Protein AF-0000000086016883 (afdb_homodimer)

Secondary structure (DSSP, 8-state):
-EEE-SSPSSB-TTPPTTSPP-BSS-HHHHHHHHHHHHHTTTT--EEEE-SS-S-EEEEEE-TTS-EEEEEEEPPPSS----TT-SS------EEEEEEE-TTT--EEEEEEEEE-HHHHHHHT---EEEEEEHHHHHT-SSSSHHHHHHHHHHHHH-HHHHHHHHHHHTTT-------HHHHHHHHHHHH--SHHHHHHHHHHGGGHHHHS-------HHHHHHHHHHHHHHHHHHHHHHHHHHHHGGGSSSSSGGGGGGGSGGGG-/-EEE-SSPSSB-TT--TTSPP-BSS-HHHHHHHHHHHHHTTTT--EEEE-SS-S-EEEEEE-TTS-EEEEEEEPPPSS----TT-SS------EEEEEEE-TTT--EEEEEEEEE-HHHHHHHT---EEEEEEHHHHHT-SSSSHHHHHHHHHHHHH-HHHHHHHHHHHTTT-------HHHHHHHHHHHH--SHHHHHHHHHHGGGHHHHS-------HHHHHHHHHHHHHHHHHHHHHHHHHHHHHTTSSSSGGGGGGGGGGGGG-

Organism: Nephila pilipes (NCBI:txid299642)

Nearest PDB structures (foldseek):
  5kas-assembly1_A  TM=9.305E-01  e=8.444E-20  Mus musculus
  8w6p-assembly1_B  TM=9.220E-01  e=1.950E-19  Mus musculus
  5ebb-assembly1_A  TM=9.189E-01  e=1.173E-18  Homo sapiens
  5jg8-assembly1_A  TM=8.512E-01  e=1.532E-13  Homo sapiens
  5fi9-assembly1_A  TM=8.626E-01  e=7.700E-13  Mus musculus

pLDDT: mean 81.34, std 20.03, range [28.0, 98.81]

Structure (mmCIF, N/CA/C/O backbone):
data_AF-0000000086016883-model_v1
#
loop_
_entity.id
_entity.type
_entity.pdbx_description
1 polymer 'Sphingomyelin phosphodiesterase A'
#
loop_
_atom_site.group_PDB
_atom_site.id
_atom_site.type_symbol
_atom_site.label_atom_id
_atom_site.label_alt_id
_atom_site.label_comp_id
_atom_site.label_asym_id
_atom_site.label_entity_id
_atom_site.label_seq_id
_atom_site.pdbx_PDB_ins_code
_atom_site.Cartn_x
_atom_site.Cartn_y
_atom_site.Cartn_z
_atom_site.occupancy
_atom_site.B_iso_or_equiv
_atom_site.auth_seq_id
_atom_site.auth_comp_id
_atom_site.auth_asym_id
_atom_site.auth_atom_id
_atom_site.pdbx_PDB_model_num
ATOM 1 N N . VAL A 1 1 ? -9.641 0.836 -12.562 1 96.25 1 VAL A N 1
ATOM 2 C CA . VAL A 1 1 ? -9.555 0.873 -11.109 1 96.25 1 VAL A CA 1
ATOM 3 C C . VAL A 1 1 ? -8.398 -0.003 -10.633 1 96.25 1 VAL A C 1
ATOM 5 O O . VAL A 1 1 ? -8.25 -1.142 -11.086 1 96.25 1 VAL A O 1
ATOM 8 N N . TYR A 1 2 ? -7.598 0.545 -9.781 1 97.69 2 TYR A N 1
ATOM 9 C CA . TYR A 1 2 ? -6.586 -0.197 -9.039 1 97.69 2 TYR A CA 1
ATOM 10 C C . TYR A 1 2 ? -6.973 -0.332 -7.57 1 97.69 2 TYR A C 1
ATOM 12 O O . TYR A 1 2 ? -7.477 0.617 -6.965 1 97.69 2 TYR A O 1
ATOM 20 N N . ILE A 1 3 ? -6.742 -1.497 -7.043 1 97.69 3 ILE A N 1
ATOM 21 C CA . ILE A 1 3 ? -6.906 -1.706 -5.609 1 97.69 3 ILE A CA 1
ATOM 22 C C . ILE A 1 3 ? -5.535 -1.827 -4.949 1 97.69 3 ILE A C 1
ATOM 24 O O . ILE A 1 3 ? -4.68 -2.586 -5.414 1 97.69 3 ILE A O 1
ATOM 28 N N . THR A 1 4 ? -5.301 -1.042 -3.938 1 97.88 4 THR A N 1
ATOM 29 C CA . THR A 1 4 ? -4.062 -1.146 -3.178 1 97.88 4 THR A CA 1
ATOM 30 C C . THR A 1 4 ? -4.355 -1.381 -1.697 1 97.88 4 THR A C 1
ATOM 32 O O . THR A 1 4 ? -5.301 -0.812 -1.147 1 97.88 4 THR A O 1
ATOM 35 N N . GLY A 1 5 ? -3.664 -2.273 -1.11 1 96.81 5 GLY A N 1
ATOM 36 C CA . GLY A 1 5 ? -3.764 -2.611 0.301 1 96.81 5 GLY A CA 1
ATOM 37 C C . GLY A 1 5 ? -2.508 -3.264 0.848 1 96.81 5 GLY A C 1
ATOM 38 O O . GLY A 1 5 ? -1.556 -3.51 0.104 1 96.81 5 GLY A O 1
ATOM 39 N N . HIS A 1 6 ? -2.566 -3.537 2.096 1 97.31 6 HIS A N 1
ATOM 40 C CA . HIS A 1 6 ? -1.373 -4.102 2.717 1 97.31 6 HIS A CA 1
ATOM 41 C C . HIS A 1 6 ? -1.416 -5.625 2.709 1 97.31 6 HIS A C 1
ATOM 43 O O . HIS A 1 6 ? -0.584 -6.27 2.066 1 97.31 6 HIS A O 1
ATOM 49 N N . ILE A 1 7 ? -2.436 -6.184 3.346 1 96.56 7 ILE A N 1
ATOM 50 C CA . ILE A 1 7 ? -2.568 -7.633 3.451 1 96.56 7 ILE A CA 1
ATOM 51 C C . ILE A 1 7 ? -3.4 -8.164 2.285 1 96.56 7 ILE A C 1
ATOM 53 O O . ILE A 1 7 ? -4.551 -7.758 2.104 1 96.56 7 ILE A O 1
ATOM 57 N N . PRO A 1 8 ? -2.846 -9.023 1.452 1 96.81 8 PRO A N 1
ATOM 58 C CA . PRO A 1 8 ? -3.615 -9.617 0.359 1 96.81 8 PRO A CA 1
ATOM 59 C C . PRO A 1 8 ? -4.586 -10.695 0.84 1 96.81 8 PRO A C 1
ATOM 61 O O . PRO A 1 8 ? -4.414 -11.242 1.933 1 96.81 8 PRO A O 1
ATOM 64 N N . PRO A 1 9 ? -5.598 -10.977 0.049 1 95.62 9 PRO A N 1
ATOM 65 C CA . PRO A 1 9 ? -6.414 -12.156 0.362 1 95.62 9 PRO A CA 1
ATOM 66 C C . PRO A 1 9 ? -5.672 -13.469 0.129 1 95.62 9 PRO A C 1
ATOM 68 O O . PRO A 1 9 ? -4.629 -13.484 -0.525 1 95.62 9 PRO A O 1
ATOM 71 N N . GLY A 1 10 ? -6.25 -14.547 0.696 1 94.12 10 GLY A N 1
ATOM 72 C CA . GLY A 1 10 ? -5.699 -15.867 0.436 1 94.12 10 GLY A CA 1
ATOM 73 C C . GLY A 1 10 ? -4.867 -16.406 1.583 1 94.12 10 GLY A C 1
ATOM 74 O O . GLY A 1 10 ? -5.242 -16.266 2.748 1 94.12 10 GLY A O 1
ATOM 75 N N . PHE A 1 11 ? -3.742 -17.094 1.15 1 92.25 11 PHE A N 1
ATOM 76 C CA . PHE A 1 11 ? -2.971 -17.859 2.127 1 92.25 11 PHE A CA 1
ATOM 77 C C . PHE A 1 11 ? -1.495 -17.484 2.061 1 92.25 11 PHE A C 1
ATOM 79 O O . PHE A 1 11 ? -0.965 -17.219 0.982 1 92.25 11 PHE A O 1
ATOM 86 N N . TYR A 1 12 ? -0.922 -17.531 3.197 1 90.62 12 TYR A N 1
ATOM 87 C CA . TYR A 1 12 ? 0.529 -17.391 3.215 1 90.62 12 TYR A CA 1
ATOM 88 C C . TYR A 1 12 ? 1.195 -18.5 2.4 1 90.62 12 TYR A C 1
ATOM 90 O O . TYR A 1 12 ? 0.863 -19.672 2.553 1 90.62 12 TYR A O 1
ATOM 98 N N . PRO A 1 13 ? 2.117 -18.219 1.44 1 85.62 13 PRO A N 1
ATOM 99 C CA . PRO A 1 13 ? 2.654 -19.188 0.482 1 85.62 13 PRO A CA 1
ATOM 100 C C . PRO A 1 13 ? 3.582 -20.203 1.134 1 85.62 13 PRO A C 1
ATOM 102 O O . PRO A 1 13 ? 3.836 -21.266 0.559 1 85.62 13 PRO A O 1
ATOM 105 N N . ARG A 1 14 ? 4.18 -20.031 2.277 1 73 14 ARG A N 1
ATOM 106 C CA . ARG A 1 14 ? 5.188 -20.938 2.803 1 73 14 ARG A CA 1
ATOM 107 C C . ARG A 1 14 ? 4.637 -21.75 3.971 1 73 14 ARG A C 1
ATOM 109 O O . ARG A 1 14 ? 5.316 -21.922 4.984 1 73 14 ARG A O 1
ATOM 116 N N . THR A 1 15 ? 3.52 -22.156 3.742 1 62.97 15 THR A N 1
ATOM 117 C CA . THR A 1 15 ? 3.031 -23.031 4.809 1 62.97 15 THR A CA 1
ATOM 118 C C . THR A 1 15 ? 3.609 -24.438 4.668 1 62.97 15 THR A C 1
ATOM 120 O O . THR A 1 15 ? 3.959 -24.859 3.566 1 62.97 15 THR A O 1
ATOM 123 N N . THR A 1 16 ? 4.133 -24.844 5.855 1 56.97 16 THR A N 1
ATOM 124 C CA . THR A 1 16 ? 4.629 -26.219 5.879 1 56.97 16 THR A CA 1
ATOM 125 C C . THR A 1 16 ? 3.596 -27.172 5.289 1 56.97 16 THR A C 1
ATOM 127 O O . THR A 1 16 ? 2.395 -27.016 5.508 1 56.97 16 THR A O 1
ATOM 130 N N . PRO A 1 17 ? 4.199 -28.062 4.398 1 54.59 17 PRO A N 1
ATOM 131 C CA . PRO A 1 17 ? 3.311 -29.094 3.877 1 54.59 17 PRO A CA 1
ATOM 132 C C . PRO A 1 17 ? 2.473 -29.75 4.969 1 54.59 17 PRO A C 1
ATOM 134 O O . PRO A 1 17 ? 2.939 -29.922 6.102 1 54.59 17 PRO A O 1
ATOM 137 N N . LYS A 1 18 ? 1.258 -30.094 4.66 1 53.62 18 LYS A N 1
ATOM 138 C CA . LYS A 1 18 ? 0.332 -30.875 5.48 1 53.62 18 LYS A CA 1
ATOM 139 C C . LYS A 1 18 ? -0.303 -30 6.562 1 53.62 18 LYS A C 1
ATOM 141 O O . LYS A 1 18 ? -1.03 -30.516 7.422 1 53.62 18 LYS A O 1
ATOM 146 N N . GLN A 1 19 ? 0.238 -28.797 6.582 1 60.84 19 GLN A N 1
ATOM 147 C CA . GLN A 1 19 ? -0.458 -27.938 7.531 1 60.84 19 GLN A CA 1
ATOM 148 C C . GLN A 1 19 ? -1.54 -27.109 6.836 1 60.84 19 GLN A C 1
ATOM 150 O O . GLN A 1 19 ? -1.46 -26.859 5.629 1 60.84 19 GLN A O 1
ATOM 155 N N . ASN A 1 20 ? -2.555 -26.984 7.551 1 70.56 20 ASN A N 1
ATOM 156 C CA . ASN A 1 20 ? -3.598 -26.078 7.082 1 70.56 20 ASN A CA 1
ATOM 157 C C . ASN A 1 20 ? -3.027 -24.703 6.703 1 70.56 20 ASN A C 1
ATOM 159 O O . ASN A 1 20 ? -2.082 -24.234 7.332 1 70.56 20 ASN A O 1
ATOM 163 N N . GLY A 1 21 ? -3.391 -24.312 5.504 1 79 21 GLY A N 1
ATOM 164 C CA . GLY A 1 21 ? -2.98 -22.969 5.125 1 79 21 GLY A CA 1
ATOM 165 C C . GLY A 1 21 ? -3.297 -21.922 6.18 1 79 21 GLY A C 1
ATOM 166 O O . GLY A 1 21 ? -4.145 -22.141 7.043 1 79 21 GLY A O 1
ATOM 167 N N . ILE A 1 22 ? -2.533 -20.953 6.191 1 87.25 22 ILE A N 1
ATOM 168 C CA . ILE A 1 22 ? -2.783 -19.828 7.082 1 87.25 22 ILE A CA 1
ATOM 169 C C . ILE A 1 22 ? -3.527 -18.719 6.328 1 87.25 22 ILE A C 1
ATOM 171 O O . ILE A 1 22 ? -2.926 -17.984 5.547 1 87.25 22 ILE A O 1
ATOM 175 N N . PRO A 1 23 ? -4.797 -18.641 6.551 1 91.56 23 PRO A N 1
ATOM 176 C CA . PRO A 1 23 ? -5.582 -17.641 5.82 1 91.56 23 PRO A CA 1
ATOM 177 C C . PRO A 1 23 ? -5.316 -16.203 6.305 1 91.56 23 PRO A C 1
ATOM 179 O O . PRO A 1 23 ? -5.125 -15.984 7.5 1 91.56 23 PRO A O 1
ATOM 182 N N . MET A 1 24 ? -5.383 -15.305 5.406 1 93.06 24 MET A N 1
ATOM 183 C CA . MET A 1 24 ? -5.145 -13.898 5.723 1 93.06 24 MET A CA 1
ATOM 184 C C . MET A 1 24 ? -6.449 -13.188 6.074 1 93.06 24 MET A C 1
ATOM 186 O O . MET A 1 24 ? -6.441 -12.188 6.793 1 93.06 24 MET A O 1
ATOM 190 N N . TYR A 1 25 ? -7.535 -13.656 5.492 1 94 25 TYR A N 1
ATOM 191 C CA . TYR A 1 25 ? -8.852 -13.094 5.766 1 94 25 TYR A CA 1
ATOM 192 C C . TYR A 1 25 ? -9.766 -14.141 6.414 1 94 25 TYR A C 1
ATOM 194 O O . TYR A 1 25 ? -9.586 -15.344 6.207 1 94 25 TYR A O 1
ATOM 202 N N . HIS A 1 26 ? -10.719 -13.617 7.137 1 91.75 26 HIS A N 1
ATOM 203 C CA . HIS A 1 26 ? -11.797 -14.516 7.551 1 91.75 26 HIS A CA 1
ATOM 204 C C . HIS A 1 26 ? -12.578 -15.031 6.348 1 91.75 26 HIS A C 1
ATOM 206 O O . HIS A 1 26 ? -12.836 -14.281 5.402 1 91.75 26 HIS A O 1
ATOM 212 N N . GLN A 1 27 ? -12.984 -16.281 6.441 1 90.38 27 GLN A N 1
ATOM 213 C CA . GLN A 1 27 ? -13.57 -16.984 5.305 1 90.38 27 GLN A CA 1
ATOM 214 C C . GLN A 1 27 ? -14.805 -16.25 4.781 1 90.38 27 GLN A C 1
ATOM 216 O O . GLN A 1 27 ? -14.969 -16.094 3.572 1 90.38 27 GLN A O 1
ATOM 221 N N . HIS A 1 28 ? -15.641 -15.844 5.629 1 88.75 28 HIS A N 1
ATOM 222 C CA . HIS A 1 28 ? -16.875 -15.188 5.188 1 88.75 28 HIS A CA 1
ATOM 223 C C . HIS A 1 28 ? -16.562 -13.891 4.441 1 88.75 28 HIS A C 1
ATOM 225 O O . HIS A 1 28 ? -17.266 -13.547 3.486 1 88.75 28 HIS A O 1
ATOM 231 N N . PHE A 1 29 ? -15.516 -13.188 4.75 1 90.38 29 PHE A N 1
ATOM 232 C CA . PHE A 1 29 ? -15.18 -11.922 4.102 1 90.38 29 PHE A CA 1
ATOM 233 C C . PHE A 1 29 ? -14.484 -12.164 2.766 1 90.38 29 PHE A C 1
ATOM 235 O O . PHE A 1 29 ? -14.742 -11.461 1.791 1 90.38 29 PHE A O 1
ATOM 242 N N . VAL A 1 30 ? -13.664 -13.164 2.734 1 92.75 30 VAL A N 1
ATOM 243 C CA . VAL A 1 30 ? -12.898 -13.383 1.512 1 92.75 30 VAL A CA 1
ATOM 244 C C . VAL A 1 30 ? -13.828 -13.875 0.404 1 92.75 30 VAL A C 1
ATOM 246 O O . VAL A 1 30 ? -13.633 -13.547 -0.77 1 92.75 30 VAL A O 1
ATOM 249 N N . GLU A 1 31 ? -14.828 -14.703 0.737 1 89.81 31 GLU A N 1
ATOM 250 C CA . GLU A 1 31 ? -15.805 -15.148 -0.259 1 89.81 31 GLU A CA 1
ATOM 251 C C . GLU A 1 31 ? -16.547 -13.961 -0.879 1 89.81 31 GLU A C 1
ATOM 253 O O . GLU A 1 31 ? -16.719 -13.914 -2.096 1 89.81 31 GLU A O 1
ATOM 258 N N . HIS A 1 32 ? -16.938 -13.062 -0.059 1 90.69 32 HIS A N 1
ATOM 259 C CA . HIS A 1 32 ? -17.594 -11.867 -0.562 1 90.69 32 HIS A CA 1
ATOM 260 C C . HIS A 1 32 ? -16.641 -11.008 -1.392 1 90.69 32 HIS A C 1
ATOM 262 O O . HIS A 1 32 ? -17.031 -10.484 -2.439 1 90.69 32 HIS A O 1
ATOM 268 N N . PHE A 1 33 ? -15.477 -10.898 -0.948 1 93.31 33 PHE A N 1
ATOM 269 C CA . PHE A 1 33 ? -14.477 -10.133 -1.679 1 93.31 33 PHE A CA 1
ATOM 270 C C . PHE A 1 33 ? -14.234 -10.734 -3.057 1 93.31 33 PHE A C 1
ATOM 272 O O . PHE A 1 33 ? -14.195 -10.008 -4.059 1 93.31 33 PHE A O 1
ATOM 279 N N . GLN A 1 34 ? -14.094 -12.016 -3.068 1 90.38 34 GLN A N 1
ATOM 280 C CA . GLN A 1 34 ? -13.898 -12.703 -4.344 1 90.38 34 GLN A CA 1
ATOM 281 C C . GLN A 1 34 ? -15.07 -12.453 -5.289 1 90.38 34 GLN A C 1
ATOM 283 O O . GLN A 1 34 ? -14.867 -12.266 -6.492 1 90.38 34 GLN A O 1
ATOM 288 N N . SER A 1 35 ? -16.219 -12.484 -4.734 1 89.56 35 SER A N 1
ATOM 289 C CA . SER A 1 35 ? -17.391 -12.219 -5.555 1 89.56 35 SER A CA 1
ATOM 290 C C . SER A 1 35 ? -17.359 -10.812 -6.145 1 89.56 35 SER A C 1
ATOM 292 O O . SER A 1 35 ? -17.672 -10.617 -7.316 1 89.56 35 SER A O 1
ATOM 294 N N . ILE A 1 36 ? -16.953 -9.844 -5.352 1 91.5 36 ILE A N 1
ATOM 295 C CA . ILE A 1 36 ? -16.859 -8.469 -5.82 1 91.5 36 ILE A CA 1
ATOM 296 C C . ILE A 1 36 ? -15.82 -8.383 -6.941 1 91.5 36 ILE A C 1
ATOM 298 O O . ILE A 1 36 ? -16.094 -7.801 -7.996 1 91.5 36 ILE A O 1
ATOM 302 N N . VAL A 1 37 ? -14.68 -8.945 -6.742 1 91.69 37 VAL A N 1
ATOM 303 C CA . VAL A 1 37 ? -13.602 -8.898 -7.727 1 91.69 37 VAL A CA 1
ATOM 304 C C . VAL A 1 37 ? -14.062 -9.562 -9.023 1 91.69 37 VAL A C 1
ATOM 306 O O . VAL A 1 37 ? -13.797 -9.055 -10.117 1 91.69 37 VAL A O 1
ATOM 309 N N . ASN A 1 38 ? -14.758 -10.609 -8.875 1 88.69 38 ASN A N 1
ATOM 310 C CA . ASN A 1 38 ? -15.266 -11.312 -10.047 1 88.69 38 ASN A CA 1
ATOM 311 C C . ASN A 1 38 ? -16.328 -10.5 -10.781 1 88.69 38 ASN A C 1
ATOM 313 O O . ASN A 1 38 ? -16.297 -10.383 -12.008 1 88.69 38 ASN A O 1
ATOM 317 N N . ASN A 1 39 ? -17.266 -9.984 -10.062 1 90 39 ASN A N 1
ATOM 318 C CA . ASN A 1 39 ? -18.391 -9.25 -10.648 1 90 39 ASN A CA 1
ATOM 319 C C . ASN A 1 39 ? -17.938 -7.949 -11.297 1 90 39 ASN A C 1
ATOM 321 O O . ASN A 1 39 ? -18.562 -7.473 -12.242 1 90 39 ASN A O 1
ATOM 325 N N . TYR A 1 40 ? -16.828 -7.453 -10.828 1 93.88 40 TYR A N 1
ATOM 326 C CA . TYR A 1 40 ? -16.375 -6.176 -11.367 1 93.88 40 TYR A CA 1
ATOM 327 C C . TYR A 1 40 ? -15.016 -6.336 -12.047 1 93.88 40 TYR A C 1
ATOM 329 O O . TYR A 1 40 ? -14.195 -5.414 -12.031 1 93.88 40 TYR A O 1
ATOM 337 N N . SER A 1 41 ? -14.766 -7.484 -12.555 1 91.5 41 SER A N 1
ATOM 338 C CA . SER A 1 41 ? -13.492 -7.793 -13.195 1 91.5 41 SER A CA 1
ATOM 339 C C . SER A 1 41 ? -13.258 -6.918 -14.422 1 91.5 41 SER A C 1
ATOM 341 O O . SER A 1 41 ? -12.117 -6.73 -14.852 1 91.5 41 SER A O 1
ATOM 343 N N . ASP A 1 42 ? -14.305 -6.355 -15.031 1 91.75 42 ASP A N 1
ATOM 344 C CA . ASP A 1 42 ? -14.172 -5.492 -16.203 1 91.75 42 ASP A CA 1
ATOM 345 C C . ASP A 1 42 ? -13.719 -4.086 -15.805 1 91.75 42 ASP A C 1
ATOM 347 O O . ASP A 1 42 ? -13.266 -3.312 -16.641 1 91.75 42 ASP A O 1
ATOM 351 N N . VAL A 1 43 ? -13.883 -3.795 -14.531 1 94.25 43 VAL A N 1
ATOM 352 C CA . VAL A 1 43 ? -13.57 -2.465 -14.023 1 94.25 43 VAL A CA 1
ATOM 353 C C . VAL A 1 43 ? -12.219 -2.486 -13.312 1 94.25 43 VAL A C 1
ATOM 355 O O . VAL A 1 43 ? -11.438 -1.541 -13.43 1 94.25 43 VAL A O 1
ATOM 358 N N . ILE A 1 44 ? -11.898 -3.564 -12.625 1 96.25 44 ILE A N 1
ATOM 359 C CA . ILE A 1 44 ? -10.68 -3.678 -11.828 1 96.25 44 ILE A CA 1
ATOM 360 C C . ILE A 1 44 ? -9.523 -4.125 -12.719 1 96.25 44 ILE A C 1
ATOM 362 O O . ILE A 1 44 ? -9.539 -5.23 -13.266 1 96.25 44 ILE A O 1
ATOM 366 N N . ILE A 1 45 ? -8.523 -3.322 -12.844 1 96.38 45 ILE A N 1
ATOM 367 C CA . ILE A 1 45 ? -7.383 -3.596 -13.711 1 96.38 45 ILE A CA 1
ATOM 368 C C . ILE A 1 45 ? -6.371 -4.469 -12.969 1 96.38 45 ILE A C 1
ATOM 370 O O . ILE A 1 45 ? -5.77 -5.367 -13.555 1 96.38 45 ILE A O 1
ATOM 374 N N . GLY A 1 46 ? -6.18 -4.211 -11.695 1 97.12 46 GLY A N 1
ATOM 375 C CA . GLY A 1 46 ? -5.223 -4.957 -10.891 1 97.12 46 GLY A CA 1
ATOM 376 C C . GLY A 1 46 ? -5.234 -4.551 -9.43 1 97.12 46 GLY A C 1
ATOM 377 O O . GLY A 1 46 ? -5.781 -3.506 -9.07 1 97.12 46 GLY A O 1
ATOM 378 N N . GLN A 1 47 ? -4.648 -5.438 -8.656 1 97.94 47 GLN A N 1
ATOM 379 C CA . GLN A 1 47 ? -4.52 -5.211 -7.219 1 97.94 47 GLN A CA 1
ATOM 380 C C . GLN A 1 47 ? -3.057 -5.266 -6.785 1 97.94 47 GLN A C 1
ATOM 382 O O . GLN A 1 47 ? -2.27 -6.039 -7.332 1 97.94 47 GLN A O 1
ATOM 387 N N . PHE A 1 48 ? -2.707 -4.449 -5.789 1 98.62 48 PHE A N 1
ATOM 388 C CA . PHE A 1 48 ? -1.34 -4.379 -5.293 1 98.62 48 PHE A CA 1
ATOM 389 C C . PHE A 1 48 ? -1.308 -4.516 -3.775 1 98.62 48 PHE A C 1
ATOM 391 O O . PHE A 1 48 ? -2.006 -3.789 -3.066 1 98.62 48 PHE A O 1
ATOM 398 N N . TYR A 1 49 ? -0.444 -5.48 -3.322 1 98.25 49 TYR A N 1
ATOM 399 C CA . TYR A 1 49 ? -0.339 -5.762 -1.894 1 98.25 49 TYR A CA 1
ATOM 400 C C . TYR A 1 49 ? 1.116 -5.938 -1.478 1 98.25 49 TYR A C 1
ATOM 402 O O . TYR A 1 49 ? 2.018 -5.906 -2.32 1 98.25 49 TYR A O 1
ATOM 410 N N . GLY A 1 50 ? 1.355 -6.031 -0.196 1 96.31 50 GLY A N 1
ATOM 411 C CA . GLY A 1 50 ? 2.613 -6.41 0.429 1 96.31 50 GLY A CA 1
ATOM 412 C C . GLY A 1 50 ? 2.451 -7.477 1.495 1 96.31 50 GLY A C 1
ATOM 413 O O . GLY A 1 50 ? 1.841 -8.523 1.25 1 96.31 50 GLY A O 1
ATOM 414 N N . HIS A 1 51 ? 2.959 -7.336 2.531 1 93.38 51 HIS A N 1
ATOM 415 C CA . HIS A 1 51 ? 2.729 -8.094 3.758 1 93.38 51 HIS A CA 1
ATOM 416 C C . HIS A 1 51 ? 3.498 -9.406 3.746 1 93.38 51 HIS A C 1
ATOM 418 O O . HIS A 1 51 ? 4.145 -9.758 4.734 1 93.38 51 HIS A O 1
ATOM 424 N N . PHE A 1 52 ? 3.535 -10.148 2.662 1 91.62 52 PHE A N 1
ATOM 425 C CA . PHE A 1 52 ? 4.176 -11.453 2.609 1 91.62 52 PHE A CA 1
ATOM 426 C C . PHE A 1 52 ? 5.691 -11.312 2.531 1 91.62 52 PHE A C 1
ATOM 428 O O . PHE A 1 52 ? 6.422 -12.281 2.758 1 91.62 52 PHE A O 1
ATOM 435 N N . HIS A 1 53 ? 6.211 -10.195 2.193 1 93.12 53 HIS A N 1
ATOM 436 C CA . HIS A 1 53 ? 7.633 -9.938 1.979 1 93.12 53 HIS A CA 1
ATOM 437 C C . HIS A 1 53 ? 8.195 -10.836 0.884 1 93.12 53 HIS A C 1
ATOM 439 O O . HIS A 1 53 ? 9.297 -11.367 1.021 1 93.12 53 HIS A O 1
ATOM 445 N N . LEU A 1 54 ? 7.367 -11.07 -0.106 1 93.69 54 LEU A N 1
ATOM 446 C CA . LEU A 1 54 ? 7.734 -11.906 -1.238 1 93.69 54 LEU A CA 1
ATOM 447 C C . LEU A 1 54 ? 7.266 -11.297 -2.551 1 93.69 54 LEU A C 1
ATOM 449 O O . LEU A 1 54 ? 6.277 -10.555 -2.576 1 93.69 54 LEU A O 1
ATOM 453 N N . ASP A 1 55 ? 7.965 -11.648 -3.547 1 96.31 55 ASP A N 1
ATOM 454 C CA . ASP A 1 55 ? 7.578 -11.234 -4.895 1 96.31 55 ASP A CA 1
ATOM 455 C C . ASP A 1 55 ? 6.73 -12.305 -5.578 1 96.31 55 ASP A C 1
ATOM 457 O O . ASP A 1 55 ? 7.258 -13.32 -6.031 1 96.31 55 ASP A O 1
ATOM 461 N N . MET A 1 56 ? 5.453 -12.023 -5.711 1 97.12 56 MET A N 1
ATOM 462 C CA . MET A 1 56 ? 4.586 -12.992 -6.379 1 97.12 56 MET A CA 1
ATOM 463 C C . MET A 1 56 ? 3.32 -12.32 -6.895 1 97.12 56 MET A C 1
ATOM 465 O O . MET A 1 56 ? 3.088 -11.141 -6.637 1 97.12 56 MET A O 1
ATOM 469 N N . PHE A 1 57 ? 2.629 -13.047 -7.73 1 98.5 57 PHE A N 1
ATOM 470 C CA . PHE A 1 57 ? 1.325 -12.602 -8.203 1 98.5 57 PHE A CA 1
ATOM 471 C C . PHE A 1 57 ? 0.251 -13.641 -7.891 1 98.5 57 PHE A C 1
ATOM 473 O O . PHE A 1 57 ? 0.563 -14.766 -7.508 1 98.5 57 PHE A O 1
ATOM 480 N N . GLN A 1 58 ? -0.965 -13.211 -7.914 1 97.19 58 GLN A N 1
ATOM 481 C CA . GLN A 1 58 ? -2.117 -14.086 -7.711 1 97.19 58 GLN A CA 1
ATOM 482 C C . GLN A 1 58 ? -3.119 -13.945 -8.852 1 97.19 58 GLN A C 1
ATOM 484 O O . GLN A 1 58 ? -3.229 -12.883 -9.469 1 97.19 58 GLN A O 1
ATOM 489 N N . ILE A 1 59 ? -3.803 -14.945 -9.078 1 95.56 59 ILE A N 1
ATOM 490 C CA . ILE A 1 59 ? -4.891 -14.93 -10.047 1 95.56 59 ILE A CA 1
ATOM 491 C C . ILE A 1 59 ? -6.188 -15.375 -9.375 1 95.56 59 ILE A C 1
ATOM 493 O O . ILE A 1 59 ? -6.188 -16.312 -8.57 1 95.56 59 ILE A O 1
ATOM 497 N N . PHE A 1 60 ? -7.223 -14.656 -9.633 1 92.12 60 PHE A N 1
ATOM 498 C CA . PHE A 1 60 ? -8.531 -14.922 -9.039 1 92.12 60 PHE A CA 1
ATOM 499 C C . PHE A 1 60 ? -9.43 -15.648 -10.031 1 92.12 60 PHE A C 1
ATOM 501 O O . PHE A 1 60 ? -9.797 -15.102 -11.07 1 92.12 60 PHE A O 1
ATOM 508 N N . GLU A 1 61 ? -9.672 -16.875 -9.656 1 79.56 61 GLU A N 1
ATOM 509 C CA . GLU A 1 61 ? -10.477 -17.734 -10.539 1 79.56 61 GLU A CA 1
ATOM 510 C C . GLU A 1 61 ? -11.953 -17.641 -10.188 1 79.56 61 GLU A C 1
ATOM 512 O O . GLU A 1 61 ? -12.312 -17.5 -9.016 1 79.56 61 GLU A O 1
ATOM 517 N N . TYR A 1 62 ? -12.703 -17.703 -11.312 1 69.31 62 TYR A N 1
ATOM 518 C CA . TYR A 1 62 ? -14.156 -17.75 -11.195 1 69.31 62 TYR A CA 1
ATOM 519 C C . TYR A 1 62 ? -14.664 -19.172 -11.344 1 69.31 62 TYR A C 1
ATOM 521 O O . TYR A 1 62 ? -13.93 -20.062 -11.797 1 69.31 62 TYR A O 1
ATOM 529 N N . LYS A 1 63 ? -15.938 -19.312 -10.859 1 60.47 63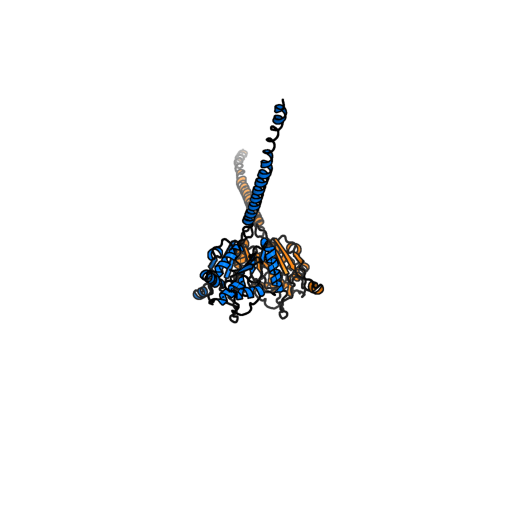 LYS A N 1
ATOM 530 C CA . LYS A 1 63 ? -16.641 -20.594 -10.859 1 60.47 63 LYS A CA 1
ATOM 531 C C . LYS A 1 63 ? -16.578 -21.25 -12.234 1 60.47 63 LYS A C 1
ATOM 533 O O . LYS A 1 63 ? -16.562 -22.484 -12.336 1 60.47 63 LYS A O 1
ATOM 538 N N . THR A 1 64 ? -16.438 -20.391 -13.211 1 57.72 64 THR A N 1
ATOM 539 C CA . THR A 1 64 ? -16.453 -20.953 -14.555 1 57.72 64 THR A CA 1
ATOM 540 C C . THR A 1 64 ? -15.047 -21.391 -14.969 1 57.72 64 THR A C 1
ATOM 542 O O . THR A 1 64 ? -14.828 -21.812 -16.109 1 57.72 64 THR A O 1
ATOM 545 N N . GLY A 1 65 ? -14.125 -21.312 -14.047 1 65.94 65 GLY A N 1
ATOM 546 C CA . GLY A 1 65 ? -12.773 -21.75 -14.352 1 65.94 65 GLY A CA 1
ATOM 547 C C . GLY A 1 65 ? -11.922 -20.656 -14.977 1 65.94 65 GLY A C 1
ATOM 548 O O . GLY A 1 65 ? -10.742 -20.859 -15.266 1 65.94 65 GLY A O 1
ATOM 549 N N . THR A 1 66 ? -12.5 -19.578 -15.297 1 75.38 66 THR A N 1
ATOM 550 C CA . THR A 1 66 ? -11.734 -18.484 -15.891 1 75.38 66 THR A CA 1
ATOM 551 C C . THR A 1 66 ? -11.266 -17.5 -14.812 1 75.38 66 THR A C 1
ATOM 553 O O . THR A 1 66 ? -11.992 -17.234 -13.859 1 75.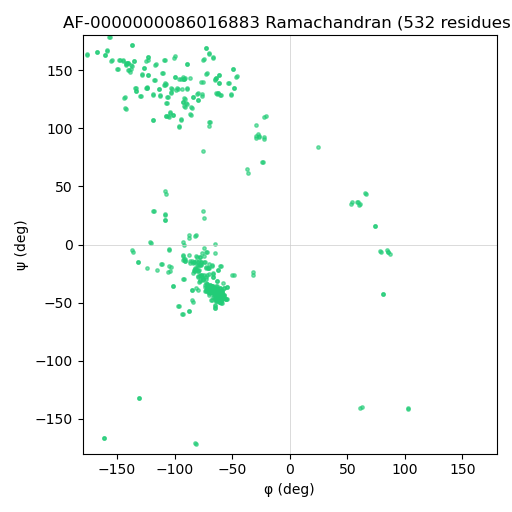38 66 THR A O 1
ATOM 556 N N . SER A 1 67 ? -9.953 -17.156 -14.961 1 82.25 67 SER A N 1
ATOM 557 C CA . SER A 1 67 ? -9.438 -16.125 -14.062 1 82.25 67 SER A CA 1
ATOM 558 C C . SER A 1 67 ? -9.898 -14.742 -14.484 1 82.25 67 SER A C 1
ATOM 560 O O . SER A 1 67 ? -9.797 -14.375 -15.656 1 82.25 67 SER A O 1
ATOM 562 N N . LYS A 1 68 ? -10.469 -13.977 -13.594 1 87.31 68 LYS A N 1
ATOM 563 C CA . LYS A 1 68 ? -11.023 -12.672 -13.93 1 87.31 68 LYS A CA 1
ATOM 564 C C . LYS A 1 68 ? -10.352 -11.562 -13.133 1 87.31 68 LYS A C 1
ATOM 566 O O . LYS A 1 68 ? -10.703 -10.391 -13.266 1 87.31 68 LYS A O 1
ATOM 571 N N . GLY A 1 69 ? -9.398 -11.891 -12.32 1 93.5 69 GLY A N 1
ATOM 572 C CA . GLY A 1 69 ? -8.68 -10.891 -11.539 1 93.5 69 GLY A CA 1
ATOM 573 C C . GLY A 1 69 ? -7.281 -11.328 -11.148 1 93.5 69 GLY A C 1
ATOM 574 O O . GLY A 1 69 ? -6.961 -12.523 -11.203 1 93.5 69 GLY A O 1
ATOM 575 N N . SER A 1 70 ? -6.5 -10.344 -10.859 1 96.88 70 SER A N 1
ATOM 576 C CA . SER A 1 70 ? -5.129 -10.656 -10.469 1 96.88 70 SER A CA 1
ATOM 577 C C . SER A 1 70 ? -4.59 -9.633 -9.469 1 96.88 70 SER A C 1
ATOM 579 O O . SER A 1 70 ? -5.16 -8.547 -9.32 1 96.88 70 SER A O 1
ATOM 581 N N . SER A 1 71 ? -3.598 -10.039 -8.758 1 98.19 71 SER A N 1
ATOM 582 C CA . SER A 1 71 ? -2.93 -9.148 -7.816 1 98.19 71 SER A CA 1
ATOM 583 C C . SER A 1 71 ? -1.419 -9.359 -7.828 1 98.19 71 SER A C 1
ATOM 585 O O . SER A 1 71 ? -0.938 -10.406 -8.273 1 98.19 71 SER A O 1
ATOM 587 N N . PHE A 1 72 ? -0.742 -8.328 -7.414 1 98.75 72 PHE A N 1
ATOM 588 C CA . PHE A 1 72 ? 0.711 -8.336 -7.289 1 98.75 72 PHE A CA 1
ATOM 589 C C . PHE A 1 72 ? 1.129 -8.086 -5.844 1 98.75 72 PHE A C 1
ATOM 591 O O . PHE A 1 72 ? 0.646 -7.152 -5.203 1 98.75 72 PHE A O 1
ATOM 598 N N . ILE A 1 73 ? 1.972 -8.961 -5.359 1 98.12 73 ILE A N 1
ATOM 599 C CA . ILE A 1 73 ? 2.561 -8.797 -4.035 1 98.12 73 ILE A CA 1
ATOM 600 C C . ILE A 1 73 ? 4.023 -8.383 -4.168 1 98.12 73 ILE A C 1
ATOM 602 O O . ILE A 1 73 ? 4.82 -9.078 -4.805 1 98.12 73 ILE A O 1
ATOM 606 N N . ALA A 1 74 ? 4.328 -7.258 -3.596 1 97.56 74 ALA A N 1
ATOM 607 C CA . ALA A 1 74 ? 5.676 -6.719 -3.736 1 97.56 74 ALA A CA 1
ATOM 608 C C . ALA A 1 74 ? 6.574 -7.176 -2.59 1 97.56 74 ALA A C 1
ATOM 610 O O . ALA A 1 74 ? 6.133 -7.25 -1.441 1 97.56 74 ALA A O 1
ATOM 611 N N . PRO A 1 75 ? 7.809 -7.445 -2.895 1 96.19 75 PRO A N 1
ATOM 612 C CA . PRO A 1 75 ? 8.773 -7.73 -1.832 1 96.19 75 PRO A CA 1
ATOM 613 C C . PRO A 1 75 ? 9.172 -6.484 -1.043 1 96.19 75 PRO A C 1
ATOM 615 O O . PRO A 1 75 ? 8.828 -5.367 -1.436 1 96.19 75 PRO A O 1
ATOM 618 N N . PRO A 1 76 ? 9.852 -6.664 0.068 1 95.44 76 PRO A N 1
ATOM 619 C CA . PRO A 1 76 ? 10.094 -5.547 0.98 1 95.44 76 PRO A CA 1
ATOM 620 C C . PRO A 1 76 ? 11.375 -4.785 0.649 1 95.44 76 PRO A C 1
ATOM 622 O O . PRO A 1 76 ? 12.297 -5.352 0.061 1 95.44 76 PRO A O 1
ATOM 625 N N . VAL A 1 77 ? 11.406 -3.506 1.073 1 94.12 77 VAL A N 1
ATOM 626 C CA . VAL A 1 77 ? 12.633 -2.721 1.035 1 94.12 77 VAL A CA 1
ATOM 627 C C . VAL A 1 77 ? 13.516 -3.08 2.229 1 94.12 77 VAL A C 1
ATOM 629 O O . VAL A 1 77 ? 14.734 -2.898 2.186 1 94.12 77 VAL A O 1
ATOM 632 N N . SER A 1 78 ? 12.883 -3.523 3.295 1 89.75 78 SER A N 1
ATOM 633 C CA . SER A 1 78 ? 13.602 -3.953 4.488 1 89.75 78 SER A CA 1
ATOM 634 C C . SER A 1 78 ? 13.945 -5.438 4.422 1 89.75 78 SER A C 1
ATOM 636 O O . SER A 1 78 ? 13.102 -6.262 4.078 1 89.75 78 SER A O 1
ATOM 638 N N . PRO A 1 79 ? 15.164 -5.746 4.762 1 88.19 79 PRO A N 1
ATOM 639 C CA . PRO A 1 79 ? 15.523 -7.164 4.738 1 88.19 79 PRO A CA 1
ATOM 640 C C . PRO A 1 79 ? 15.078 -7.91 5.992 1 88.19 79 PRO A C 1
ATOM 642 O O . PRO A 1 79 ? 15.438 -9.078 6.18 1 88.19 79 PRO A O 1
ATOM 645 N N . ARG A 1 80 ? 14.352 -7.32 6.812 1 82.31 80 ARG A N 1
ATOM 646 C CA . ARG A 1 80 ? 13.938 -7.914 8.078 1 82.31 80 ARG A CA 1
ATOM 647 C C . ARG A 1 80 ? 13.094 -9.164 7.844 1 82.31 80 ARG A C 1
ATOM 649 O O . ARG A 1 80 ? 12.25 -9.188 6.941 1 82.31 80 ARG A O 1
ATOM 656 N N . TYR A 1 81 ? 13.453 -10.188 8.508 1 81.06 81 TYR A N 1
ATOM 657 C CA . TYR A 1 81 ? 12.641 -11.406 8.523 1 81.06 81 TYR A CA 1
ATOM 658 C C . TYR A 1 81 ? 12.656 -12.055 9.898 1 81.06 81 TYR A C 1
ATOM 660 O O . TYR A 1 81 ? 13.469 -11.695 10.75 1 81.06 81 TYR A O 1
ATOM 668 N N . ASP A 1 82 ? 11.672 -12.781 10.18 1 77.38 82 ASP A N 1
ATOM 669 C CA . ASP A 1 82 ? 11.609 -13.508 11.438 1 77.38 82 ASP A CA 1
ATOM 670 C C . ASP A 1 82 ? 12.312 -14.859 11.328 1 77.38 82 ASP A C 1
ATOM 672 O O . ASP A 1 82 ? 11.773 -15.805 10.75 1 77.38 82 ASP A O 1
ATOM 676 N N . ASP A 1 83 ? 13.367 -14.93 12.016 1 73.88 83 ASP A N 1
ATOM 677 C CA . ASP A 1 83 ? 14.172 -16.156 11.922 1 73.88 83 ASP A CA 1
ATOM 678 C C . ASP A 1 83 ? 13.562 -17.281 12.75 1 73.88 83 ASP A C 1
ATOM 680 O O . ASP A 1 83 ? 13.977 -18.422 12.641 1 73.88 83 ASP A O 1
ATOM 684 N N . GLN A 1 84 ? 12.586 -16.938 13.555 1 70.25 84 GLN A N 1
ATOM 685 C CA . GLN A 1 84 ? 11.938 -17.938 14.391 1 70.25 84 GLN A CA 1
ATOM 686 C C . GLN A 1 84 ? 10.703 -18.516 13.695 1 70.25 84 GLN A C 1
ATOM 688 O O . GLN A 1 84 ? 10.117 -19.484 14.18 1 70.25 84 GLN A O 1
ATOM 693 N N . SER A 1 85 ? 10.445 -17.812 12.648 1 68.38 85 SER A N 1
ATOM 694 C CA . SER A 1 85 ? 9.258 -18.266 11.914 1 68.38 85 SER A CA 1
ATOM 695 C C . SER A 1 85 ? 9.641 -19.141 10.734 1 68.38 85 SER A C 1
ATOM 697 O O . SER A 1 85 ? 10.609 -18.859 10.023 1 68.38 85 SER A O 1
ATOM 699 N N . SER A 1 86 ? 8.953 -20.219 10.602 1 63.25 86 SER A N 1
ATOM 700 C CA . SER A 1 86 ? 9.18 -21.094 9.461 1 63.25 86 SER A CA 1
ATOM 701 C C . SER A 1 86 ? 8.633 -20.484 8.172 1 63.25 86 SER A C 1
ATOM 703 O O . SER A 1 86 ? 8.953 -20.953 7.078 1 63.25 86 SER A O 1
ATOM 705 N N . TYR A 1 87 ? 7.949 -19.359 8.32 1 66.19 87 TYR A N 1
ATOM 706 C CA . TYR A 1 87 ? 7.273 -18.797 7.156 1 66.19 87 TYR A CA 1
ATOM 707 C C . TYR A 1 87 ? 8.039 -17.578 6.617 1 66.19 87 TYR A C 1
ATOM 709 O O . TYR A 1 87 ? 7.848 -17.188 5.465 1 66.19 87 TYR A O 1
ATOM 717 N N . SER A 1 88 ? 8.828 -17.125 7.492 1 72.06 88 SER A N 1
ATOM 718 C CA . SER A 1 88 ? 9.562 -15.93 7.102 1 72.06 88 SER A CA 1
ATOM 719 C C . SER A 1 88 ? 10.914 -16.281 6.496 1 72.06 88 SER A C 1
ATOM 721 O O . SER A 1 88 ? 11.648 -17.125 7.043 1 72.06 88 SER A O 1
ATOM 723 N N . LEU A 1 89 ? 11.188 -15.844 5.25 1 79.94 89 LEU A N 1
ATOM 724 C CA . LEU A 1 89 ? 12.469 -16.031 4.582 1 79.94 89 LEU A CA 1
ATOM 725 C C . LEU A 1 89 ? 13.219 -14.711 4.441 1 79.94 89 LEU A C 1
ATOM 727 O O . LEU A 1 89 ? 12.594 -13.656 4.305 1 79.94 89 LEU A O 1
ATOM 731 N N . PRO A 1 90 ? 14.5 -14.945 4.516 1 88.12 90 PRO A N 1
ATOM 732 C CA . PRO A 1 90 ? 15.25 -13.75 4.145 1 88.12 90 PRO A CA 1
ATOM 733 C C . PRO A 1 90 ? 14.984 -13.305 2.711 1 88.12 90 PRO A C 1
ATOM 735 O O . PRO A 1 90 ? 14.836 -14.141 1.817 1 88.12 90 PRO A O 1
ATOM 738 N N . VAL A 1 91 ? 14.875 -12.039 2.568 1 94.25 91 VAL A N 1
ATOM 739 C CA . VAL A 1 91 ? 14.625 -11.461 1.25 1 94.25 91 VAL A CA 1
ATOM 740 C C . VAL A 1 91 ? 15.555 -10.273 1.022 1 94.25 91 VAL A C 1
ATOM 742 O O . VAL A 1 91 ? 15.805 -9.484 1.939 1 94.25 91 VAL A O 1
ATOM 745 N N . ASN A 1 92 ? 16.141 -10.234 -0.159 1 96.81 92 ASN A N 1
ATOM 746 C CA . ASN A 1 92 ? 16.906 -9.031 -0.473 1 96.81 92 ASN A CA 1
ATOM 747 C C . ASN A 1 92 ? 16.016 -7.801 -0.563 1 96.81 92 ASN A C 1
ATOM 749 O O . ASN A 1 92 ? 14.906 -7.867 -1.097 1 96.81 92 ASN A O 1
ATOM 753 N N . PRO A 1 93 ? 16.5 -6.637 -0.059 1 96.38 93 PRO A N 1
ATOM 754 C CA . PRO A 1 93 ? 15.742 -5.398 -0.251 1 96.38 93 PRO A CA 1
ATOM 755 C C . PRO A 1 93 ? 15.398 -5.141 -1.715 1 96.38 93 PRO A C 1
ATOM 757 O O . PRO A 1 93 ? 16.234 -5.332 -2.596 1 96.38 93 PRO A O 1
ATOM 760 N N . SER A 1 94 ? 14.156 -4.672 -1.938 1 97.44 94 SER A N 1
ATOM 761 C CA . SER A 1 94 ? 13.703 -4.57 -3.32 1 97.44 94 SER A CA 1
ATOM 762 C C . SER A 1 94 ? 12.711 -3.424 -3.496 1 97.44 94 SER A C 1
ATOM 764 O O . SER A 1 94 ? 12.062 -3.006 -2.537 1 97.44 94 SER A O 1
ATOM 766 N N . VAL A 1 95 ? 12.688 -2.869 -4.668 1 97.38 95 VAL A N 1
ATOM 767 C CA . VAL A 1 95 ? 11.719 -1.872 -5.113 1 97.38 95 VAL A CA 1
ATOM 768 C C . VAL A 1 95 ? 11.203 -2.238 -6.5 1 97.38 95 VAL A C 1
ATOM 770 O O . VAL A 1 95 ? 11.984 -2.572 -7.395 1 97.38 95 VAL A O 1
ATOM 773 N N . ARG A 1 96 ? 9.906 -2.197 -6.668 1 98.62 96 ARG A N 1
ATOM 774 C CA . ARG A 1 96 ? 9.297 -2.551 -7.941 1 98.62 96 ARG A CA 1
ATOM 775 C C . ARG A 1 96 ? 8.875 -1.304 -8.711 1 98.62 96 ARG A C 1
ATOM 777 O O . ARG A 1 96 ? 8.258 -0.4 -8.148 1 98.62 96 ARG A O 1
ATOM 784 N N . LEU A 1 97 ? 9.266 -1.259 -9.984 1 98.31 97 LEU A N 1
ATOM 785 C CA . LEU A 1 97 ? 8.781 -0.227 -10.891 1 98.31 97 LEU A CA 1
ATOM 786 C C . LEU A 1 97 ? 7.723 -0.789 -11.836 1 98.31 97 LEU A C 1
ATOM 788 O O . LEU A 1 97 ? 8.023 -1.641 -12.68 1 98.31 97 LEU A O 1
ATOM 792 N N . VAL A 1 98 ? 6.539 -0.331 -11.695 1 98.69 98 VAL A N 1
ATOM 793 C CA . VAL A 1 98 ? 5.426 -0.774 -12.531 1 98.69 98 VAL A CA 1
ATOM 794 C C . VAL A 1 98 ? 5.121 0.284 -13.586 1 98.69 98 VAL A C 1
ATOM 796 O O . VAL A 1 98 ? 5.043 1.476 -13.273 1 98.69 98 VAL A O 1
ATOM 799 N N . ARG A 1 99 ? 4.949 -0.191 -14.781 1 98.19 99 ARG A N 1
ATOM 800 C CA . ARG A 1 99 ? 4.551 0.682 -15.883 1 98.19 99 ARG A CA 1
ATOM 801 C C . ARG A 1 99 ? 3.111 0.406 -16.312 1 98.19 99 ARG A C 1
ATOM 803 O O . ARG A 1 99 ? 2.688 -0.75 -16.375 1 98.19 99 ARG A O 1
ATOM 810 N N . TYR A 1 100 ? 2.365 1.454 -16.547 1 97 100 TYR A N 1
ATOM 811 C CA . TYR A 1 100 ? 0.977 1.336 -16.969 1 97 100 TYR A CA 1
ATOM 812 C C . TYR A 1 100 ? 0.678 2.293 -18.125 1 97 100 TYR A C 1
ATOM 814 O O . TYR A 1 100 ? 1.379 3.289 -18.312 1 97 100 TYR A O 1
ATOM 822 N N . SER A 1 101 ? -0.333 2.002 -18.875 1 95.94 101 SER A N 1
ATOM 823 C CA . SER A 1 101 ? -0.79 2.859 -19.969 1 95.94 101 SER A CA 1
ATOM 824 C C . SER A 1 101 ? -1.627 4.02 -19.438 1 95.94 101 SER A C 1
ATOM 826 O O . SER A 1 101 ? -2.656 3.811 -18.797 1 95.94 101 SER A O 1
ATOM 828 N N . THR A 1 102 ? -1.268 5.242 -19.75 1 91.81 102 THR A N 1
ATOM 829 C CA . THR A 1 102 ? -2.039 6.398 -19.297 1 91.81 102 THR A CA 1
ATOM 830 C C . THR A 1 102 ? -3.336 6.52 -20.094 1 91.81 102 THR A C 1
ATOM 832 O O . THR A 1 102 ? -4.25 7.242 -19.688 1 91.81 102 THR A O 1
ATOM 835 N N . GLU A 1 103 ? -3.365 5.832 -21.141 1 91.75 103 GLU A N 1
ATOM 836 C CA . GLU A 1 103 ? -4.562 5.859 -21.984 1 91.75 103 GLU A CA 1
ATOM 837 C C . GLU A 1 103 ? -5.609 4.871 -21.469 1 91.75 103 GLU A C 1
ATOM 839 O O . GLU A 1 103 ? -6.758 5.242 -21.234 1 91.75 103 GLU A O 1
ATOM 844 N N . SER A 1 104 ? -5.199 3.676 -21.234 1 92.5 104 SER A N 1
ATOM 845 C CA . SER A 1 104 ? -6.156 2.623 -20.906 1 92.5 104 SER A CA 1
ATOM 846 C C . SER A 1 104 ? -6.145 2.299 -19.422 1 92.5 104 SER A C 1
ATOM 848 O O . SER A 1 104 ? -7.086 1.697 -18.906 1 92.5 104 SER A O 1
ATOM 850 N N . GLY A 1 105 ? -5.039 2.617 -18.797 1 94.38 105 GLY A N 1
ATOM 851 C CA . GLY A 1 105 ? -4.859 2.195 -17.406 1 94.38 105 GLY A CA 1
ATOM 852 C C . GLY A 1 105 ? -4.305 0.79 -17.281 1 94.38 105 GLY A C 1
ATOM 853 O O . GLY A 1 105 ? -3.98 0.341 -16.188 1 94.38 105 GLY A O 1
ATOM 854 N N . GLY A 1 106 ? -4.211 0.163 -18.391 1 97.12 106 GLY A N 1
ATOM 855 C CA . GLY A 1 106 ? -3.711 -1.203 -18.375 1 97.12 106 GLY A CA 1
ATOM 856 C C . GLY A 1 106 ? -2.291 -1.311 -17.844 1 97.12 106 GLY A C 1
ATOM 857 O O . GLY A 1 106 ? -1.457 -0.443 -18.125 1 97.12 106 GLY A O 1
ATOM 858 N N . LEU A 1 107 ? -2.025 -2.396 -17.172 1 98.38 107 LEU A N 1
ATOM 859 C CA . LEU A 1 107 ? -0.685 -2.643 -16.641 1 98.38 107 LEU A CA 1
ATOM 860 C C . LEU A 1 107 ? 0.203 -3.273 -17.719 1 98.38 107 LEU A C 1
ATOM 862 O O . LEU A 1 107 ? -0.129 -4.328 -18.266 1 98.38 107 LEU A O 1
ATOM 866 N N . LEU A 1 108 ? 1.347 -2.666 -17.938 1 98.69 108 LEU A N 1
ATOM 867 C CA . LEU A 1 108 ? 2.186 -3.055 -19.062 1 98.69 108 LEU A CA 1
ATOM 868 C C . LEU A 1 108 ? 3.273 -4.027 -18.625 1 98.69 108 LEU A C 1
ATOM 870 O O . LEU A 1 108 ? 3.486 -5.059 -19.266 1 98.69 108 LEU A O 1
ATOM 874 N N . ASP A 1 109 ? 3.99 -3.631 -17.625 1 98.81 109 ASP A N 1
ATOM 875 C CA . ASP A 1 109 ? 5.121 -4.434 -17.172 1 98.81 109 ASP A CA 1
ATOM 876 C C . ASP A 1 109 ? 5.629 -3.949 -15.812 1 98.81 109 ASP A C 1
ATOM 878 O O . ASP A 1 109 ? 5.219 -2.889 -15.336 1 98.81 109 ASP A O 1
ATOM 882 N N . TYR A 1 110 ? 6.457 -4.777 -15.164 1 98.75 110 TYR A N 1
ATOM 883 C CA . TYR A 1 110 ? 7.219 -4.23 -14.047 1 98.75 110 TYR A CA 1
ATOM 884 C C . TYR A 1 110 ? 8.641 -4.777 -14.047 1 98.75 110 TYR A C 1
ATOM 886 O O . TYR A 1 110 ? 8.906 -5.855 -14.586 1 98.75 110 TYR A O 1
ATOM 894 N N . THR A 1 111 ? 9.508 -3.979 -13.555 1 98.81 111 THR A N 1
ATOM 895 C CA . THR A 1 111 ? 10.875 -4.383 -13.258 1 98.81 111 THR A CA 1
ATOM 896 C C . THR A 1 111 ? 11.125 -4.379 -11.75 1 98.81 111 THR A C 1
ATOM 898 O O . THR A 1 111 ? 10.773 -3.422 -11.062 1 98.81 111 THR A O 1
ATOM 901 N N . GLN A 1 112 ? 11.625 -5.508 -11.305 1 98.62 112 GLN A N 1
ATOM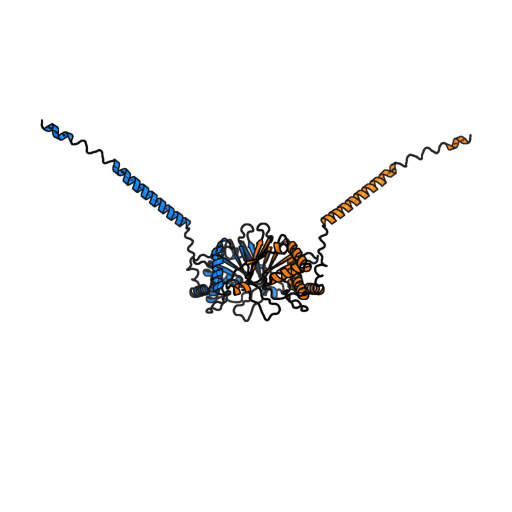 902 C CA . GLN A 1 112 ? 12.047 -5.598 -9.906 1 98.62 112 GLN A CA 1
ATOM 903 C C . GLN A 1 112 ? 13.508 -5.188 -9.742 1 98.62 112 GLN A C 1
ATOM 905 O O . GLN A 1 112 ? 14.391 -5.754 -10.391 1 98.62 112 GLN A O 1
ATOM 910 N N . PHE A 1 113 ? 13.734 -4.195 -8.945 1 98.38 113 PHE A N 1
ATOM 911 C CA . PHE A 1 113 ? 15.086 -3.824 -8.555 1 98.38 113 PHE A CA 1
ATOM 912 C C . PHE A 1 113 ? 15.43 -4.379 -7.176 1 98.38 113 PHE A C 1
ATOM 914 O O . PHE A 1 113 ? 14.555 -4.48 -6.309 1 98.38 113 PHE A O 1
ATOM 921 N N . TYR A 1 114 ? 16.656 -4.77 -7.02 1 97.94 114 TYR A N 1
ATOM 922 C CA . TYR A 1 114 ? 17.016 -5.34 -5.723 1 97.94 114 TYR A CA 1
ATOM 923 C C . TYR A 1 114 ? 18.438 -4.965 -5.34 1 97.94 114 TYR A C 1
ATOM 925 O O . TYR A 1 114 ? 19.203 -4.473 -6.172 1 97.94 114 TYR A O 1
ATOM 933 N N . LEU A 1 115 ? 18.719 -5.016 -4.102 1 97.44 115 LEU A N 1
ATOM 934 C CA . LEU A 1 115 ? 20.062 -4.93 -3.531 1 97.44 115 LEU A CA 1
ATOM 935 C C . LEU A 1 115 ? 20.547 -6.301 -3.068 1 97.44 115 LEU A C 1
ATOM 937 O O . LEU A 1 115 ? 20 -6.867 -2.117 1 97.44 115 LEU A O 1
ATOM 941 N N . ASP A 1 116 ? 21.484 -6.789 -3.771 1 96.62 116 ASP A N 1
ATOM 942 C CA . ASP A 1 116 ? 22.094 -8.039 -3.324 1 96.62 116 ASP A CA 1
ATOM 943 C C . ASP A 1 116 ? 22.906 -7.832 -2.051 1 96.62 116 ASP A C 1
ATOM 945 O O . ASP A 1 116 ? 24.047 -7.363 -2.105 1 96.62 116 ASP A O 1
ATOM 949 N N . LEU A 1 117 ? 22.406 -8.25 -0.989 1 95.12 117 LEU A N 1
ATOM 950 C CA . LEU A 1 117 ? 23.016 -7.961 0.305 1 95.12 117 LEU A CA 1
ATOM 951 C C . LEU A 1 117 ? 24.359 -8.656 0.444 1 95.12 117 LEU A C 1
ATOM 953 O O . LEU A 1 117 ? 25.297 -8.109 1.033 1 95.12 117 LEU A O 1
ATOM 957 N N . ASP A 1 118 ? 24.422 -9.867 -0.014 1 93.81 118 ASP A N 1
ATOM 958 C CA . ASP A 1 118 ? 25.688 -10.586 0.087 1 93.81 118 ASP A CA 1
ATOM 959 C C . ASP A 1 118 ? 26.797 -9.852 -0.654 1 93.81 118 ASP A C 1
ATOM 961 O O . ASP A 1 118 ? 27.875 -9.641 -0.105 1 93.81 118 ASP A O 1
ATOM 965 N N . THR A 1 119 ? 26.516 -9.484 -1.823 1 95.25 119 THR A N 1
ATOM 966 C CA . THR A 1 119 ? 27.484 -8.75 -2.617 1 95.25 119 THR A CA 1
ATOM 967 C C . THR A 1 119 ? 27.781 -7.391 -1.985 1 95.25 119 THR A C 1
ATOM 969 O O . THR A 1 119 ? 28.938 -6.969 -1.921 1 95.25 119 THR A O 1
ATOM 972 N N . ALA A 1 120 ? 26.781 -6.664 -1.586 1 95.44 120 ALA A N 1
ATOM 973 C CA . ALA A 1 120 ? 26.953 -5.348 -0.973 1 95.44 120 ALA A CA 1
ATOM 974 C C . ALA A 1 120 ? 27.844 -5.434 0.265 1 95.44 120 ALA A C 1
ATOM 976 O O . ALA A 1 120 ? 28.719 -4.582 0.472 1 95.44 120 ALA A O 1
ATOM 977 N N . ASN A 1 121 ? 27.641 -6.41 1.076 1 93.94 121 ASN A N 1
ATOM 978 C CA . ASN A 1 121 ? 28.438 -6.598 2.281 1 93.94 121 ASN A CA 1
ATOM 979 C C . ASN A 1 121 ? 29.891 -6.914 1.945 1 93.94 121 ASN A C 1
ATOM 981 O O . ASN A 1 121 ? 30.812 -6.414 2.604 1 93.94 121 ASN A O 1
ATOM 985 N N . CYS A 1 122 ? 29.969 -7.742 0.986 1 96.06 122 CYS A N 1
ATOM 986 C CA . CYS A 1 122 ? 31.312 -8.125 0.56 1 96.06 122 CYS A CA 1
ATOM 987 C C . CYS A 1 122 ? 32.062 -6.926 -0.004 1 96.06 122 CYS A C 1
ATOM 989 O O . CYS A 1 122 ? 33.219 -6.695 0.345 1 96.06 122 CYS A O 1
ATOM 991 N N . LYS A 1 123 ? 31.438 -6.148 -0.76 1 96.06 123 LYS A N 1
ATOM 992 C CA . LYS A 1 123 ? 32.062 -5.031 -1.449 1 96.06 123 LYS A CA 1
ATOM 993 C C . LYS A 1 123 ? 31.984 -3.75 -0.625 1 96.06 123 LYS A C 1
ATOM 995 O O . LYS A 1 123 ? 32.594 -2.736 -0.971 1 96.06 123 LYS A O 1
ATOM 1000 N N . GLN A 1 124 ? 31.125 -3.836 0.384 1 95.12 124 GLN A N 1
ATOM 1001 C CA . GLN A 1 124 ? 30.875 -2.689 1.251 1 95.12 124 GLN A CA 1
ATOM 1002 C C . GLN A 1 124 ? 30.328 -1.509 0.458 1 95.12 124 GLN A C 1
ATOM 1004 O O . GLN A 1 124 ? 30.766 -0.371 0.64 1 95.12 124 GLN A O 1
ATOM 1009 N N . LYS A 1 125 ? 29.641 -1.832 -0.43 1 94.25 125 LYS A N 1
ATOM 1010 C CA . LYS A 1 125 ? 28.984 -0.839 -1.275 1 94.25 125 LYS A CA 1
ATOM 1011 C C . LYS A 1 125 ? 27.578 -1.304 -1.69 1 94.25 125 LYS A C 1
ATOM 1013 O O . LYS A 1 125 ? 27.422 -2.398 -2.234 1 94.25 125 LYS A O 1
ATOM 1018 N N . ALA A 1 126 ? 26.625 -0.437 -1.427 1 91.38 126 ALA A N 1
ATOM 1019 C CA . ALA A 1 126 ? 25.25 -0.745 -1.798 1 91.38 126 ALA A CA 1
ATOM 1020 C C . ALA A 1 126 ? 24.922 -0.205 -3.188 1 91.38 126 ALA A C 1
ATOM 1022 O O . ALA A 1 126 ? 25.172 0.965 -3.48 1 91.38 126 ALA A O 1
ATOM 1023 N N . SER A 1 127 ? 24.438 -1.106 -4.027 1 93.62 127 SER A N 1
ATOM 1024 C CA . SER A 1 127 ? 24.016 -0.714 -5.367 1 93.62 127 SER A CA 1
ATOM 1025 C C . SER A 1 127 ? 22.781 -1.492 -5.801 1 93.62 127 SER A C 1
ATOM 1027 O O . SER A 1 127 ? 22.828 -2.717 -5.93 1 93.62 127 SER A O 1
ATOM 1029 N N . TYR A 1 128 ? 21.75 -0.785 -6.023 1 95.88 128 TYR A N 1
ATOM 1030 C CA . TYR A 1 128 ? 20.547 -1.416 -6.555 1 95.88 128 TYR A CA 1
ATOM 1031 C C . TYR A 1 128 ? 20.688 -1.694 -8.047 1 95.88 128 TYR A C 1
ATOM 1033 O O . TYR A 1 128 ? 21.25 -0.879 -8.789 1 95.88 128 TYR A O 1
ATOM 1041 N N . GLN A 1 129 ? 20.188 -2.83 -8.406 1 97.31 129 GLN A N 1
ATOM 1042 C CA . GLN A 1 129 ? 20.234 -3.223 -9.812 1 97.31 129 GLN A CA 1
ATOM 1043 C C . GLN A 1 129 ? 18.969 -3.943 -10.234 1 97.31 129 GLN A C 1
ATOM 1045 O O . GLN A 1 129 ? 18.25 -4.492 -9.391 1 97.31 129 GLN A O 1
ATOM 1050 N N . PRO A 1 130 ? 18.656 -3.914 -11.555 1 98.25 130 PRO A N 1
ATOM 1051 C CA . PRO A 1 130 ? 17.516 -4.695 -12.008 1 98.25 130 PRO A CA 1
ATOM 1052 C C . PRO A 1 130 ? 17.703 -6.199 -11.805 1 98.25 130 PRO A C 1
ATOM 1054 O O . PRO A 1 130 ? 18.766 -6.734 -12.109 1 98.25 130 PRO A O 1
ATOM 1057 N N . LEU A 1 131 ? 16.797 -6.812 -11.242 1 98.25 131 LEU A N 1
ATOM 1058 C CA . LEU A 1 131 ? 16.797 -8.258 -11.07 1 98.25 131 LEU A CA 1
ATOM 1059 C C . LEU A 1 131 ? 16.172 -8.953 -12.289 1 98.25 131 LEU A C 1
ATOM 1061 O O . LEU A 1 131 ? 16.797 -9.836 -12.883 1 98.25 131 LEU A O 1
ATOM 1065 N N . TYR A 1 132 ? 14.945 -8.586 -12.594 1 98.44 132 TYR A N 1
ATOM 1066 C CA . TYR A 1 132 ? 14.281 -9.125 -13.773 1 98.44 132 TYR A CA 1
ATOM 1067 C C . TYR A 1 132 ? 13.117 -8.242 -14.195 1 98.44 132 TYR A C 1
ATOM 1069 O O . TYR A 1 132 ? 12.695 -7.355 -13.445 1 98.44 132 TYR A O 1
ATOM 1077 N N . THR A 1 133 ? 12.695 -8.422 -15.359 1 98.75 133 THR A N 1
ATOM 1078 C CA . THR A 1 133 ? 11.484 -7.832 -15.914 1 98.75 133 THR A CA 1
ATOM 1079 C C . THR A 1 133 ? 10.445 -8.914 -16.203 1 98.75 133 THR A C 1
ATOM 1081 O O . THR A 1 133 ? 10.758 -9.93 -16.828 1 98.75 133 THR A O 1
ATOM 1084 N N . PHE A 1 134 ? 9.242 -8.68 -15.82 1 98.81 134 PHE A N 1
ATOM 1085 C CA . PHE A 1 134 ? 8.25 -9.75 -15.766 1 98.81 134 PHE A CA 1
ATOM 1086 C C . PHE A 1 134 ? 7.957 -10.289 -17.156 1 98.81 134 PHE A C 1
ATOM 1088 O O . PHE A 1 134 ? 8.016 -11.5 -17.391 1 98.81 134 PHE A O 1
ATOM 1095 N N . THR A 1 135 ? 7.574 -9.422 -18.125 1 98.81 135 THR A N 1
ATOM 1096 C CA . THR A 1 135 ? 7.168 -9.852 -19.453 1 98.81 135 THR A CA 1
ATOM 1097 C C . THR A 1 135 ? 8.297 -10.617 -20.141 1 98.81 135 THR A C 1
ATOM 1099 O O . THR A 1 135 ? 8.047 -11.609 -20.828 1 98.81 135 THR A O 1
ATOM 1102 N N . GLU A 1 136 ? 9.477 -10.164 -19.969 1 98.5 136 GLU A N 1
ATOM 1103 C CA . GLU A 1 136 ? 10.625 -10.852 -20.562 1 98.5 136 GLU A CA 1
ATOM 1104 C C . GLU A 1 136 ? 10.828 -12.227 -19.938 1 98.5 136 GLU A C 1
ATOM 1106 O O . GLU A 1 136 ? 11.023 -13.211 -20.656 1 98.5 136 GLU A O 1
ATOM 1111 N N . THR A 1 137 ? 10.742 -12.289 -18.688 1 98 137 THR A N 1
ATOM 1112 C CA . THR A 1 137 ? 11.008 -13.523 -17.969 1 98 137 THR A CA 1
ATOM 1113 C C . THR A 1 137 ? 9.938 -14.578 -18.281 1 98 137 THR A C 1
ATOM 1115 O O . THR A 1 137 ? 10.258 -15.75 -18.484 1 98 137 THR A O 1
ATOM 1118 N N . PHE A 1 138 ? 8.75 -14.164 -18.391 1 98.25 138 PHE A N 1
ATOM 1119 C CA . PHE A 1 138 ? 7.668 -15.141 -18.516 1 98.25 138 PHE A CA 1
ATOM 1120 C C . PHE A 1 138 ? 7.152 -15.211 -19.953 1 98.25 138 PHE A C 1
ATOM 1122 O O . PHE A 1 138 ? 6.297 -16.031 -20.266 1 98.25 138 PHE A O 1
ATOM 1129 N N . GLY A 1 139 ? 7.633 -14.383 -20.797 1 98.19 139 GLY A N 1
ATOM 1130 C CA . GLY A 1 139 ? 7.27 -14.422 -22.203 1 98.19 139 GLY A CA 1
ATOM 1131 C C . GLY A 1 139 ? 5.812 -14.078 -22.453 1 98.19 139 GLY A C 1
ATOM 1132 O O . GLY A 1 139 ? 5.117 -14.789 -23.188 1 98.19 139 GLY A O 1
ATOM 1133 N N . VAL A 1 140 ? 5.309 -13.078 -21.812 1 98.62 140 VAL A N 1
ATOM 1134 C CA . VAL A 1 140 ? 3.939 -12.602 -21.984 1 98.62 140 VAL A CA 1
ATOM 1135 C C . VAL A 1 140 ? 3.949 -11.125 -22.375 1 98.62 140 VAL A C 1
ATOM 1137 O O . VAL A 1 140 ? 4.926 -10.414 -22.109 1 98.62 140 VAL A O 1
ATOM 1140 N N . PRO A 1 141 ? 2.951 -10.633 -22.953 1 98.62 141 PRO A N 1
ATOM 1141 C CA . PRO A 1 141 ? 3.016 -9.297 -23.562 1 98.62 141 PRO A CA 1
ATOM 1142 C C . PRO A 1 141 ? 2.775 -8.18 -22.547 1 98.62 141 PRO A C 1
ATOM 1144 O O . PRO A 1 141 ? 3.096 -7.023 -22.812 1 98.62 141 PRO A O 1
ATOM 1147 N N . ASP A 1 142 ? 2.111 -8.469 -21.391 1 98.69 142 ASP A N 1
ATOM 1148 C CA . ASP A 1 142 ? 1.733 -7.453 -20.422 1 98.69 142 ASP A CA 1
ATOM 1149 C C . ASP A 1 142 ? 1.43 -8.078 -19.062 1 98.69 142 ASP A C 1
ATOM 1151 O O . ASP A 1 142 ? 1.825 -9.219 -18.797 1 98.69 142 ASP A O 1
ATOM 1155 N N . LEU A 1 143 ? 0.803 -7.258 -18.188 1 98.69 143 LEU A N 1
ATOM 1156 C CA . LEU A 1 143 ? 0.477 -7.746 -16.844 1 98.69 143 LEU A CA 1
ATOM 1157 C C . LEU A 1 143 ? -1.025 -7.961 -16.703 1 98.69 143 LEU A C 1
ATOM 1159 O O . LEU A 1 143 ? -1.575 -7.797 -15.609 1 98.69 143 LEU A O 1
ATOM 1163 N N . SER A 1 144 ? -1.717 -8.211 -17.812 1 97.06 144 SER A N 1
ATOM 1164 C CA . SER A 1 144 ? -3.145 -8.508 -17.734 1 97.06 144 SER A CA 1
ATOM 1165 C C . SER A 1 144 ? -3.4 -9.828 -17.031 1 97.06 144 SER A C 1
ATOM 1167 O O . SER A 1 144 ? -2.506 -10.672 -16.938 1 97.06 144 SER A O 1
ATOM 1169 N N . THR A 1 145 ? -4.617 -10 -16.578 1 95.94 145 THR A N 1
ATOM 1170 C CA . THR A 1 145 ? -4.996 -11.266 -15.953 1 95.94 145 THR A CA 1
ATOM 1171 C C . THR A 1 145 ? -4.766 -12.43 -16.906 1 95.94 145 THR A C 1
ATOM 1173 O O . THR A 1 145 ? -4.34 -13.508 -16.5 1 95.94 145 THR A O 1
ATOM 1176 N N . THR A 1 146 ? -5.031 -12.219 -18.156 1 94.75 146 THR A N 1
ATOM 1177 C CA . THR A 1 146 ? -4.785 -13.242 -19.156 1 94.75 146 THR A CA 1
ATOM 1178 C C . THR A 1 146 ? -3.305 -13.617 -19.203 1 94.75 146 THR A C 1
ATOM 1180 O O . THR A 1 146 ? -2.953 -14.797 -19.188 1 94.75 146 THR A O 1
ATOM 1183 N N . SER A 1 147 ? -2.461 -12.625 -19.281 1 97.62 147 SER A N 1
ATOM 1184 C CA . SER A 1 147 ? -1.021 -12.859 -19.312 1 97.62 147 SER A CA 1
ATOM 1185 C C . SER A 1 147 ? -0.543 -13.547 -18.031 1 97.62 147 SER A C 1
ATOM 1187 O O . SER A 1 147 ? 0.263 -14.477 -18.094 1 97.62 147 SER A O 1
ATOM 1189 N N . LEU A 1 148 ? -1.065 -13.125 -16.906 1 97.94 148 LEU A N 1
ATOM 1190 C CA . LEU A 1 148 ? -0.663 -13.719 -15.633 1 97.94 148 LEU A CA 1
ATOM 1191 C C . LEU A 1 148 ? -1.141 -15.164 -15.531 1 97.94 148 LEU A C 1
ATOM 1193 O O . LEU A 1 148 ? -0.465 -16 -14.938 1 97.94 148 LEU A O 1
ATOM 1197 N N . THR A 1 149 ? -2.264 -15.398 -16.062 1 94.88 149 THR A N 1
ATOM 1198 C CA . THR A 1 149 ? -2.762 -16.766 -16.094 1 94.88 149 THR A CA 1
ATOM 1199 C C . THR A 1 149 ? -1.846 -17.656 -16.922 1 94.88 149 THR A C 1
ATOM 1201 O O . THR A 1 149 ? -1.52 -18.781 -16.516 1 94.88 149 THR A O 1
ATOM 1204 N N . LYS A 1 150 ? -1.434 -17.172 -18.016 1 96.06 150 LYS A N 1
ATOM 1205 C CA . LYS A 1 150 ? -0.486 -17.922 -18.844 1 96.06 150 LYS A CA 1
ATOM 1206 C C . LYS A 1 150 ? 0.818 -18.172 -18.094 1 96.06 150 LYS A C 1
ATOM 1208 O O . LYS A 1 150 ? 1.373 -19.266 -18.156 1 96.06 150 LYS A O 1
ATOM 1213 N N . ALA A 1 151 ? 1.302 -17.172 -17.469 1 97.62 151 ALA A N 1
ATOM 1214 C CA . ALA A 1 151 ? 2.514 -17.328 -16.672 1 97.62 151 ALA A CA 1
ATOM 1215 C C . ALA A 1 151 ? 2.318 -18.375 -15.586 1 97.62 151 ALA A C 1
ATOM 1217 O O . ALA A 1 151 ? 3.201 -19.203 -15.352 1 97.62 151 ALA A O 1
ATOM 1218 N N . PHE A 1 152 ? 1.188 -18.344 -14.961 1 96 152 PHE A N 1
ATOM 1219 C CA . PHE A 1 152 ? 0.886 -19.297 -13.891 1 96 152 PHE A CA 1
ATOM 1220 C C . PHE A 1 152 ? 0.897 -20.719 -14.422 1 96 152 PHE A C 1
ATOM 1222 O O . PHE A 1 152 ? 1.446 -21.625 -13.781 1 96 152 PHE A O 1
ATOM 1229 N N . ILE A 1 153 ? 0.323 -20.906 -15.523 1 93.38 153 ILE A N 1
ATOM 1230 C CA . ILE A 1 153 ? 0.299 -22.234 -16.141 1 93.38 153 ILE A CA 1
ATOM 1231 C C . ILE A 1 153 ? 1.727 -22.703 -16.422 1 93.38 153 ILE A C 1
ATOM 1233 O O . ILE A 1 153 ? 2.061 -23.859 -16.203 1 93.38 153 ILE A O 1
ATOM 1237 N N . LYS A 1 154 ? 2.545 -21.812 -16.859 1 95.69 154 LYS A N 1
ATOM 1238 C CA . LYS A 1 154 ? 3.945 -22.141 -17.078 1 95.69 154 LYS A CA 1
ATOM 1239 C C . LYS A 1 154 ? 4.621 -22.594 -15.789 1 95.69 154 LYS A C 1
ATOM 1241 O O . LYS A 1 154 ? 5.461 -23.5 -15.797 1 95.69 154 LYS A O 1
ATOM 1246 N N . LEU A 1 155 ? 4.273 -21.969 -14.711 1 96 155 LEU A N 1
ATOM 1247 C CA . LEU A 1 155 ? 4.867 -22.328 -13.43 1 96 155 LEU A CA 1
ATOM 1248 C C . LEU A 1 155 ? 4.453 -23.734 -13.008 1 96 155 LEU A C 1
ATOM 1250 O O . LEU A 1 155 ? 5.199 -24.422 -12.312 1 96 155 LEU A O 1
ATOM 1254 N N . GLN A 1 156 ? 3.34 -24.109 -13.461 1 92.88 156 GLN A N 1
ATOM 1255 C CA . GLN A 1 156 ? 2.832 -25.422 -13.109 1 92.88 156 GLN A CA 1
ATOM 1256 C C . GLN A 1 156 ? 3.514 -26.516 -13.938 1 92.88 156 GLN A C 1
ATOM 1258 O O . GLN A 1 156 ? 3.762 -27.609 -13.438 1 92.88 156 GLN A O 1
ATOM 1263 N N . THR A 1 157 ? 3.861 -26.188 -15.148 1 92.25 157 THR A N 1
ATOM 1264 C CA . THR A 1 157 ? 4.199 -27.234 -16.109 1 92.25 157 THR A CA 1
ATOM 1265 C C . THR A 1 157 ? 5.688 -27.219 -16.438 1 92.25 157 THR A C 1
ATOM 1267 O O . THR A 1 157 ? 6.219 -28.172 -17 1 92.25 157 THR A O 1
ATOM 1270 N N . ASN A 1 158 ? 6.312 -26.172 -16.125 1 94.38 158 ASN A N 1
ATOM 1271 C CA . ASN A 1 158 ? 7.723 -25.984 -16.438 1 94.38 158 ASN A CA 1
ATOM 1272 C C . ASN A 1 158 ? 8.555 -25.797 -15.172 1 94.38 158 ASN A C 1
ATOM 1274 O O . ASN A 1 158 ? 8.57 -24.703 -14.602 1 94.38 158 ASN A O 1
ATOM 1278 N N . SER A 1 159 ? 9.336 -26.766 -14.773 1 92.69 159 SER A N 1
ATOM 1279 C CA . SER A 1 159 ? 10.086 -26.75 -13.523 1 92.69 159 SER A CA 1
ATOM 1280 C C . SER A 1 159 ? 11.156 -25.656 -13.539 1 92.69 159 SER A C 1
ATOM 1282 O O . SER A 1 159 ? 11.453 -25.062 -12.508 1 92.69 159 SER A O 1
ATOM 1284 N N . ALA A 1 160 ? 11.766 -25.531 -14.711 1 94.5 160 ALA A N 1
ATOM 1285 C CA . ALA A 1 160 ? 12.789 -24.484 -14.812 1 94.5 160 ALA A CA 1
ATOM 1286 C C . ALA A 1 160 ? 12.188 -23.109 -14.555 1 94.5 160 ALA A C 1
ATOM 1288 O O . ALA A 1 160 ? 12.797 -22.281 -13.883 1 94.5 160 ALA A O 1
ATOM 1289 N N . MET A 1 161 ? 11.047 -22.875 -15.117 1 96.31 161 MET A N 1
ATOM 1290 C CA . MET A 1 161 ? 10.367 -21.594 -14.914 1 96.31 161 MET A CA 1
ATOM 1291 C C . MET A 1 161 ? 9.938 -21.422 -13.453 1 96.31 161 MET A C 1
ATOM 1293 O O . MET A 1 161 ? 10.047 -20.344 -12.891 1 96.31 161 MET A O 1
ATOM 1297 N N . PHE A 1 162 ? 9.453 -22.484 -12.891 1 95.19 162 PHE A N 1
ATOM 1298 C CA . PHE A 1 162 ? 9.094 -22.406 -11.477 1 95.19 162 PHE A CA 1
ATOM 1299 C C . PHE A 1 162 ? 10.312 -22.078 -10.625 1 95.19 162 PHE A C 1
ATOM 1301 O O . PHE A 1 162 ? 10.234 -21.234 -9.719 1 95.19 162 PHE A O 1
ATOM 1308 N N . ASN A 1 163 ? 11.391 -22.766 -10.914 1 93.5 163 ASN A N 1
ATOM 1309 C CA . ASN A 1 163 ? 12.602 -22.516 -10.141 1 93.5 163 ASN A CA 1
ATOM 1310 C C . ASN A 1 163 ? 13.062 -21.062 -10.266 1 93.5 163 ASN A C 1
ATOM 1312 O O . ASN A 1 163 ? 13.523 -20.469 -9.289 1 93.5 163 ASN A O 1
ATOM 1316 N N . GLU A 1 164 ? 12.969 -20.516 -11.438 1 94.69 164 GLU A N 1
ATOM 1317 C CA . GLU A 1 164 ? 13.32 -19.109 -11.641 1 94.69 164 GLU A CA 1
ATOM 1318 C C . GLU A 1 164 ? 12.383 -18.203 -10.859 1 94.69 164 GLU A C 1
ATOM 1320 O O . GLU A 1 164 ? 12.836 -17.266 -10.18 1 94.69 164 GLU A O 1
ATOM 1325 N N . PHE A 1 165 ? 11.109 -18.484 -11.016 1 96.31 165 PHE A N 1
ATOM 1326 C CA . PHE A 1 165 ? 10.117 -17.734 -10.258 1 96.31 165 PHE A CA 1
ATOM 1327 C C . PHE A 1 165 ? 10.406 -17.828 -8.758 1 96.31 165 PHE A C 1
ATOM 1329 O O . PHE A 1 165 ? 10.375 -16.812 -8.062 1 96.31 165 PHE A O 1
ATOM 1336 N N . PHE A 1 166 ? 10.656 -18.953 -8.289 1 93.31 166 PHE A N 1
ATOM 1337 C CA . PHE A 1 166 ? 10.867 -19.172 -6.859 1 93.31 166 PHE A CA 1
ATOM 1338 C C . PHE A 1 166 ? 12.117 -18.453 -6.379 1 93.31 166 PHE A C 1
ATOM 1340 O O . PHE A 1 166 ? 12.164 -17.969 -5.246 1 93.31 166 PHE A O 1
ATOM 1347 N N . ARG A 1 167 ? 13.133 -18.422 -7.172 1 93.12 167 ARG A N 1
ATOM 1348 C CA . ARG A 1 167 ? 14.305 -17.625 -6.844 1 93.12 167 ARG A CA 1
ATOM 1349 C C . ARG A 1 167 ? 13.945 -16.141 -6.723 1 93.12 167 ARG A C 1
ATOM 1351 O O . ARG A 1 167 ? 14.383 -15.469 -5.793 1 93.12 167 ARG A O 1
ATOM 1358 N N . HIS A 1 168 ? 13.117 -15.625 -7.621 1 95.19 168 HIS A N 1
ATOM 1359 C CA . HIS A 1 168 ? 12.727 -14.219 -7.629 1 95.19 168 HIS A CA 1
ATOM 1360 C C . HIS A 1 168 ? 11.773 -13.906 -6.484 1 95.19 168 HIS A C 1
ATOM 1362 O O . HIS A 1 168 ? 11.648 -12.75 -6.07 1 95.19 168 HIS A O 1
ATOM 1368 N N . LEU A 1 169 ? 11.164 -14.961 -5.973 1 93.88 169 LEU A N 1
ATOM 1369 C CA . LEU A 1 169 ? 10.219 -14.82 -4.863 1 93.88 169 LEU A CA 1
ATOM 1370 C C . LEU A 1 169 ? 10.867 -14.086 -3.693 1 93.88 169 LEU A C 1
ATOM 1372 O O . LEU A 1 169 ? 10.211 -13.281 -3.029 1 93.88 169 LEU A O 1
ATOM 1376 N N . THR A 1 170 ? 12.156 -14.336 -3.447 1 93.44 170 THR A N 1
ATOM 1377 C CA . THR A 1 170 ? 12.883 -13.719 -2.344 1 93.44 170 THR A CA 1
ATOM 1378 C C . THR A 1 170 ? 13.875 -12.68 -2.863 1 93.44 170 THR A C 1
ATOM 1380 O O . THR A 1 170 ? 14.898 -12.414 -2.225 1 93.44 170 THR A O 1
ATOM 1383 N N . ALA A 1 171 ? 13.602 -12.227 -4.07 1 96.06 171 ALA A N 1
ATOM 1384 C CA . ALA A 1 171 ? 14.539 -11.32 -4.734 1 96.06 171 ALA A CA 1
ATOM 1385 C C . ALA A 1 171 ? 15.945 -11.914 -4.777 1 96.06 171 ALA A C 1
ATOM 1387 O O . ALA A 1 171 ? 16.922 -11.242 -4.43 1 96.06 171 ALA A O 1
ATOM 1388 N N . ASP A 1 172 ? 15.969 -13.141 -4.949 1 93.75 172 ASP A N 1
ATOM 1389 C CA . ASP A 1 172 ? 17.156 -13.945 -5.219 1 93.75 172 ASP A CA 1
ATOM 1390 C C . ASP A 1 172 ? 18 -14.109 -3.957 1 93.75 172 ASP A C 1
ATOM 1392 O O . ASP A 1 172 ? 19.203 -14.359 -4.039 1 93.75 172 ASP A O 1
ATOM 1396 N N . LYS A 1 173 ? 17.359 -13.812 -2.828 1 91.94 173 LYS A N 1
ATOM 1397 C CA . LYS A 1 173 ? 18.016 -14.25 -1.596 1 91.94 173 LYS A CA 1
ATOM 1398 C C . LYS A 1 173 ? 17.859 -15.75 -1.398 1 91.94 173 LYS A C 1
ATOM 1400 O O . LYS A 1 173 ? 16.859 -16.219 -0.835 1 91.94 173 LYS A O 1
ATOM 1405 N N . ARG A 1 174 ? 18.578 -16.562 -1.992 1 74.81 174 ARG A N 1
ATOM 1406 C CA . ARG A 1 174 ? 18.438 -18 -2.072 1 74.81 174 ARG A CA 1
ATOM 1407 C C . ARG A 1 174 ? 18.734 -18.672 -0.732 1 74.81 174 ARG A C 1
ATOM 1409 O O . ARG A 1 174 ? 19.906 -18.781 -0.338 1 74.81 174 ARG A O 1
ATOM 1416 N N . THR A 1 175 ? 17.625 -19 -0.123 1 70.06 175 THR A N 1
ATOM 1417 C CA . THR A 1 175 ? 17.953 -19.562 1.181 1 70.06 175 THR A CA 1
ATOM 1418 C C . THR A 1 175 ? 17.344 -20.953 1.333 1 70.06 175 THR A C 1
ATOM 1420 O O . THR A 1 175 ? 17.734 -21.719 2.211 1 70.06 175 THR A O 1
ATOM 1423 N N . LYS A 1 176 ? 16.359 -21.25 0.55 1 74.25 176 LYS A N 1
ATOM 1424 C CA . LYS A 1 176 ? 15.719 -22.547 0.738 1 74.25 176 LYS A CA 1
ATOM 1425 C C . LYS A 1 176 ? 15.43 -23.219 -0.602 1 74.25 176 LYS A C 1
ATOM 1427 O O . LYS A 1 176 ? 15.266 -22.531 -1.619 1 74.25 176 LYS A O 1
ATOM 1432 N N . PHE A 1 177 ? 15.438 -24.531 -0.533 1 79.25 177 PHE A N 1
ATOM 1433 C CA . PHE A 1 177 ? 15 -25.312 -1.678 1 79.25 177 PHE A CA 1
ATOM 1434 C C . PHE A 1 177 ? 13.516 -25.641 -1.574 1 79.25 177 PHE A C 1
ATOM 1436 O O . PHE A 1 177 ? 12.992 -25.844 -0.476 1 79.25 177 PHE A O 1
ATOM 1443 N N . CYS A 1 178 ? 12.93 -25.641 -2.701 1 85.12 178 CYS A N 1
ATOM 1444 C CA . CYS A 1 178 ? 11.5 -25.938 -2.734 1 85.12 178 CYS A CA 1
ATOM 1445 C C . CYS A 1 178 ? 11.242 -27.312 -3.305 1 85.12 178 CYS A C 1
ATOM 1447 O O . CYS A 1 178 ? 11.477 -27.562 -4.488 1 85.12 178 CYS A O 1
ATOM 1449 N N . ASN A 1 179 ? 10.797 -28.188 -2.404 1 85 179 ASN A N 1
ATOM 1450 C CA . ASN A 1 179 ? 10.43 -29.531 -2.861 1 85 179 ASN A CA 1
ATOM 1451 C C . ASN A 1 179 ? 9.016 -29.562 -3.439 1 85 179 ASN A C 1
ATOM 1453 O O . ASN A 1 179 ? 8.414 -28.5 -3.65 1 85 179 ASN A O 1
ATOM 1457 N N . LYS A 1 180 ? 8.539 -30.703 -3.688 1 84.44 180 LYS A N 1
ATOM 1458 C CA . LYS A 1 180 ? 7.25 -30.859 -4.352 1 84.44 180 LYS A CA 1
ATOM 1459 C C . LYS A 1 180 ? 6.121 -30.281 -3.504 1 84.44 180 LYS A C 1
ATOM 1461 O O . LYS A 1 180 ? 5.223 -29.625 -4.027 1 84.44 180 LYS A O 1
ATOM 1466 N N . ASP A 1 181 ? 6.129 -30.5 -2.244 1 83.44 181 ASP A N 1
ATOM 1467 C CA . ASP A 1 181 ? 5.102 -29.969 -1.346 1 83.44 181 ASP A CA 1
ATOM 1468 C C . ASP A 1 181 ? 5.148 -28.453 -1.281 1 83.44 181 ASP A C 1
ATOM 1470 O O . ASP A 1 181 ? 4.109 -27.797 -1.257 1 83.44 181 ASP A O 1
ATOM 1474 N N . CYS A 1 182 ? 6.352 -27.969 -1.236 1 85.31 182 CYS A N 1
ATOM 1475 C CA . CYS A 1 182 ? 6.559 -26.516 -1.257 1 85.31 182 CYS A CA 1
ATOM 1476 C C . CYS A 1 182 ? 5.988 -25.906 -2.529 1 85.31 182 CYS A C 1
ATOM 1478 O O . CYS A 1 182 ? 5.293 -24.891 -2.475 1 85.31 182 CYS A O 1
ATOM 1480 N N . LYS A 1 183 ? 6.352 -26.531 -3.619 1 89.38 183 LYS A N 1
ATOM 1481 C CA . LYS A 1 183 ? 5.844 -26.047 -4.898 1 89.38 183 LYS A CA 1
ATOM 1482 C C . LYS A 1 183 ? 4.316 -26.047 -4.918 1 89.38 183 LYS A C 1
ATOM 1484 O O . LYS A 1 183 ? 3.699 -25.062 -5.336 1 89.38 183 LYS A O 1
ATOM 1489 N N . THR A 1 184 ? 3.73 -27.094 -4.48 1 88.5 184 THR A N 1
ATOM 1490 C CA . THR A 1 184 ? 2.275 -27.203 -4.461 1 88.5 184 THR A CA 1
ATOM 1491 C C . THR A 1 184 ? 1.662 -26.109 -3.586 1 88.5 184 THR A C 1
ATOM 1493 O O . THR A 1 184 ? 0.719 -25.438 -3.998 1 88.5 184 THR A O 1
ATOM 1496 N N . SER A 1 185 ? 2.184 -25.938 -2.414 1 88.62 185 SER A N 1
ATOM 1497 C CA . SER A 1 185 ? 1.666 -24.922 -1.499 1 88.62 185 SER A CA 1
ATOM 1498 C C . SER A 1 185 ? 1.815 -23.516 -2.08 1 88.62 185 SER A C 1
ATOM 1500 O O . SER A 1 185 ? 0.917 -22.688 -1.944 1 88.62 185 SER A O 1
ATOM 1502 N N . GLN A 1 186 ? 2.996 -23.328 -2.684 1 91.12 186 GLN A N 1
ATOM 1503 C CA . GLN A 1 186 ? 3.246 -22.031 -3.301 1 91.12 186 GLN A CA 1
ATOM 1504 C C . GLN A 1 186 ? 2.232 -21.75 -4.406 1 91.12 186 GLN A C 1
ATOM 1506 O O . GLN A 1 186 ? 1.63 -20.672 -4.434 1 91.12 186 GLN A O 1
ATOM 1511 N N . LEU A 1 187 ? 2.051 -22.688 -5.227 1 92.88 187 LEU A N 1
ATOM 1512 C CA . LEU A 1 187 ? 1.126 -22.5 -6.34 1 92.88 187 LEU A CA 1
ATOM 1513 C C . LEU A 1 187 ? -0.307 -22.359 -5.84 1 92.88 187 LEU A C 1
ATOM 1515 O O . LEU A 1 187 ? -1.062 -21.516 -6.344 1 92.88 187 LEU A O 1
ATOM 1519 N N . CYS A 1 188 ? -0.7 -23.141 -4.871 1 92 188 CYS A N 1
ATOM 1520 C CA . CYS A 1 188 ? -2.053 -23.047 -4.328 1 92 188 CYS A CA 1
ATOM 1521 C C . CYS A 1 188 ? -2.297 -21.688 -3.682 1 92 188 CYS A C 1
ATOM 1523 O O . CYS A 1 188 ? -3.395 -21.141 -3.777 1 92 188 CYS A O 1
ATOM 1525 N N . SER A 1 189 ? -1.295 -21.156 -3.064 1 93 189 SER A N 1
ATOM 1526 C CA . SER A 1 189 ? -1.436 -19.844 -2.426 1 93 189 SER A CA 1
ATOM 1527 C C . SER A 1 189 ? -1.631 -18.75 -3.457 1 93 189 SER A C 1
ATOM 1529 O O . SER A 1 189 ? -2.08 -17.641 -3.123 1 93 189 SER A O 1
ATOM 1531 N N . MET A 1 190 ? -1.292 -19.016 -4.688 1 95.38 190 MET A N 1
ATOM 1532 C CA . MET A 1 190 ? -1.359 -18.016 -5.738 1 95.38 190 MET A CA 1
ATOM 1533 C C . MET A 1 190 ? -2.713 -18.047 -6.441 1 95.38 190 MET A C 1
ATOM 1535 O O . MET A 1 190 ? -3.064 -17.109 -7.168 1 95.38 190 MET A O 1
ATOM 1539 N N . CYS A 1 191 ? -3.521 -19.125 -6.176 1 93.06 191 CYS A N 1
ATOM 1540 C CA . CYS A 1 191 ? -4.73 -19.203 -6.988 1 93.06 191 CYS A CA 1
ATOM 1541 C C . CYS A 1 191 ? -5.934 -19.578 -6.133 1 93.06 191 CYS A C 1
ATOM 1543 O O . CYS A 1 191 ? -7.059 -19.641 -6.633 1 93.06 191 CYS A O 1
ATOM 1545 N N . SER A 1 192 ? -5.746 -19.859 -4.863 1 90.94 192 SER A N 1
ATOM 1546 C CA . SER A 1 192 ? -6.852 -20.219 -3.982 1 90.94 192 SER A CA 1
ATOM 1547 C C . SER A 1 192 ? -7.008 -19.219 -2.85 1 90.94 192 SER A C 1
ATOM 1549 O O . SER A 1 192 ? -6.02 -18.781 -2.254 1 90.94 192 SER A O 1
ATOM 1551 N N . PHE A 1 193 ? -8.273 -18.938 -2.514 1 92.31 193 PHE A N 1
ATOM 1552 C CA . PHE A 1 193 ? -8.484 -17.828 -1.581 1 92.31 193 PHE A CA 1
ATOM 1553 C C . PHE A 1 193 ? -9.43 -18.25 -0.463 1 92.31 193 PHE A C 1
ATOM 1555 O O . PHE A 1 193 ? -9.539 -17.562 0.556 1 92.31 193 PHE A O 1
ATOM 1562 N N . THR A 1 194 ? -10.109 -19.312 -0.645 1 90.19 194 THR A N 1
ATOM 1563 C CA . THR A 1 194 ? -10.969 -19.859 0.397 1 90.19 194 THR A CA 1
ATOM 1564 C C . THR A 1 194 ? -10.367 -21.156 0.96 1 90.19 194 THR A C 1
ATOM 1566 O O . THR A 1 194 ? -9.578 -21.828 0.288 1 90.19 194 THR A O 1
ATOM 1569 N N . ASN A 1 195 ? -10.836 -21.469 2.176 1 89.19 195 ASN A N 1
ATOM 1570 C CA . ASN A 1 195 ? -10.336 -22.703 2.783 1 89.19 195 ASN A CA 1
ATOM 1571 C C . ASN A 1 195 ? -10.648 -23.922 1.915 1 89.19 195 ASN A C 1
ATOM 1573 O O . ASN A 1 195 ? -9.789 -24.781 1.71 1 89.19 195 ASN A O 1
ATOM 1577 N N . GLY A 1 196 ? -11.836 -24.047 1.521 1 87.12 196 GLY A N 1
ATOM 1578 C CA . GLY A 1 196 ? -12.203 -25.156 0.65 1 87.12 196 GLY A CA 1
ATOM 1579 C C . GLY A 1 196 ? -11.375 -25.219 -0.618 1 87.12 196 GLY A C 1
ATOM 1580 O O . GLY A 1 196 ? -10.891 -26.297 -0.994 1 87.12 196 GLY A O 1
ATOM 1581 N N . GLY A 1 197 ? -11.188 -24.109 -1.297 1 87.06 197 GLY A N 1
ATOM 1582 C CA . GLY A 1 197 ? -10.383 -24.047 -2.508 1 87.06 197 GLY A CA 1
ATOM 1583 C C . GLY A 1 197 ? -8.93 -24.422 -2.277 1 87.06 197 GLY A C 1
ATOM 1584 O O . GLY A 1 197 ? -8.336 -25.156 -3.074 1 87.06 197 GLY A O 1
ATOM 1585 N N . TYR A 1 198 ? -8.383 -23.922 -1.274 1 90.06 198 TYR A N 1
ATOM 1586 C CA . TYR A 1 198 ? -6.984 -24.203 -0.958 1 90.06 198 TYR A CA 1
ATOM 1587 C C . TYR A 1 198 ? -6.777 -25.672 -0.653 1 90.06 198 TYR A C 1
ATOM 1589 O O . TYR A 1 198 ? -5.828 -26.297 -1.147 1 90.06 198 TYR A O 1
ATOM 1597 N N . ASN A 1 199 ? -7.672 -26.219 0.157 1 87.56 199 ASN A N 1
ATOM 1598 C CA . ASN A 1 199 ? -7.586 -27.641 0.489 1 87.56 199 ASN A CA 1
ATOM 1599 C C . ASN A 1 199 ? -7.723 -28.516 -0.753 1 87.56 199 ASN A C 1
ATOM 1601 O O . ASN A 1 199 ? -7.004 -29.5 -0.904 1 87.56 199 ASN A O 1
ATOM 1605 N N . LYS A 1 200 ? -8.602 -28.219 -1.542 1 87.69 200 LYS A N 1
ATOM 1606 C CA . LYS A 1 200 ? -8.766 -28.953 -2.793 1 87.69 200 LYS A CA 1
ATOM 1607 C C . LYS A 1 200 ? -7.512 -28.859 -3.652 1 87.69 200 LYS A C 1
ATOM 1609 O O . LYS A 1 200 ? -7.09 -29.859 -4.25 1 87.69 200 LYS A O 1
ATOM 1614 N N . CYS A 1 201 ? -6.984 -27.688 -3.75 1 88.69 201 CYS A N 1
ATOM 1615 C CA . CYS A 1 201 ? -5.762 -27.469 -4.516 1 88.69 201 CYS A CA 1
ATOM 1616 C C . CYS A 1 201 ? -4.625 -28.328 -3.975 1 88.69 201 CYS A C 1
ATOM 1618 O O . CYS A 1 201 ? -3.898 -28.969 -4.746 1 88.69 201 CYS A O 1
ATOM 1620 N N . LEU A 1 202 ? -4.473 -28.391 -2.672 1 87.44 202 LEU A N 1
ATOM 1621 C CA . LEU A 1 202 ? -3.402 -29.156 -2.049 1 87.44 202 LEU A CA 1
ATOM 1622 C C . LEU A 1 202 ? -3.566 -30.641 -2.342 1 87.44 202 LEU A C 1
ATOM 1624 O O . LEU A 1 202 ? -2.576 -31.359 -2.52 1 87.44 202 LEU A O 1
ATOM 1628 N N . MET A 1 203 ? -4.777 -31.078 -2.332 1 84.94 203 MET A N 1
ATOM 1629 C CA . MET A 1 203 ? -5.059 -32.5 -2.543 1 84.94 203 MET A CA 1
ATOM 1630 C C . MET A 1 203 ? -4.824 -32.875 -3.998 1 84.94 203 MET A C 1
ATOM 1632 O O . MET A 1 203 ? -4.398 -34 -4.281 1 84.94 203 MET A O 1
ATOM 1636 N N . THR A 1 204 ? -5.098 -31.969 -4.867 1 79.88 204 THR A N 1
ATOM 1637 C CA . THR A 1 204 ? -4.98 -32.281 -6.285 1 79.88 204 THR A CA 1
ATOM 1638 C C . THR A 1 204 ? -3.529 -32.156 -6.75 1 79.88 204 THR A C 1
ATOM 1640 O O . THR A 1 204 ? -3.102 -32.875 -7.66 1 79.88 204 THR A O 1
ATOM 1643 N N . GLY A 1 205 ? -2.812 -31.391 -5.992 1 65.88 205 GLY A N 1
ATOM 1644 C CA . GLY A 1 205 ? -1.42 -31.172 -6.344 1 65.88 205 GLY A CA 1
ATOM 1645 C C . GLY A 1 205 ? -1.245 -30.484 -7.688 1 65.88 205 GLY A C 1
ATOM 1646 O O . GLY A 1 205 ? -1.982 -29.562 -8.016 1 65.88 205 GLY A O 1
ATOM 1647 N N . GLU A 1 206 ? -0.156 -30.953 -8.539 1 57.25 206 GLU A N 1
ATOM 1648 C CA . GLU A 1 206 ? 0.253 -30.359 -9.812 1 57.25 206 GLU A CA 1
ATOM 1649 C C . GLU A 1 206 ? -0.885 -30.391 -10.828 1 57.25 206 GLU A C 1
ATOM 1651 O O . GLU A 1 206 ? -0.957 -29.531 -11.719 1 57.25 206 GLU A O 1
ATOM 1656 N N . GLY A 1 207 ? -1.872 -31.25 -10.578 1 53.47 207 GLY A N 1
ATOM 1657 C CA . GLY A 1 207 ? -2.945 -31.391 -11.547 1 53.47 207 GLY A CA 1
ATOM 1658 C C . GLY A 1 207 ? -4.129 -30.484 -11.258 1 53.47 207 GLY A C 1
ATOM 1659 O O . GLY A 1 207 ? -5.113 -30.484 -12 1 53.47 207 GLY A O 1
ATOM 1660 N N . TYR A 1 208 ? -4.062 -29.719 -10.297 1 50.69 208 TYR A N 1
ATOM 1661 C CA . TYR A 1 208 ? -5.234 -28.969 -9.867 1 50.69 208 TYR A CA 1
ATOM 1662 C C . TYR A 1 208 ? -5.66 -27.969 -10.938 1 50.69 208 TYR A C 1
ATOM 1664 O O . TYR A 1 208 ? -6.84 -27.891 -11.297 1 50.69 208 TYR A O 1
ATOM 1672 N N . TYR A 1 209 ? -4.73 -27.125 -11.414 1 51.31 209 TYR A N 1
ATOM 1673 C CA . TYR A 1 209 ? -5.133 -26.125 -12.391 1 51.31 209 TYR A CA 1
ATOM 1674 C C . TYR A 1 209 ? -5.199 -26.734 -13.789 1 51.31 209 TYR A C 1
ATOM 1676 O O . TYR A 1 209 ? -5.793 -26.141 -14.695 1 51.31 209 TYR A O 1
ATOM 1684 N N . GLN A 1 210 ? -4.5 -27.875 -14.047 1 45.5 210 GLN A N 1
ATOM 1685 C CA . GLN A 1 210 ? -4.672 -28.484 -15.359 1 45.5 210 GLN A CA 1
ATOM 1686 C C . GLN A 1 210 ? -6.129 -28.891 -15.594 1 45.5 210 GLN A C 1
ATOM 1688 O O . GLN A 1 210 ? -6.617 -28.844 -16.734 1 45.5 210 GLN A O 1
ATOM 1693 N N . LYS A 1 211 ? -6.637 -29.562 -14.656 1 43.59 211 LYS A N 1
ATOM 1694 C CA . LYS A 1 211 ? -7.996 -30.031 -14.859 1 43.59 211 LYS A CA 1
ATOM 1695 C C . LYS A 1 211 ? -8.969 -28.875 -15.055 1 43.59 211 LYS A C 1
ATOM 1697 O O . LYS A 1 211 ? -10.023 -29.047 -15.68 1 43.59 211 LYS A O 1
ATOM 1702 N N . TYR A 1 212 ? -8.758 -27.891 -14.391 1 40.16 212 TYR A N 1
ATOM 1703 C CA . TYR A 1 212 ? -9.617 -26.781 -14.766 1 40.16 212 TYR A CA 1
ATOM 1704 C C . TYR A 1 212 ? -9.156 -26.141 -16.078 1 40.16 212 TYR A C 1
ATOM 1706 O O . TYR A 1 212 ? -8.305 -25.25 -16.078 1 40.16 212 TYR A O 1
ATOM 1714 N N . ASN A 1 213 ? -8.555 -26.906 -16.891 1 36.03 213 ASN A N 1
ATOM 1715 C CA . ASN A 1 213 ? -8.32 -26.5 -18.281 1 36.03 213 ASN A CA 1
ATOM 1716 C C . ASN A 1 213 ? -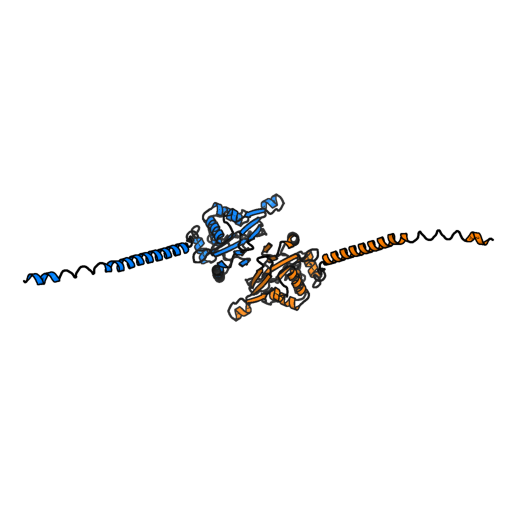9.383 -25.516 -18.766 1 36.03 213 ASN A C 1
ATOM 1718 O O . ASN A 1 213 ? -10.57 -25.828 -18.75 1 36.03 213 ASN A O 1
ATOM 1722 N N . PHE A 1 214 ? -9.031 -24.312 -18.641 1 34.81 214 PHE A N 1
ATOM 1723 C CA . PHE A 1 214 ? -9.711 -23.172 -19.25 1 34.81 214 PHE A CA 1
ATOM 1724 C C . PHE A 1 214 ? -10.234 -23.531 -20.641 1 34.81 214 PHE A C 1
ATOM 1726 O O . PHE A 1 214 ? -9.461 -23.656 -21.594 1 34.81 214 PHE A O 1
ATOM 1733 N N . GLU A 1 215 ? -11.062 -24.422 -20.719 1 33.44 215 GLU A N 1
ATOM 1734 C CA . GLU A 1 215 ? -11.703 -24.484 -22.016 1 33.44 215 GLU A CA 1
ATOM 1735 C C . GLU A 1 215 ? -11.711 -23.125 -22.703 1 33.44 215 GLU A C 1
ATOM 1737 O O . GLU A 1 215 ? -12.047 -22.109 -22.078 1 33.44 215 GLU A O 1
ATOM 1742 N N . SER A 1 216 ? -10.711 -22.891 -23.516 1 34.28 216 SER A N 1
ATOM 1743 C CA . SER A 1 216 ? -10.906 -21.734 -24.375 1 34.28 216 SER A CA 1
ATOM 1744 C C . SER A 1 216 ? -12.383 -21.375 -24.5 1 34.28 216 SER A C 1
ATOM 1746 O O . SER A 1 216 ? -13.234 -22.25 -24.609 1 34.28 216 SER A O 1
ATOM 1748 N N . PRO A 1 217 ? -12.812 -20.297 -23.953 1 33.06 217 PRO A N 1
ATOM 1749 C CA . PRO A 1 217 ? -14.203 -20.078 -24.359 1 33.06 217 PRO A CA 1
ATOM 1750 C C . PRO A 1 217 ? -14.516 -20.641 -25.734 1 33.06 217 PRO A C 1
ATOM 1752 O O . PRO A 1 217 ? -13.734 -20.469 -26.672 1 33.06 217 PRO A O 1
ATOM 1755 N N . VAL A 1 218 ? -14.977 -21.781 -25.906 1 34.34 218 VAL A N 1
ATOM 1756 C CA . VAL A 1 218 ? -15.547 -22.062 -27.219 1 34.34 218 VAL A CA 1
ATOM 1757 C C . VAL A 1 218 ? -15.945 -20.75 -27.906 1 34.34 218 VAL A C 1
ATOM 1759 O O . VAL A 1 218 ? -16.547 -19.875 -27.281 1 34.34 218 VAL A O 1
ATOM 1762 N N . ASN A 1 219 ? -15.023 -20.203 -28.688 1 36.72 219 ASN A N 1
ATOM 1763 C CA . ASN A 1 219 ? -15.391 -19.031 -29.469 1 36.72 219 ASN A CA 1
ATOM 1764 C C . ASN A 1 219 ? -16.891 -18.969 -29.719 1 36.72 219 ASN A C 1
ATOM 1766 O O . ASN A 1 219 ? -17.422 -19.703 -30.547 1 36.72 219 ASN A O 1
ATOM 1770 N N . ASP A 1 220 ? -17.547 -18.688 -28.672 1 41.84 220 ASP A N 1
ATOM 1771 C CA . ASP A 1 220 ? -18.984 -18.5 -28.797 1 41.84 220 ASP A CA 1
ATOM 1772 C C . ASP A 1 220 ? -19.344 -17.906 -30.156 1 41.84 220 ASP A C 1
ATOM 1774 O O . ASP A 1 220 ? -20.438 -18.156 -30.688 1 41.84 220 ASP A O 1
ATOM 1778 N N . VAL A 1 221 ? -18.344 -17.25 -30.688 1 45.03 221 VAL A N 1
ATOM 1779 C CA . VAL A 1 221 ? -18.547 -16.75 -32.031 1 45.03 221 VAL A CA 1
ATOM 1780 C C . VAL A 1 221 ? -18.562 -17.922 -33.031 1 45.03 221 VAL A C 1
ATOM 1782 O O . VAL A 1 221 ? -19.422 -17.984 -33.906 1 45.03 221 VAL A O 1
ATOM 1785 N N . LEU A 1 222 ? -17.625 -18.828 -32.75 1 47.31 222 LEU A N 1
ATOM 1786 C CA . LEU A 1 222 ? -17.594 -19.984 -33.656 1 47.31 222 LEU A CA 1
ATOM 1787 C C . LEU A 1 222 ? -18.781 -20.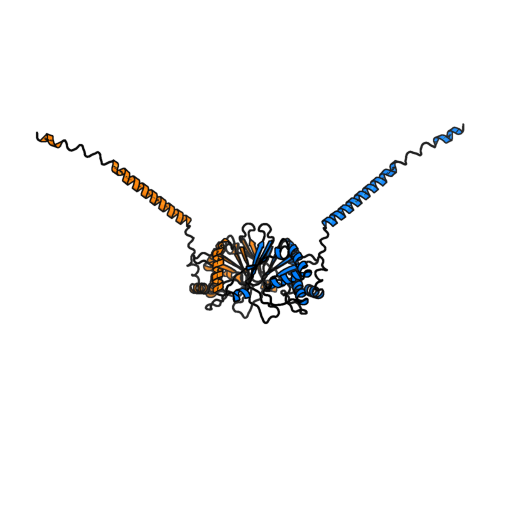891 -33.375 1 47.31 222 LEU A C 1
ATOM 1789 O O . LEU A 1 222 ? -19.375 -21.438 -34.312 1 47.31 222 LEU A O 1
ATOM 1793 N N . LEU A 1 223 ? -19.109 -20.953 -32.156 1 49.09 223 LEU A N 1
ATOM 1794 C CA . LEU A 1 223 ? -20.328 -21.672 -31.812 1 49.09 223 LEU A CA 1
ATOM 1795 C C . LEU A 1 223 ? -21.547 -20.922 -32.312 1 49.09 223 LEU A C 1
ATOM 1797 O O . LEU A 1 223 ? -22.469 -21.516 -32.875 1 49.09 223 LEU A O 1
ATOM 1801 N N . TYR A 1 224 ? -21.469 -19.641 -32.188 1 54.47 224 TYR A N 1
ATOM 1802 C CA . TYR A 1 224 ? -22.531 -18.797 -32.719 1 54.47 224 TYR A CA 1
ATOM 1803 C C . TYR A 1 224 ? -22.531 -18.844 -34.25 1 54.47 224 TYR A C 1
ATOM 1805 O O . TYR A 1 224 ? -23.594 -18.938 -34.875 1 54.47 224 TYR A O 1
ATOM 1813 N N . ILE A 1 225 ? -21.375 -18.906 -34.812 1 57.22 225 ILE A N 1
ATOM 1814 C CA . ILE A 1 225 ? -21.266 -19.031 -36.281 1 57.22 225 ILE A CA 1
ATOM 1815 C C . ILE A 1 225 ? -21.688 -20.422 -36.719 1 57.22 225 ILE A C 1
ATOM 1817 O O . ILE A 1 225 ? -22.422 -20.578 -37.688 1 57.22 225 ILE A O 1
ATOM 1821 N N . SER A 1 226 ? -21.359 -21.344 -35.938 1 58.97 226 SER A N 1
ATOM 1822 C CA . SER A 1 226 ? -21.719 -22.719 -36.281 1 58.97 226 SER A CA 1
ATOM 1823 C C . SER A 1 226 ? -23.203 -22.969 -36.094 1 58.97 226 SER A C 1
ATOM 1825 O O . SER A 1 226 ? -23.844 -23.609 -36.938 1 58.97 226 SER A O 1
ATOM 1827 N N . VAL A 1 227 ? -23.672 -22.391 -35.031 1 62.59 227 VAL A N 1
ATOM 1828 C CA . VAL A 1 227 ? -25.109 -22.5 -34.781 1 62.59 227 VAL A CA 1
ATOM 1829 C C . VAL A 1 227 ? -25.875 -21.688 -35.844 1 62.59 227 VAL A C 1
ATOM 1831 O O . VAL A 1 227 ? -26.891 -22.141 -36.375 1 62.59 227 VAL A O 1
ATOM 1834 N N . THR A 1 228 ? -25.359 -20.484 -36.188 1 64.38 228 THR A N 1
ATOM 1835 C CA . THR A 1 228 ? -25.969 -19.672 -37.219 1 64.38 228 THR A CA 1
ATOM 1836 C C . THR A 1 228 ? -25.859 -20.344 -38.562 1 64.38 228 THR A C 1
ATOM 1838 O O . THR A 1 228 ? -26.828 -20.359 -39.344 1 64.38 228 THR A O 1
ATOM 1841 N N . LEU A 1 229 ? -24.734 -20.969 -38.781 1 69.5 229 LEU A N 1
ATOM 1842 C CA . LEU A 1 229 ? -24.562 -21.703 -40.031 1 69.5 229 LEU A CA 1
ATOM 1843 C C . LEU A 1 229 ? -25.453 -22.938 -40.062 1 69.5 229 LEU A C 1
ATOM 1845 O O . LEU A 1 229 ? -26.047 -23.25 -41.094 1 69.5 229 LEU A O 1
ATOM 1849 N N . LEU A 1 230 ? -25.625 -23.516 -38.969 1 71.88 230 LEU A N 1
ATOM 1850 C CA . LEU A 1 230 ? -26.516 -24.672 -38.844 1 71.88 230 LEU A CA 1
ATOM 1851 C C . LEU A 1 230 ? -27.969 -24.25 -39.062 1 71.88 230 LEU A C 1
ATOM 1853 O O . LEU A 1 230 ? -28.719 -24.922 -39.75 1 71.88 230 LEU A O 1
ATOM 1857 N N . VAL A 1 231 ? -28.297 -23.109 -38.531 1 73.25 231 VAL A N 1
ATOM 1858 C CA . VAL A 1 231 ? -29.641 -22.562 -38.688 1 73.25 231 VAL A CA 1
ATOM 1859 C C . VAL A 1 231 ? -29.859 -22.172 -40.156 1 73.25 231 VAL A C 1
ATOM 1861 O O . VAL A 1 231 ? -30.922 -22.453 -40.719 1 73.25 231 VAL A O 1
ATOM 1864 N N . ILE A 1 232 ? -28.812 -21.641 -40.781 1 73.62 232 ILE A N 1
ATOM 1865 C CA . ILE A 1 232 ? -28.875 -21.25 -42.188 1 73.62 232 ILE A CA 1
ATOM 1866 C C . ILE A 1 232 ? -28.984 -22.5 -43.062 1 73.62 232 ILE A C 1
ATOM 1868 O O . ILE A 1 232 ? -29.781 -22.547 -44 1 73.62 232 ILE A O 1
ATOM 1872 N N . VAL A 1 233 ? -28.234 -23.484 -42.688 1 76.12 233 VAL A N 1
ATOM 1873 C CA . VAL A 1 233 ? -28.25 -24.734 -43.469 1 76.12 233 VAL A CA 1
ATOM 1874 C C . VAL A 1 233 ? -29.609 -25.422 -43.312 1 76.12 233 VAL A C 1
ATOM 1876 O O . VAL A 1 233 ? -30.188 -25.891 -44.281 1 76.12 233 VAL A O 1
ATOM 1879 N N . VAL A 1 234 ? -30.109 -25.359 -42.125 1 75.81 234 VAL A N 1
ATOM 1880 C CA . VAL A 1 234 ? -31.422 -25.938 -41.875 1 75.81 234 VAL A CA 1
ATOM 1881 C C . VAL A 1 234 ? -32.5 -25.141 -42.594 1 75.81 234 VAL A C 1
ATOM 1883 O O . VAL A 1 234 ? -33.406 -25.719 -43.219 1 75.81 234 VAL A O 1
ATOM 1886 N N . ALA A 1 235 ? -32.344 -23.844 -42.594 1 76.5 235 ALA A N 1
ATOM 1887 C CA . ALA A 1 235 ? -33.281 -22.953 -43.281 1 76.5 235 ALA A CA 1
ATOM 1888 C C . ALA A 1 235 ? -33.219 -23.172 -44.812 1 76.5 235 ALA A C 1
ATOM 1890 O O . ALA A 1 235 ? -34.25 -23.219 -45.469 1 76.5 235 ALA A O 1
ATOM 1891 N N . LEU A 1 236 ? -32 -23.375 -45.281 1 76.5 236 LEU A N 1
ATOM 1892 C CA . LEU A 1 236 ? -31.812 -23.641 -46.719 1 76.5 236 LEU A CA 1
ATOM 1893 C C . LEU A 1 236 ? -32.375 -25 -47.094 1 76.5 236 LEU A C 1
ATOM 1895 O O . LEU A 1 236 ? -33.031 -25.141 -48.156 1 76.5 236 LEU A O 1
ATOM 1899 N N . LEU A 1 237 ? -32.188 -25.922 -46.25 1 77.38 237 LEU A N 1
ATOM 1900 C CA . LEU A 1 237 ? -32.719 -27.266 -46.469 1 77.38 237 LEU A CA 1
ATOM 1901 C C . LEU A 1 237 ? -34.25 -27.266 -46.438 1 77.38 237 LEU A C 1
ATOM 1903 O O . LEU A 1 237 ? -34.906 -27.875 -47.281 1 77.38 237 LEU A O 1
ATOM 1907 N N . MET A 1 238 ? -34.75 -26.531 -45.531 1 75.62 238 MET A N 1
ATOM 1908 C CA . MET A 1 238 ? -36.188 -26.391 -45.438 1 75.62 238 MET A CA 1
ATOM 1909 C C . MET A 1 238 ? -36.75 -25.656 -46.656 1 75.62 238 MET A C 1
ATOM 1911 O O . MET A 1 238 ? -37.812 -26 -47.125 1 75.62 238 MET A O 1
ATOM 1915 N N . PHE A 1 239 ? -36 -24.688 -47.156 1 75.62 239 PHE A N 1
ATOM 1916 C CA . PHE A 1 239 ? -36.375 -23.953 -48.344 1 75.62 239 PHE A CA 1
ATOM 1917 C C . PHE A 1 239 ? -36.344 -24.859 -49.562 1 75.62 239 PHE A C 1
ATOM 1919 O O . PHE A 1 239 ? -37.25 -24.812 -50.406 1 75.62 239 PHE A O 1
ATOM 1926 N N . ILE A 1 240 ? -35.438 -25.703 -49.656 1 74.19 240 ILE A N 1
ATOM 1927 C CA . ILE A 1 240 ? -35.281 -26.641 -50.75 1 74.19 240 ILE A CA 1
ATOM 1928 C C . ILE A 1 240 ? -36.406 -27.672 -50.688 1 74.19 240 ILE A C 1
ATOM 1930 O O . ILE A 1 240 ? -37.031 -28 -51.719 1 74.19 240 ILE A O 1
ATOM 1934 N N . LEU A 1 241 ? -36.688 -28.094 -49.562 1 72.69 241 LEU A N 1
ATOM 1935 C CA . LEU A 1 241 ? -37.75 -29.047 -49.344 1 72.69 241 LEU A CA 1
ATOM 1936 C C . LEU A 1 241 ? -39.094 -28.422 -49.656 1 72.69 241 LEU A C 1
ATOM 1938 O O . LEU A 1 241 ? -39.969 -29.047 -50.25 1 72.69 241 LEU A O 1
ATOM 1942 N N . TYR A 1 242 ? -39.219 -27.141 -49.25 1 70.62 242 TYR A N 1
ATOM 1943 C CA . TYR A 1 242 ? -40.438 -26.375 -49.531 1 70.62 242 TYR A CA 1
ATOM 1944 C C . TYR A 1 242 ? -40.625 -26.156 -51 1 70.62 242 TYR A C 1
ATOM 1946 O O . TYR A 1 242 ? -41.719 -26.328 -51.531 1 70.62 242 TYR A O 1
ATOM 1954 N N . LYS A 1 243 ? -39.625 -25.859 -51.75 1 70.56 243 LYS A N 1
ATOM 1955 C CA . LYS A 1 243 ? -39.688 -25.656 -53.188 1 70.56 243 LYS A CA 1
ATOM 1956 C C . LYS A 1 243 ? -39.906 -26.969 -53.938 1 70.56 243 LYS A C 1
ATOM 1958 O O . LYS A 1 243 ? -40.562 -27.016 -54.969 1 70.56 243 LYS A O 1
ATOM 1963 N N . GLY A 1 244 ? -39.281 -28 -53.469 1 65.38 244 GLY A N 1
ATOM 1964 C CA . GLY A 1 244 ? -39.531 -29.312 -54.062 1 65.38 244 GLY A CA 1
ATOM 1965 C C . GLY A 1 244 ? -40.938 -29.797 -53.906 1 65.38 244 GLY A C 1
ATOM 1966 O O . GLY A 1 244 ? -41.5 -30.438 -54.812 1 65.38 244 GLY A O 1
ATOM 1967 N N . PHE A 1 245 ? -41.594 -29.625 -52.781 1 62.62 245 PHE A N 1
ATOM 1968 C CA . PHE A 1 245 ? -42.969 -30.016 -52.531 1 62.62 245 PHE A CA 1
ATOM 1969 C C . PHE A 1 245 ? -43.938 -29.203 -53.375 1 62.62 245 PHE A C 1
ATOM 1971 O O . PHE A 1 245 ? -44.906 -29.75 -53.906 1 62.62 245 PHE A O 1
ATOM 1978 N N . TRP A 1 246 ? -43.781 -27.953 -53.562 1 58.12 246 TRP A N 1
ATOM 1979 C CA . TRP A 1 246 ? -44.719 -27.141 -54.312 1 58.12 246 TRP A CA 1
ATOM 1980 C C . TRP A 1 246 ? -44.438 -27.234 -55.812 1 58.12 246 TRP A C 1
ATOM 1982 O O . TRP A 1 246 ? -45.312 -26.969 -56.625 1 58.12 246 TRP A O 1
ATOM 1992 N N . GLY A 1 247 ? -43.312 -27.531 -56.219 1 57.5 247 GLY A N 1
ATOM 1993 C CA . GLY A 1 247 ? -43.031 -27.688 -57.625 1 57.5 247 GLY A CA 1
ATOM 1994 C C . GLY A 1 247 ? -43.562 -28.969 -58.219 1 57.5 247 GLY A C 1
ATOM 1995 O O . GLY A 1 247 ? -43.719 -29.094 -59.438 1 57.5 247 GLY A O 1
ATOM 1996 N N . SER A 1 248 ? -43.688 -30.016 -57.531 1 53.19 248 SER A N 1
ATOM 1997 C CA . SER A 1 248 ? -44.094 -31.281 -58.094 1 53.19 248 SER A CA 1
ATOM 1998 C C . SER A 1 248 ? -45.594 -31.281 -58.406 1 53.19 248 SER A C 1
ATOM 2000 O O . SER A 1 248 ? -46.062 -32.125 -59.156 1 53.19 248 SER A O 1
ATOM 2002 N N . ASP A 1 249 ? -46.5 -30.547 -57.812 1 49.03 249 ASP A N 1
ATOM 2003 C CA . ASP A 1 249 ? -47.906 -30.719 -58.062 1 49.03 249 ASP A CA 1
ATOM 2004 C C . ASP A 1 249 ? -48.281 -30.172 -59.469 1 49.03 249 ASP A C 1
ATOM 2006 O O . ASP A 1 249 ? -49.438 -30.25 -59.875 1 49.03 249 ASP A O 1
ATOM 2010 N N . ARG A 1 250 ? -47.562 -29.344 -60.094 1 45.44 250 ARG A N 1
ATOM 2011 C CA . ARG A 1 250 ? -48.156 -28.766 -61.312 1 45.44 250 ARG A CA 1
ATOM 2012 C C . ARG A 1 250 ? -48.094 -29.766 -62.469 1 45.44 250 ARG A C 1
ATOM 2014 O O . ARG A 1 250 ? -48.656 -29.516 -63.531 1 45.44 250 ARG A O 1
ATOM 2021 N N . LYS A 1 251 ? -47.406 -30.766 -62.5 1 44.28 251 LYS A N 1
ATOM 2022 C CA . LYS A 1 251 ? -47.344 -31.453 -63.781 1 44.28 251 LYS A CA 1
ATOM 2023 C C . LYS A 1 251 ? -48.469 -32.438 -63.938 1 44.28 251 LYS A C 1
ATOM 2025 O O . LYS A 1 251 ? -48.656 -33.062 -65 1 44.28 251 LYS A O 1
ATOM 2030 N N . GLY A 1 252 ? -49.219 -32.875 -62.938 1 41.81 252 GLY A N 1
ATOM 2031 C CA . GLY A 1 252 ? -50.031 -34.062 -63.156 1 41.81 252 GLY A CA 1
ATOM 2032 C C . GLY A 1 252 ? -51.375 -33.75 -63.812 1 41.81 252 GLY A C 1
ATOM 2033 O O . GLY A 1 252 ? -52.219 -34.656 -63.969 1 41.81 252 GLY A O 1
ATOM 2034 N N . GLY A 1 253 ? -51.875 -32.531 -63.906 1 39.28 253 GLY A N 1
ATOM 2035 C CA . GLY A 1 253 ? -53.312 -32.406 -64.188 1 39.28 253 GLY A CA 1
ATOM 2036 C C . GLY A 1 253 ? -53.625 -32.688 -65.688 1 39.28 253 GLY A C 1
ATOM 2037 O O . GLY A 1 253 ? -54.812 -32.656 -66.062 1 39.28 253 GLY A O 1
ATOM 2038 N N . LYS A 1 254 ? -52.844 -32.5 -66.625 1 40.28 254 LYS A N 1
ATOM 2039 C CA . LYS A 1 254 ? -53.438 -32.344 -68 1 40.28 254 LYS A CA 1
ATOM 2040 C C . LYS A 1 254 ? -53.781 -33.719 -68.562 1 40.28 254 LYS A C 1
ATOM 2042 O O . LYS A 1 254 ? -54.25 -33.812 -69.75 1 40.28 254 LYS A O 1
ATOM 2047 N N . LYS A 1 255 ? -53.375 -34.812 -68.188 1 40.16 255 LYS A N 1
ATOM 2048 C CA . LYS A 1 255 ? -53.438 -35.844 -69.188 1 40.16 255 LYS A CA 1
ATOM 2049 C C . LYS A 1 255 ? -54.844 -36.406 -69.375 1 40.16 255 LYS A C 1
ATOM 2051 O O . LYS A 1 255 ? -55.125 -37.125 -70.312 1 40.16 255 LYS A O 1
ATOM 2056 N N . ASP A 1 256 ? -55.781 -36.406 -68.438 1 37.94 256 ASP A N 1
ATOM 2057 C CA . ASP A 1 256 ? -56.781 -37.438 -68.5 1 37.94 256 ASP A CA 1
ATOM 2058 C C . ASP A 1 256 ? -57.938 -37.031 -69.375 1 37.94 256 ASP A C 1
ATOM 2060 O O . ASP A 1 256 ? -58.938 -37.75 -69.562 1 37.94 256 ASP A O 1
ATOM 2064 N N . GLU A 1 257 ? -58.156 -35.875 -69.875 1 39.38 257 GLU A N 1
ATOM 2065 C CA . GLU A 1 257 ? -59.5 -35.562 -70.375 1 39.38 257 GLU A CA 1
ATOM 2066 C C . GLU A 1 257 ? -59.719 -36.156 -71.75 1 39.38 257 GLU A C 1
ATOM 2068 O O . GLU A 1 257 ? -60.844 -36.125 -72.312 1 39.38 257 GLU A O 1
ATOM 2073 N N . GLU A 1 258 ? -58.781 -36.469 -72.562 1 40.66 258 GLU A N 1
ATOM 2074 C CA . GLU A 1 258 ? -59.094 -36.625 -74 1 40.66 258 GLU A CA 1
ATOM 2075 C C . GLU A 1 258 ? -59.719 -37.969 -74.25 1 40.66 258 GLU A C 1
ATOM 2077 O O . GLU A 1 258 ? -60.094 -38.281 -75.438 1 40.66 258 GLU A O 1
ATOM 2082 N N . GLY A 1 259 ? -59.719 -39.031 -73.375 1 35.59 259 GLY A N 1
ATOM 2083 C CA . GLY A 1 259 ? -60 -40.375 -73.875 1 35.59 259 GLY A CA 1
ATOM 2084 C C . GLY A 1 259 ? -61.5 -40.656 -74 1 35.59 259 GLY A C 1
ATOM 2085 O O . GLY A 1 259 ? -61.875 -41.75 -74.375 1 35.59 259 GLY A O 1
ATOM 2086 N N . GLU A 1 260 ? -62.375 -39.906 -73.438 1 39 260 GLU A N 1
ATOM 2087 C CA . GLU A 1 260 ? -63.75 -40.438 -73.312 1 39 260 GLU A CA 1
ATOM 2088 C C . GLU A 1 260 ? -64.5 -40.344 -74.625 1 39 260 GLU A C 1
ATOM 2090 O O . GLU A 1 260 ? -65.5 -40.969 -74.812 1 39 260 GLU A O 1
ATOM 2095 N N . GLU A 1 261 ? -64.188 -39.469 -75.438 1 40.88 261 GLU A N 1
ATOM 2096 C CA . GLU A 1 261 ? -65.188 -39.219 -76.5 1 40.88 261 GLU A CA 1
ATOM 2097 C C . GLU A 1 261 ? -65.188 -40.344 -77.562 1 40.88 261 GLU A C 1
ATOM 2099 O O . GLU A 1 261 ? -65.938 -40.344 -78.5 1 40.88 261 GLU A O 1
ATOM 2104 N N . LYS A 1 262 ? -64.188 -41.25 -77.5 1 39.44 262 LYS A N 1
ATOM 2105 C CA . LYS A 1 262 ? -64.125 -42.156 -78.625 1 39.44 262 LYS A CA 1
ATOM 2106 C C . LYS A 1 262 ? -65.188 -43.281 -78.5 1 39.44 262 LYS A C 1
ATOM 2108 O O . LYS A 1 262 ? -65.25 -44.125 -79.375 1 39.44 262 LYS A O 1
ATOM 2113 N N . GLU A 1 263 ? -65.688 -43.594 -77.375 1 36.47 263 GLU A N 1
ATOM 2114 C CA . GLU A 1 263 ? -66.438 -44.875 -77.375 1 36.47 263 GLU A CA 1
ATOM 2115 C C . GLU A 1 263 ? -67.812 -44.688 -78.062 1 36.47 263 GLU A C 1
ATOM 2117 O O . GLU A 1 263 ? -68.438 -45.688 -78.438 1 36.47 263 GLU A O 1
ATOM 2122 N N . GLU A 1 264 ? -68.438 -43.594 -78.062 1 33.91 264 GLU A N 1
ATOM 2123 C CA . GLU A 1 264 ? -69.875 -43.594 -78.5 1 33.91 264 GLU A CA 1
ATOM 2124 C C . GLU A 1 264 ? -70 -43.812 -80 1 33.91 264 GLU A C 1
ATOM 2126 O O . GLU A 1 264 ? -71.062 -44.125 -80.5 1 33.91 264 GLU A O 1
ATOM 2131 N N . LYS A 1 265 ? -69 -43.281 -80.75 1 38.78 265 LYS A N 1
ATOM 2132 C CA . LYS A 1 265 ? -69.375 -43.219 -82.188 1 38.78 265 LYS A CA 1
ATOM 2133 C C . LYS A 1 265 ? -69.438 -44.594 -82.812 1 38.78 265 LYS A C 1
ATOM 2135 O O . LYS A 1 265 ? -69.625 -44.719 -84 1 38.78 265 LYS A O 1
ATOM 2140 N N . ARG A 1 266 ? -68.688 -45.562 -82.25 1 32.53 266 ARG A N 1
ATOM 2141 C CA . ARG A 1 266 ? -68.625 -46.719 -83.125 1 32.53 266 ARG A CA 1
ATOM 2142 C C . ARG A 1 266 ? -69.938 -47.5 -83.125 1 32.53 266 ARG A C 1
ATOM 2144 O O . ARG A 1 266 ? -70 -48.594 -83.688 1 32.53 266 ARG A O 1
ATOM 2151 N N . ASP A 1 267 ? -71 -47.281 -82.438 1 34.94 267 ASP A N 1
ATOM 2152 C CA . ASP A 1 267 ? -72.312 -47.844 -82.562 1 34.94 267 ASP A CA 1
ATOM 2153 C C . ASP A 1 267 ? -72.875 -47.562 -84 1 34.94 267 ASP A C 1
ATOM 2155 O O . ASP A 1 267 ? -73.938 -48.094 -84.312 1 34.94 267 ASP A O 1
ATOM 2159 N N . LYS A 1 268 ? -72.625 -46.469 -84.75 1 28 268 LYS A N 1
ATOM 2160 C CA . LYS A 1 268 ? -73.375 -46.625 -86 1 28 268 LYS A CA 1
ATOM 2161 C C . LYS A 1 268 ? -72.625 -47.625 -86.938 1 28 268 LYS A C 1
ATOM 2163 O O . LYS A 1 268 ? -71.438 -47.656 -87 1 28 268 LYS A O 1
ATOM 2168 N N . VAL B 1 1 ? 4.734 9.844 -11.516 1 96.25 1 VAL B N 1
ATOM 2169 C CA . VAL B 1 1 ? 5.156 8.727 -10.68 1 96.25 1 VAL B CA 1
ATOM 2170 C C . VAL B 1 1 ? 4.402 8.758 -9.352 1 96.25 1 VAL B C 1
ATOM 2172 O O . VAL B 1 1 ? 4.297 9.812 -8.719 1 96.25 1 VAL B O 1
ATOM 2175 N N . TYR B 1 2 ? 3.857 7.637 -8.984 1 97.69 2 TYR B N 1
ATOM 2176 C CA . TYR B 1 2 ? 3.309 7.406 -7.652 1 97.69 2 TYR B CA 1
ATOM 2177 C C . TYR B 1 2 ? 4.203 6.473 -6.848 1 97.69 2 TYR B C 1
ATOM 2179 O O . TYR B 1 2 ? 4.719 5.488 -7.379 1 97.69 2 TYR B O 1
ATOM 2187 N N . ILE B 1 3 ? 4.379 6.82 -5.605 1 97.69 3 ILE B N 1
ATOM 2188 C CA . ILE B 1 3 ? 5.062 5.918 -4.684 1 97.69 3 ILE B CA 1
ATOM 2189 C C . ILE B 1 3 ? 4.051 5.277 -3.74 1 97.69 3 ILE B C 1
ATOM 2191 O O . ILE B 1 3 ? 3.225 5.969 -3.143 1 97.69 3 ILE B O 1
ATOM 2195 N N . THR B 1 4 ? 4.07 3.969 -3.66 1 97.94 4 THR B N 1
ATOM 2196 C CA . THR B 1 4 ? 3.209 3.264 -2.717 1 97.94 4 THR B CA 1
ATOM 2197 C C . THR B 1 4 ? 4.035 2.367 -1.798 1 97.94 4 THR B C 1
ATOM 2199 O O . THR B 1 4 ? 5.004 1.746 -2.236 1 97.94 4 THR B O 1
ATOM 2202 N N . GLY B 1 5 ? 3.762 2.408 -0.561 1 96.88 5 GLY B N 1
ATOM 2203 C CA . GLY B 1 5 ? 4.402 1.598 0.463 1 96.88 5 GLY B CA 1
ATOM 2204 C C . GLY B 1 5 ? 3.543 1.409 1.698 1 96.88 5 GLY B C 1
ATOM 2205 O O . GLY B 1 5 ? 2.445 1.964 1.788 1 96.88 5 GLY B O 1
ATOM 2206 N N . HIS B 1 6 ? 4.078 0.671 2.6 1 97.31 6 HIS B N 1
ATOM 2207 C CA . HIS B 1 6 ? 3.283 0.379 3.787 1 97.31 6 HIS B CA 1
ATOM 2208 C C . HIS B 1 6 ? 3.574 1.377 4.902 1 97.31 6 HIS B C 1
ATOM 2210 O O . HIS B 1 6 ? 2.691 2.139 5.305 1 97.31 6 HIS B O 1
ATOM 2216 N N . ILE B 1 7 ? 4.824 1.442 5.328 1 96.56 7 ILE B N 1
ATOM 2217 C CA . ILE B 1 7 ? 5.227 2.328 6.414 1 96.56 7 ILE B CA 1
ATOM 2218 C C . ILE B 1 7 ? 5.672 3.674 5.848 1 96.56 7 ILE B C 1
ATOM 2220 O O . ILE B 1 7 ? 6.602 3.736 5.043 1 96.56 7 ILE B O 1
ATOM 2224 N N . PRO B 1 8 ? 5.008 4.758 6.199 1 96.88 8 PRO B N 1
ATOM 2225 C CA . PRO B 1 8 ? 5.434 6.082 5.742 1 96.88 8 PRO B CA 1
ATOM 2226 C C . PRO B 1 8 ? 6.676 6.586 6.473 1 96.88 8 PRO B C 1
ATOM 2228 O O . PRO B 1 8 ? 6.992 6.105 7.562 1 96.88 8 PRO B O 1
ATOM 2231 N N . PRO B 1 9 ? 7.383 7.539 5.879 1 95.69 9 PRO B N 1
ATOM 2232 C CA . PRO B 1 9 ? 8.438 8.203 6.641 1 95.69 9 PRO B CA 1
ATOM 2233 C C . PRO B 1 9 ? 7.895 9.109 7.742 1 95.69 9 PRO B C 1
ATOM 2235 O O . PRO B 1 9 ? 6.707 9.445 7.738 1 95.69 9 PRO B O 1
ATOM 2238 N N . GLY B 1 10 ? 8.789 9.477 8.664 1 94.25 10 GLY B N 1
ATOM 2239 C CA . GLY B 1 10 ? 8.414 10.438 9.688 1 94.25 10 GLY B CA 1
ATOM 2240 C C . GLY B 1 10 ? 8.133 9.797 11.039 1 94.25 10 GLY B C 1
ATOM 2241 O O . GLY B 1 10 ? 8.867 8.906 11.469 1 94.25 10 GLY B O 1
ATOM 2242 N N . PHE B 1 11 ? 7.059 10.383 11.695 1 92.31 11 PHE B N 1
ATOM 2243 C CA . PHE B 1 11 ? 6.816 10.031 13.086 1 92.31 11 PHE B CA 1
ATOM 2244 C C . PHE B 1 11 ? 5.371 9.594 13.289 1 92.31 11 PHE B C 1
ATOM 2246 O O . PHE B 1 11 ? 4.457 10.125 12.664 1 92.31 11 PHE B O 1
ATOM 2253 N N . TYR B 1 12 ? 5.246 8.688 14.188 1 90.5 12 TYR B N 1
ATOM 2254 C CA . TYR B 1 12 ? 3.893 8.352 14.602 1 90.5 12 TYR B CA 1
ATOM 2255 C C . TYR B 1 12 ? 3.178 9.562 15.188 1 90.5 12 TYR B C 1
ATOM 2257 O O . TYR B 1 12 ? 3.736 10.273 16.031 1 90.5 12 TYR B O 1
ATOM 2265 N N . PRO B 1 13 ? 1.953 9.945 14.75 1 85.56 13 PRO B N 1
ATOM 2266 C CA . PRO B 1 13 ? 1.289 11.203 15.094 1 85.56 13 PRO B CA 1
ATOM 2267 C C . PRO B 1 13 ? 0.835 11.25 16.562 1 85.56 13 PRO B C 1
ATOM 2269 O O . PRO B 1 13 ? 0.557 12.328 17.094 1 85.56 13 PRO B O 1
ATOM 2272 N N . ARG B 1 14 ? 0.667 10.172 17.281 1 73 14 ARG B N 1
ATOM 2273 C CA . ARG B 1 14 ? 0.073 10.227 18.625 1 73 14 ARG B CA 1
ATOM 2274 C C . ARG B 1 14 ? 1.123 9.977 19.703 1 73 14 ARG B C 1
ATOM 2276 O O . ARG B 1 14 ? 0.903 9.188 20.609 1 73 14 ARG B O 1
ATOM 2283 N N . THR B 1 15 ? 2.131 10.625 19.484 1 62.94 15 THR B N 1
ATOM 2284 C CA . THR B 1 15 ? 3.096 10.477 20.578 1 62.94 15 THR B CA 1
ATOM 2285 C C . THR B 1 15 ? 2.738 11.391 21.75 1 62.94 15 THR B C 1
ATOM 2287 O O . THR B 1 15 ? 2.105 12.43 21.562 1 62.94 15 THR B O 1
ATOM 2290 N N . THR B 1 16 ? 2.723 10.664 22.891 1 56.69 16 THR B N 1
ATOM 2291 C CA . THR B 1 16 ? 2.504 11.445 24.109 1 56.69 16 THR B CA 1
ATOM 2292 C C . THR B 1 16 ? 3.434 12.656 24.141 1 56.69 16 THR B C 1
ATOM 2294 O O . THR B 1 16 ? 4.586 12.57 23.703 1 56.69 16 THR B O 1
ATOM 2297 N N . PRO B 1 17 ? 2.73 13.781 24.516 1 54.25 17 PRO B N 1
ATOM 2298 C CA . PRO B 1 17 ? 3.561 14.977 24.703 1 54.25 17 PRO B CA 1
ATOM 2299 C C . PRO B 1 17 ? 4.824 14.703 25.516 1 54.25 17 PRO B C 1
ATOM 2301 O O . PRO B 1 17 ? 4.801 13.875 26.422 1 54.25 17 PRO B O 1
ATOM 2304 N N . LYS B 1 18 ? 5.887 15.359 25.188 1 53.38 18 LYS B N 1
ATOM 2305 C CA . LYS B 1 18 ? 7.156 15.391 25.906 1 53.38 18 LYS B CA 1
ATOM 2306 C C . LYS B 1 18 ? 7.973 14.125 25.625 1 53.38 18 LYS B C 1
ATOM 2308 O O . LYS B 1 18 ? 9.031 13.922 26.219 1 53.38 18 LYS B O 1
ATOM 2313 N N . GLN B 1 19 ? 7.277 13.258 24.891 1 60.72 19 GLN B N 1
ATOM 2314 C CA . GLN B 1 19 ? 8.102 12.109 24.531 1 60.72 19 GLN B CA 1
ATOM 2315 C C . GLN B 1 19 ? 8.711 12.289 23.141 1 60.72 19 GLN B C 1
ATOM 2317 O O . GLN B 1 19 ? 8.164 13.016 22.312 1 60.72 19 GLN B O 1
ATOM 2322 N N . ASN B 1 20 ? 9.875 11.844 23.078 1 70.62 20 ASN B N 1
ATOM 2323 C CA . ASN B 1 20 ? 10.516 11.781 21.766 1 70.62 20 ASN B CA 1
ATOM 2324 C C . ASN B 1 20 ? 9.633 11.086 20.75 1 70.62 20 ASN B C 1
ATOM 2326 O O . ASN B 1 20 ? 8.898 10.156 21.078 1 70.62 20 ASN B O 1
ATOM 2330 N N . GLY B 1 21 ? 9.492 11.781 19.641 1 79.19 21 GLY B N 1
ATOM 2331 C CA . GLY B 1 21 ? 8.75 11.125 18.562 1 79.19 21 GLY B CA 1
ATOM 2332 C C . GLY B 1 21 ? 9.234 9.719 18.281 1 79.19 21 GLY B C 1
ATOM 2333 O O . GLY B 1 21 ? 10.359 9.352 18.656 1 79.19 21 GLY B O 1
ATOM 2334 N N . ILE B 1 22 ? 8.367 8.953 17.844 1 87.38 22 ILE B N 1
ATOM 2335 C CA . ILE B 1 22 ? 8.719 7.602 17.438 1 87.38 22 ILE B CA 1
ATOM 2336 C C . ILE B 1 22 ? 8.953 7.562 15.93 1 87.38 22 ILE B C 1
ATOM 2338 O O . ILE B 1 22 ? 8 7.555 15.148 1 87.38 22 ILE B O 1
ATOM 2342 N N . PRO B 1 23 ? 10.195 7.559 15.547 1 91.56 23 PRO B N 1
ATOM 2343 C CA . PRO B 1 23 ? 10.492 7.578 14.109 1 91.56 23 PRO B CA 1
ATOM 2344 C C . PRO B 1 23 ? 10.18 6.25 13.43 1 91.56 23 PRO B C 1
ATOM 2346 O O . PRO B 1 23 ? 10.383 5.188 14.016 1 91.56 23 PRO B O 1
ATOM 2349 N N . MET B 1 24 ? 9.781 6.336 12.211 1 93.19 24 MET B N 1
ATOM 2350 C CA . MET B 1 24 ? 9.438 5.148 11.438 1 93.19 24 MET B CA 1
ATOM 2351 C C . MET B 1 24 ? 10.641 4.641 10.656 1 93.19 24 MET B C 1
ATOM 2353 O O . MET B 1 24 ? 10.719 3.457 10.32 1 93.19 24 MET B O 1
ATOM 2357 N N . TYR B 1 25 ? 11.516 5.547 10.281 1 94.06 25 TYR B N 1
ATOM 2358 C CA . TYR B 1 25 ? 12.734 5.199 9.562 1 94.06 25 TYR B CA 1
ATOM 2359 C C . TYR B 1 25 ? 13.977 5.539 10.383 1 94.06 25 TYR B C 1
ATOM 2361 O O . TYR B 1 25 ? 13.938 6.438 11.227 1 94.06 25 TYR B O 1
ATOM 2369 N N . HIS B 1 26 ? 15.016 4.832 10.078 1 91.75 26 HIS B N 1
ATOM 2370 C CA . HIS B 1 26 ? 16.312 5.285 10.602 1 91.75 26 HIS B CA 1
ATOM 2371 C C . HIS B 1 26 ? 16.688 6.641 10.023 1 91.75 26 HIS B C 1
ATOM 2373 O O . HIS B 1 26 ? 16.469 6.902 8.836 1 91.75 26 HIS B O 1
ATOM 2379 N N . GLN B 1 27 ? 17.297 7.449 10.852 1 90.56 27 GLN B N 1
ATOM 2380 C CA . GLN B 1 27 ? 17.547 8.844 10.516 1 90.56 27 GLN B CA 1
ATOM 2381 C C . GLN B 1 27 ? 18.375 8.969 9.242 1 90.56 27 GLN B C 1
ATOM 2383 O O . GLN B 1 27 ? 18.078 9.797 8.383 1 90.56 27 GLN B O 1
ATOM 2388 N N . HIS B 1 28 ? 19.391 8.219 9.125 1 88.88 28 HIS B N 1
ATOM 2389 C CA . HIS B 1 28 ? 20.25 8.336 7.957 1 88.88 28 HIS B CA 1
ATOM 2390 C C . HIS B 1 28 ? 19.5 7.992 6.68 1 88.88 28 HIS B C 1
ATOM 2392 O O . HIS B 1 28 ? 19.734 8.594 5.629 1 88.88 28 HIS B O 1
ATOM 2398 N N . PHE B 1 29 ? 18.531 7.113 6.703 1 90.44 29 PHE B N 1
ATOM 2399 C CA . PHE B 1 29 ? 17.781 6.719 5.52 1 90.44 29 PHE B CA 1
ATOM 2400 C C . PHE B 1 29 ? 16.719 7.754 5.18 1 90.44 29 PHE B C 1
ATOM 2402 O O . PHE B 1 29 ? 16.484 8.055 4.008 1 90.44 29 PHE B O 1
ATOM 2409 N N . VAL B 1 30 ? 16.109 8.281 6.191 1 92.69 30 VAL B N 1
ATOM 2410 C CA . VAL B 1 30 ? 15.008 9.203 5.926 1 92.69 30 VAL B CA 1
ATOM 2411 C C . VAL B 1 30 ? 15.555 10.5 5.332 1 92.69 30 VAL B C 1
ATOM 2413 O O . VAL B 1 30 ? 14.914 11.125 4.488 1 92.69 30 VAL B O 1
ATOM 2416 N N . GLU B 1 31 ? 16.734 10.961 5.785 1 89.81 31 GLU B N 1
ATOM 2417 C CA . GLU B 1 31 ? 17.344 12.156 5.207 1 89.81 31 GLU B CA 1
ATOM 2418 C C . GLU B 1 31 ? 17.609 11.977 3.717 1 89.81 31 GLU B C 1
ATOM 2420 O O . GLU B 1 31 ? 17.344 12.875 2.918 1 89.81 31 GLU B O 1
ATOM 2425 N N . HIS B 1 32 ? 18.109 10.844 3.375 1 90.75 32 HIS B N 1
ATOM 2426 C CA . HIS B 1 32 ? 18.359 10.555 1.966 1 90.75 32 HIS B CA 1
ATOM 2427 C C . HIS B 1 32 ? 17.047 10.453 1.192 1 90.75 32 HIS B C 1
ATOM 2429 O O . HIS B 1 32 ? 16.938 10.953 0.068 1 90.75 32 HIS B O 1
ATOM 2435 N N . PHE B 1 33 ? 16.109 9.852 1.77 1 93.31 33 PHE B N 1
ATOM 2436 C CA . PHE B 1 33 ? 14.805 9.727 1.135 1 93.31 33 PHE B CA 1
ATOM 2437 C C . PHE B 1 33 ? 14.195 11.102 0.878 1 93.31 33 PHE B C 1
ATOM 2439 O O . PHE B 1 33 ? 13.688 11.367 -0.214 1 93.31 33 PHE B O 1
ATOM 2446 N N . GLN B 1 34 ? 14.273 11.922 1.884 1 90.25 34 GLN B N 1
ATOM 2447 C CA . GLN B 1 34 ? 13.758 13.273 1.731 1 90.25 34 GLN B CA 1
ATOM 2448 C C . GLN B 1 34 ? 14.461 14.008 0.593 1 90.25 34 GLN B C 1
ATOM 2450 O O . GLN B 1 34 ? 13.828 14.75 -0.163 1 90.25 34 GLN B O 1
ATOM 2455 N N . SER B 1 35 ? 15.727 13.805 0.515 1 89.62 35 SER B N 1
ATOM 2456 C CA . SER B 1 35 ? 16.484 14.438 -0.564 1 89.62 35 SER B CA 1
ATOM 2457 C C . SER B 1 35 ? 16 13.953 -1.929 1 89.62 35 SER B C 1
ATOM 2459 O O . SER B 1 35 ? 15.852 14.75 -2.859 1 89.62 35 SER B O 1
ATOM 2461 N N . ILE B 1 36 ? 15.758 12.672 -2.043 1 91.56 36 ILE B N 1
ATOM 2462 C CA . ILE B 1 36 ? 15.273 12.109 -3.295 1 91.56 36 ILE B CA 1
ATOM 2463 C C . ILE B 1 36 ? 13.914 12.711 -3.641 1 91.56 36 ILE B C 1
ATOM 2465 O O . ILE B 1 36 ? 13.695 13.164 -4.766 1 91.56 36 ILE B O 1
ATOM 2469 N N . VAL B 1 37 ? 13.016 12.734 -2.705 1 91.69 37 VAL B N 1
ATOM 2470 C CA . VAL B 1 37 ? 11.672 13.258 -2.928 1 91.69 37 VAL B CA 1
ATOM 2471 C C . VAL B 1 37 ? 11.758 14.727 -3.338 1 91.69 37 VAL B C 1
ATOM 2473 O O . VAL B 1 37 ? 11.047 15.164 -4.246 1 91.69 37 VAL B O 1
ATOM 2476 N N . ASN B 1 38 ? 12.617 15.414 -2.705 1 88.94 38 ASN B N 1
ATOM 2477 C CA . ASN B 1 38 ? 12.789 16.828 -3.033 1 88.94 38 ASN B CA 1
ATOM 2478 C C . ASN B 1 38 ? 13.375 17.016 -4.43 1 88.94 38 ASN B C 1
ATOM 2480 O O . ASN B 1 38 ? 12.891 17.844 -5.203 1 88.94 38 ASN B O 1
ATOM 2484 N N . ASN B 1 39 ? 14.406 16.312 -4.75 1 90.06 39 ASN B N 1
ATOM 2485 C CA . ASN B 1 39 ? 15.117 16.453 -6.02 1 90.06 39 ASN B CA 1
ATOM 2486 C C . ASN B 1 39 ? 14.25 16.016 -7.195 1 90.06 39 ASN B C 1
ATOM 2488 O O . ASN B 1 39 ? 14.422 16.5 -8.312 1 90.06 39 ASN B O 1
ATOM 2492 N N . TYR B 1 40 ? 13.32 15.156 -6.906 1 93.94 40 TYR B N 1
ATOM 2493 C CA . TYR B 1 40 ? 12.492 14.648 -7.996 1 93.94 40 TYR B CA 1
ATOM 2494 C C . TYR B 1 40 ? 11.031 15.031 -7.797 1 93.94 40 TYR B C 1
ATOM 2496 O O . TYR B 1 40 ? 10.125 14.289 -8.18 1 93.94 40 TYR B O 1
ATOM 2504 N N . SER B 1 41 ? 10.812 16.109 -7.145 1 91.62 41 SER B N 1
ATOM 2505 C CA . SER B 1 41 ? 9.461 16.578 -6.836 1 91.62 41 SER B CA 1
ATOM 2506 C C . SER B 1 41 ? 8.672 16.875 -8.102 1 91.62 41 SER B C 1
ATOM 2508 O O . SER B 1 41 ? 7.441 16.891 -8.094 1 91.62 41 SER B O 1
ATOM 2510 N N . ASP B 1 42 ? 9.328 17.125 -9.242 1 91.88 42 ASP B N 1
ATOM 2511 C CA . ASP B 1 42 ? 8.656 17.406 -10.5 1 91.88 42 ASP B CA 1
ATOM 2512 C C . ASP B 1 42 ? 8.148 16.125 -11.156 1 91.88 42 ASP B C 1
ATOM 2514 O O . ASP B 1 42 ? 7.305 16.172 -12.055 1 91.88 42 ASP B O 1
ATOM 2518 N N . VAL B 1 43 ? 8.695 15.023 -10.703 1 94.31 43 VAL B N 1
ATOM 2519 C CA . VAL B 1 43 ? 8.367 13.727 -11.289 1 94.31 43 VAL B CA 1
ATOM 2520 C C . VAL B 1 43 ? 7.379 12.992 -10.391 1 94.31 43 VAL B C 1
ATOM 2522 O O . VAL B 1 43 ? 6.465 12.32 -10.883 1 94.31 43 VAL B O 1
ATOM 2525 N N . ILE B 1 44 ? 7.5 13.141 -9.086 1 96.25 44 ILE B N 1
ATOM 2526 C CA . ILE B 1 44 ? 6.68 12.422 -8.117 1 96.25 44 ILE B CA 1
ATOM 2527 C C . ILE B 1 44 ? 5.375 13.18 -7.891 1 96.25 44 ILE B C 1
ATOM 2529 O O . ILE B 1 44 ? 5.379 14.305 -7.387 1 96.25 44 ILE B O 1
ATOM 2533 N N . ILE B 1 45 ? 4.285 12.578 -8.203 1 96.38 45 ILE B N 1
ATOM 2534 C CA . ILE B 1 45 ? 2.975 13.211 -8.094 1 96.38 45 ILE B CA 1
ATOM 2535 C C . ILE B 1 45 ? 2.449 13.062 -6.664 1 96.38 45 ILE B C 1
ATOM 2537 O O . ILE B 1 45 ? 1.833 13.984 -6.125 1 96.38 45 ILE B O 1
ATOM 2541 N N . GLY B 1 46 ? 2.674 11.922 -6.055 1 97.12 46 GLY B N 1
ATOM 2542 C CA . GLY B 1 46 ? 2.199 11.648 -4.707 1 97.12 46 GLY B CA 1
ATOM 2543 C C . GLY B 1 46 ? 2.66 10.312 -4.168 1 97.12 46 GLY B C 1
ATOM 2544 O O . GLY B 1 46 ? 3.121 9.453 -4.93 1 97.12 46 GLY B O 1
ATOM 2545 N N . GLN B 1 47 ? 2.531 10.219 -2.875 1 97.94 47 GLN B N 1
ATOM 2546 C CA . GLN B 1 47 ? 2.877 8.992 -2.174 1 97.94 47 GLN B CA 1
ATOM 2547 C C . GLN B 1 47 ? 1.69 8.461 -1.372 1 97.94 47 GLN B C 1
ATOM 2549 O O . GLN B 1 47 ? 0.9 9.242 -0.835 1 97.94 47 GLN B O 1
ATOM 2554 N N . PHE B 1 48 ? 1.583 7.133 -1.28 1 98.62 48 PHE B N 1
ATOM 2555 C CA . PHE B 1 48 ? 0.482 6.492 -0.571 1 98.62 48 PHE B CA 1
ATOM 2556 C C . PHE B 1 48 ? 1.005 5.449 0.409 1 98.62 48 PHE B C 1
ATOM 2558 O O . PHE B 1 48 ? 1.775 4.562 0.029 1 98.62 48 PHE B O 1
ATOM 2565 N N . TYR B 1 49 ? 0.534 5.605 1.682 1 98.31 49 TYR B N 1
ATOM 2566 C CA . TYR B 1 49 ? 0.985 4.711 2.742 1 98.31 49 TYR B CA 1
ATOM 2567 C C . TYR B 1 49 ? -0.18 4.277 3.623 1 98.31 49 TYR B C 1
ATOM 2569 O O . TYR B 1 49 ? -1.312 4.734 3.436 1 98.31 49 TYR B O 1
ATOM 2577 N N . GLY B 1 50 ? 0.068 3.338 4.516 1 96.31 50 GLY B N 1
ATOM 2578 C CA . GLY B 1 50 ? -0.806 2.91 5.598 1 96.31 50 GLY B CA 1
ATOM 2579 C C . GLY B 1 50 ? -0.104 2.844 6.941 1 96.31 50 GLY B C 1
ATOM 2580 O O . GLY B 1 50 ? 0.54 3.807 7.359 1 96.31 50 GLY B O 1
ATOM 2581 N N . HIS B 1 51 ? -0.236 1.901 7.609 1 93.38 51 HIS B N 1
ATOM 2582 C CA . HIS B 1 51 ? 0.534 1.521 8.789 1 93.38 51 HIS B CA 1
ATOM 2583 C C . HIS B 1 51 ? 0.045 2.262 10.031 1 93.38 51 HIS B C 1
ATOM 2585 O O . HIS B 1 51 ? -0.143 1.655 11.086 1 93.38 51 HIS B O 1
ATOM 2591 N N . PHE B 1 52 ? -0.249 3.549 9.969 1 91.62 52 PHE B N 1
ATOM 2592 C CA . PHE B 1 52 ? -0.638 4.336 11.133 1 91.62 52 PHE B CA 1
ATOM 2593 C C . PHE B 1 52 ? -2.084 4.047 11.523 1 91.62 52 PHE B C 1
ATOM 2595 O O . PHE B 1 52 ? -2.516 4.391 12.625 1 91.62 52 PHE B O 1
ATOM 2602 N N . HIS B 1 53 ? -2.871 3.477 10.68 1 93.06 53 HIS B N 1
ATOM 2603 C CA . HIS B 1 53 ? -4.297 3.23 10.867 1 93.06 53 HIS B CA 1
ATOM 2604 C C . HIS B 1 53 ? -5.051 4.531 11.109 1 93.06 53 HIS B C 1
ATOM 2606 O O . HIS B 1 53 ? -5.926 4.598 11.977 1 93.06 53 HIS B O 1
ATOM 2612 N N . LEU B 1 54 ? -4.609 5.559 10.422 1 93.56 54 LEU B N 1
ATOM 2613 C CA . LEU B 1 54 ? -5.211 6.887 10.531 1 93.56 54 LEU B CA 1
ATOM 2614 C C . LEU B 1 54 ? -5.344 7.535 9.156 1 93.56 54 LEU B C 1
ATOM 2616 O O . LEU B 1 54 ? -4.574 7.227 8.242 1 93.56 54 LEU B O 1
ATOM 2620 N N . ASP B 1 55 ? -6.27 8.391 9.094 1 96.19 55 ASP B N 1
ATOM 2621 C CA . ASP B 1 55 ? -6.461 9.188 7.883 1 96.19 55 ASP B CA 1
ATOM 2622 C C . ASP B 1 55 ? -5.738 10.523 7.988 1 96.19 55 ASP B C 1
ATOM 2624 O O . ASP B 1 55 ? -6.203 11.438 8.672 1 96.19 55 ASP B O 1
ATOM 2628 N N . MET B 1 56 ? -4.656 10.656 7.262 1 96.94 56 MET B N 1
ATOM 2629 C CA . MET B 1 56 ? -3.932 11.922 7.293 1 96.94 56 MET B CA 1
ATOM 2630 C C . MET B 1 56 ? -3.061 12.078 6.055 1 96.94 56 MET B C 1
ATOM 2632 O O . MET B 1 56 ? -2.963 11.164 5.234 1 96.94 56 MET B O 1
ATOM 2636 N N . PHE B 1 57 ? -2.584 13.281 5.871 1 98.44 57 PHE B N 1
ATOM 2637 C CA . PHE B 1 57 ? -1.626 13.562 4.809 1 98.44 57 PHE B CA 1
ATOM 2638 C C . PHE B 1 57 ? -0.355 14.18 5.375 1 98.44 57 PHE B C 1
ATOM 2640 O O . PHE B 1 57 ? -0.316 14.57 6.543 1 98.44 57 PHE B O 1
ATOM 2647 N N . GLN B 1 58 ? 0.68 14.125 4.617 1 97.19 58 GLN B N 1
ATOM 2648 C CA . GLN B 1 58 ? 1.958 14.734 4.973 1 97.19 58 GLN B CA 1
ATOM 2649 C C . GLN B 1 58 ? 2.457 15.656 3.865 1 97.19 58 GLN B C 1
ATOM 2651 O O . GLN B 1 58 ? 2.164 15.438 2.689 1 97.19 58 GLN B O 1
ATOM 2656 N N . ILE B 1 59 ? 3.176 16.578 4.246 1 95.62 59 ILE B N 1
ATOM 2657 C CA . ILE B 1 59 ? 3.834 17.469 3.295 1 95.62 59 ILE B CA 1
ATOM 2658 C C . ILE B 1 59 ? 5.34 17.469 3.555 1 95.62 59 ILE B C 1
ATOM 2660 O O . ILE B 1 59 ? 5.777 17.469 4.707 1 95.62 59 ILE B O 1
ATOM 2664 N N . PHE B 1 60 ? 6.082 17.375 2.512 1 92.19 60 PHE B N 1
ATOM 2665 C CA . PHE B 1 60 ? 7.539 17.328 2.584 1 92.19 60 PHE B CA 1
ATOM 2666 C C . PHE B 1 60 ? 8.141 18.688 2.242 1 92.19 60 PHE B C 1
ATOM 2668 O O . PHE B 1 60 ? 8.016 19.156 1.11 1 92.19 60 PHE B O 1
ATOM 2675 N N . GLU B 1 61 ? 8.688 19.25 3.281 1 79.88 61 GLU B N 1
ATOM 2676 C CA . GLU B 1 61 ? 9.258 20.594 3.135 1 79.88 61 GLU B CA 1
ATOM 2677 C C . GLU B 1 61 ? 10.734 20.531 2.77 1 79.88 61 GLU B C 1
ATOM 2679 O O . GLU B 1 61 ? 11.453 19.625 3.217 1 79.88 61 GLU B O 1
ATOM 2684 N N . TYR B 1 62 ? 11.031 21.516 1.903 1 69.25 62 TYR B N 1
ATOM 2685 C CA . TYR B 1 62 ? 12.422 21.703 1.509 1 69.25 62 TYR B CA 1
ATOM 2686 C C . TYR B 1 62 ? 13.062 22.859 2.281 1 69.25 62 TYR B C 1
ATOM 2688 O O . TYR B 1 62 ? 12.359 23.672 2.889 1 69.25 62 TYR B O 1
ATOM 2696 N N . LYS B 1 63 ? 14.414 22.797 2.275 1 60.62 63 LYS B N 1
ATOM 2697 C CA . LYS B 1 63 ? 15.258 23.766 2.975 1 60.62 63 LYS B CA 1
ATOM 2698 C C . LYS B 1 63 ? 14.828 25.188 2.672 1 60.62 63 LYS B C 1
ATOM 2700 O O . LYS B 1 63 ? 14.969 26.078 3.518 1 60.62 63 LYS B O 1
ATOM 2705 N N . THR B 1 64 ? 14.227 25.312 1.516 1 58.28 64 THR B N 1
ATOM 2706 C CA . THR B 1 64 ? 13.852 26.672 1.142 1 58.28 64 THR B CA 1
ATOM 2707 C C . THR B 1 64 ? 12.469 27.016 1.69 1 58.28 64 THR B C 1
ATOM 2709 O O . THR B 1 64 ? 11.922 28.078 1.381 1 58.28 64 THR B O 1
ATOM 2712 N N . GLY B 1 65 ? 11.945 26.172 2.5 1 66.06 65 GLY B N 1
ATOM 2713 C CA . GLY B 1 65 ? 10.656 26.453 3.105 1 66.06 65 GLY B CA 1
ATOM 2714 C C . GLY B 1 65 ? 9.484 26.062 2.223 1 66.06 65 GLY B C 1
ATOM 2715 O O . GLY B 1 65 ? 8.328 26.25 2.598 1 66.06 65 GLY B O 1
ATOM 2716 N N . THR B 1 66 ? 9.742 25.641 1.075 1 75.56 66 THR B N 1
ATOM 2717 C CA . THR B 1 66 ? 8.648 25.234 0.191 1 75.56 66 THR B CA 1
ATOM 2718 C C . THR B 1 66 ? 8.438 23.734 0.242 1 75.56 66 THR B C 1
ATOM 2720 O O . THR B 1 66 ? 9.398 22.969 0.328 1 75.56 66 THR B O 1
ATOM 2723 N N . SER B 1 67 ? 7.125 23.391 0.362 1 82.94 67 SER B N 1
ATOM 2724 C CA . SER B 1 67 ? 6.801 21.969 0.295 1 82.94 67 SER B CA 1
ATOM 2725 C C . SER B 1 67 ? 6.852 21.469 -1.142 1 82.94 67 SER B C 1
ATOM 2727 O O . SER B 1 67 ? 6.293 22.094 -2.047 1 82.94 67 SER B O 1
ATOM 2729 N N . LYS B 1 68 ? 7.555 20.391 -1.397 1 87.56 68 LYS B N 1
ATOM 2730 C CA . LYS B 1 68 ? 7.738 19.891 -2.754 1 87.56 68 LYS B CA 1
ATOM 2731 C C . LYS B 1 68 ? 7.215 18.453 -2.877 1 87.56 68 LYS B C 1
ATOM 2733 O O . LYS B 1 68 ? 7.312 17.844 -3.943 1 87.56 68 LYS B O 1
ATOM 2738 N N . GLY B 1 69 ? 6.684 17.922 -1.85 1 93.44 69 GLY B N 1
ATOM 2739 C CA . GLY B 1 69 ? 6.137 16.562 -1.885 1 93.44 69 GLY B CA 1
ATOM 2740 C C . GLY B 1 69 ? 5.059 16.328 -0.841 1 93.44 69 GLY B C 1
ATOM 2741 O O . GLY B 1 69 ? 4.941 17.094 0.119 1 93.44 69 GLY B O 1
ATOM 2742 N N . SER B 1 70 ? 4.277 15.352 -1.139 1 96.88 70 SER B N 1
ATOM 2743 C CA . SER B 1 70 ? 3.201 15.039 -0.204 1 96.88 70 SER B CA 1
ATOM 2744 C C . SER B 1 70 ? 2.891 13.547 -0.201 1 96.88 70 SER B C 1
ATOM 2746 O O . SER B 1 70 ? 3.295 12.82 -1.112 1 96.88 70 SER B O 1
ATOM 2748 N N . SER B 1 71 ? 2.293 13.117 0.857 1 98.19 71 SER B N 1
ATOM 2749 C CA . SER B 1 71 ? 1.855 11.727 0.963 1 98.19 71 SER B CA 1
ATOM 2750 C C . SER B 1 71 ? 0.493 11.625 1.642 1 98.19 71 SER B C 1
ATOM 2752 O O . SER B 1 71 ? 0.065 12.555 2.326 1 98.19 71 SER B O 1
ATOM 2754 N N . PHE B 1 72 ? -0.156 10.547 1.354 1 98.75 72 PHE B N 1
ATOM 2755 C CA . PHE B 1 72 ? -1.446 10.211 1.946 1 98.75 72 PHE B CA 1
ATOM 2756 C C . PHE B 1 72 ? -1.36 8.914 2.738 1 98.75 72 PHE B C 1
ATOM 2758 O O . PHE B 1 72 ? -0.835 7.914 2.246 1 98.75 72 PHE B O 1
ATOM 2765 N N . ILE B 1 73 ? -1.836 8.984 3.949 1 98.12 73 ILE B N 1
ATOM 2766 C CA . ILE B 1 73 ? -1.942 7.801 4.797 1 98.12 73 ILE B CA 1
ATOM 2767 C C . ILE B 1 73 ? -3.406 7.387 4.926 1 98.12 73 ILE B C 1
ATOM 2769 O O . ILE B 1 73 ? -4.25 8.18 5.352 1 98.12 73 ILE B O 1
ATOM 2773 N N . ALA B 1 74 ? -3.67 6.176 4.531 1 97.56 74 ALA B N 1
ATOM 2774 C CA . ALA B 1 74 ? -5.051 5.703 4.527 1 97.56 74 ALA B CA 1
ATOM 2775 C C . ALA B 1 74 ? -5.398 5.004 5.836 1 97.56 74 ALA B C 1
ATOM 2777 O O . ALA B 1 74 ? -4.574 4.277 6.395 1 97.56 74 ALA B O 1
ATOM 2778 N N . PRO B 1 75 ? -6.598 5.203 6.297 1 96.12 75 PRO B N 1
ATOM 2779 C CA . PRO B 1 75 ? -7.066 4.441 7.457 1 96.12 75 PRO B CA 1
ATOM 2780 C C . PRO B 1 75 ? -7.355 2.979 7.125 1 96.12 75 PRO B C 1
ATOM 2782 O O . PRO B 1 75 ? -7.363 2.598 5.953 1 96.12 75 PRO B O 1
ATOM 2785 N N . PRO B 1 76 ? -7.562 2.162 8.125 1 95.44 76 PRO B N 1
ATOM 2786 C CA . PRO B 1 76 ? -7.652 0.717 7.91 1 95.44 76 PRO B CA 1
ATOM 2787 C C . PRO B 1 76 ? -9.07 0.252 7.605 1 95.44 76 PRO B C 1
ATOM 2789 O O . PRO B 1 76 ? -10.039 0.901 8.016 1 95.44 76 PRO B O 1
ATOM 2792 N N . VAL B 1 77 ? -9.156 -0.896 6.914 1 94.06 77 VAL B N 1
ATOM 2793 C CA . VAL B 1 77 ? -10.43 -1.588 6.742 1 94.06 77 VAL B CA 1
ATOM 2794 C C . VAL B 1 77 ? -10.758 -2.385 8 1 94.06 77 VAL B C 1
ATOM 2796 O O . VAL B 1 77 ? -11.93 -2.666 8.273 1 94.06 77 VAL B O 1
ATOM 2799 N N . SER B 1 78 ? -9.727 -2.787 8.703 1 89.5 78 SER B N 1
ATOM 2800 C CA . SER B 1 78 ? -9.891 -3.51 9.961 1 89.5 78 SER B CA 1
ATOM 2801 C C . SER B 1 78 ? -9.984 -2.549 11.141 1 89.5 78 SER B C 1
ATOM 2803 O O . SER B 1 78 ? -9.18 -1.625 11.266 1 89.5 78 SER B O 1
ATOM 2805 N N . PRO B 1 79 ? -10.938 -2.799 12 1 88.19 79 PRO B N 1
ATOM 2806 C CA . PRO B 1 79 ? -11.047 -1.917 13.164 1 88.19 79 PRO B CA 1
ATOM 2807 C C . PRO B 1 79 ? -10.086 -2.293 14.281 1 88.19 79 PRO B C 1
ATOM 2809 O O . PRO B 1 79 ? -10.148 -1.727 15.375 1 88.19 79 PRO B O 1
ATOM 2812 N N . ARG B 1 80 ? -9.227 -3.178 14.07 1 82.44 80 ARG B N 1
ATOM 2813 C CA . ARG B 1 80 ? -8.312 -3.664 15.094 1 82.44 80 ARG B CA 1
ATOM 2814 C C . ARG B 1 80 ? -7.402 -2.545 15.586 1 82.44 80 ARG B C 1
ATOM 2816 O O . ARG B 1 80 ? -6.926 -1.728 14.797 1 82.44 80 ARG B O 1
ATOM 2823 N N . TYR B 1 81 ? -7.344 -2.426 16.859 1 81.06 81 TYR B N 1
ATOM 2824 C CA . TYR B 1 81 ? -6.395 -1.511 17.484 1 81.06 81 TYR B CA 1
ATOM 2825 C C . TYR B 1 81 ? -5.82 -2.107 18.766 1 81.06 81 TYR B C 1
ATOM 2827 O O . TYR B 1 81 ? -6.34 -3.1 19.281 1 81.06 81 TYR B O 1
ATOM 2835 N N . ASP B 1 82 ? -4.688 -1.687 19.125 1 77.31 82 ASP B N 1
ATOM 2836 C CA . ASP B 1 82 ? -4.066 -2.131 20.375 1 77.31 82 ASP B CA 1
ATOM 2837 C C . ASP B 1 82 ? -4.527 -1.28 21.547 1 77.31 82 ASP B C 1
ATOM 2839 O O . ASP B 1 82 ? -4.07 -0.148 21.719 1 77.31 82 ASP B O 1
ATOM 2843 N N . ASP B 1 83 ? -5.254 -1.903 22.359 1 73.94 83 ASP B N 1
ATOM 2844 C CA . ASP B 1 83 ? -5.82 -1.164 23.484 1 73.94 83 ASP B CA 1
ATOM 2845 C C . ASP B 1 83 ? -4.777 -0.945 24.578 1 73.94 83 ASP B C 1
ATOM 2847 O O . ASP B 1 83 ? -5.004 -0.179 25.516 1 73.94 83 ASP B O 1
ATOM 2851 N N . GLN B 1 84 ? -3.65 -1.609 24.453 1 70.25 84 GLN B N 1
ATOM 2852 C CA . GLN B 1 84 ? -2.592 -1.47 25.453 1 70.25 84 GLN B CA 1
ATOM 2853 C C . GLN B 1 84 ? -1.602 -0.38 25.047 1 70.25 84 GLN B C 1
ATOM 2855 O O . GLN B 1 84 ? -0.722 -0.017 25.828 1 70.25 84 GLN B O 1
ATOM 2860 N N . SER B 1 85 ? -1.843 -0.002 23.844 1 68.56 85 SER B N 1
ATOM 2861 C CA . SER B 1 85 ? -0.939 1.026 23.328 1 68.56 85 SER B CA 1
ATOM 2862 C C . SER B 1 85 ? -1.568 2.412 23.438 1 68.56 85 SER B C 1
ATOM 2864 O O . SER B 1 85 ? -2.744 2.59 23.109 1 68.56 85 SER B O 1
ATOM 2866 N N . SER B 1 86 ? -0.816 3.328 23.938 1 63.41 86 SER B N 1
ATOM 2867 C CA . SER B 1 86 ? -1.29 4.707 24.016 1 63.41 86 SER B CA 1
ATOM 2868 C C . SER B 1 86 ? -1.336 5.355 22.641 1 63.41 86 SER B C 1
ATOM 2870 O O . SER B 1 86 ? -1.947 6.41 22.469 1 63.41 86 SER B O 1
ATOM 2872 N N . TYR B 1 87 ? -0.822 4.633 21.641 1 66.31 87 TYR B N 1
ATOM 2873 C CA . TYR B 1 87 ? -0.702 5.234 20.312 1 66.31 87 TYR B CA 1
ATOM 2874 C C . TYR B 1 87 ? -1.796 4.73 19.375 1 66.31 87 TYR B C 1
ATOM 2876 O O . TYR B 1 87 ? -2.092 5.359 18.359 1 66.31 87 TYR B O 1
ATOM 2884 N N . SER B 1 88 ? -2.293 3.641 19.828 1 72.19 88 SER B N 1
ATOM 2885 C CA . SER B 1 88 ? -3.303 3.027 18.969 1 72.19 88 SER B CA 1
ATOM 2886 C C . SER B 1 88 ? -4.707 3.477 19.359 1 72.19 88 SER B C 1
ATOM 2888 O O . SER B 1 88 ? -5.055 3.488 20.531 1 72.19 88 SER B O 1
ATOM 2890 N N . LEU B 1 89 ? -5.465 4.07 18.406 1 79.56 89 LEU B N 1
ATOM 2891 C CA . LEU B 1 89 ? -6.852 4.477 18.609 1 79.56 89 LEU B CA 1
ATOM 2892 C C . LEU B 1 89 ? -7.797 3.602 17.797 1 79.56 89 LEU B C 1
ATOM 2894 O O . LEU B 1 89 ? -7.438 3.123 16.719 1 79.56 89 LEU B O 1
ATOM 2898 N N . PRO B 1 90 ? -8.922 3.48 18.453 1 87.94 90 PRO B N 1
ATOM 2899 C CA . PRO B 1 90 ? -9.938 2.846 17.609 1 87.94 90 PRO B CA 1
ATOM 2900 C C . PRO B 1 90 ? -10.266 3.668 16.359 1 87.94 90 PRO B C 1
ATOM 2902 O O . PRO B 1 90 ? -10.32 4.898 16.422 1 87.94 90 PRO B O 1
ATOM 2905 N N . VAL B 1 91 ? -10.406 2.969 15.297 1 94 91 VAL B N 1
ATOM 2906 C CA . VAL B 1 91 ? -10.742 3.615 14.031 1 94 91 VAL B CA 1
ATOM 2907 C C . VAL B 1 91 ? -11.875 2.854 13.344 1 94 91 VAL B C 1
ATOM 2909 O O . VAL B 1 91 ? -11.906 1.62 13.367 1 94 91 VAL B O 1
ATOM 2912 N N . ASN B 1 92 ? -12.844 3.602 12.852 1 96.69 92 ASN B N 1
ATOM 2913 C CA . ASN B 1 92 ? -13.867 2.924 12.062 1 96.69 92 ASN B CA 1
ATOM 2914 C C . ASN B 1 92 ? -13.281 2.338 10.781 1 96.69 92 ASN B C 1
ATOM 2916 O O . ASN B 1 92 ? -12.438 2.963 10.133 1 96.69 92 ASN B O 1
ATOM 2920 N N . PRO B 1 93 ? -13.75 1.131 10.367 1 96.31 93 PRO B N 1
ATOM 2921 C CA . PRO B 1 93 ? -13.32 0.593 9.078 1 96.31 93 PRO B CA 1
ATOM 2922 C C . PRO B 1 93 ? -13.562 1.566 7.926 1 96.31 93 PRO B C 1
ATOM 2924 O O . PRO B 1 93 ? -14.617 2.203 7.859 1 96.31 93 PRO B O 1
ATOM 2927 N N . SER B 1 94 ? -12.57 1.63 7.016 1 97.38 94 SER B N 1
ATOM 2928 C CA . SER B 1 94 ? -12.656 2.666 5.992 1 97.38 94 SER B CA 1
ATOM 2929 C C . SER B 1 94 ? -12 2.215 4.695 1 97.38 94 SER B C 1
ATOM 2931 O O . SER B 1 94 ? -11.133 1.337 4.703 1 97.38 94 SER B O 1
ATOM 2933 N N . VAL B 1 95 ? -12.477 2.725 3.607 1 97.31 95 VAL B N 1
ATOM 2934 C CA . VAL B 1 95 ? -11.906 2.566 2.273 1 97.31 95 VAL B CA 1
ATOM 2935 C C . VAL B 1 95 ? -11.852 3.92 1.569 1 97.31 95 VAL B C 1
ATOM 2937 O O . VAL B 1 95 ? -12.828 4.676 1.593 1 97.31 95 VAL B O 1
ATOM 2940 N N . ARG B 1 96 ? -10.734 4.234 0.989 1 98.62 96 ARG B N 1
ATOM 2941 C CA . ARG B 1 96 ? -10.562 5.512 0.305 1 98.62 96 ARG B CA 1
ATOM 2942 C C . ARG B 1 96 ? -10.648 5.336 -1.208 1 98.62 96 ARG B C 1
ATOM 2944 O O . ARG B 1 96 ? -10.031 4.434 -1.772 1 98.62 96 ARG B O 1
ATOM 2951 N N . LEU B 1 97 ? -11.453 6.176 -1.841 1 98.31 97 LEU B N 1
ATOM 2952 C CA . LEU B 1 97 ? -11.492 6.258 -3.297 1 98.31 97 LEU B CA 1
ATOM 2953 C C . LEU B 1 97 ? -10.758 7.5 -3.793 1 98.31 97 LEU B C 1
ATOM 2955 O O . LEU B 1 97 ? -11.195 8.625 -3.533 1 98.31 97 LEU B O 1
ATOM 2959 N N . VAL B 1 98 ? -9.695 7.293 -4.461 1 98.69 98 VAL B N 1
ATOM 2960 C CA . VAL B 1 98 ? -8.898 8.383 -5 1 98.69 98 VAL B CA 1
ATOM 2961 C C . VAL B 1 98 ? -9.164 8.531 -6.496 1 98.69 98 VAL B C 1
ATOM 2963 O O . VAL B 1 98 ? -9.172 7.539 -7.23 1 98.69 98 VAL B O 1
ATOM 2966 N N . ARG B 1 99 ? -9.359 9.75 -6.895 1 98.19 99 ARG B N 1
ATOM 2967 C CA . ARG B 1 99 ? -9.523 10.062 -8.312 1 98.19 99 ARG B CA 1
ATOM 2968 C C . ARG B 1 99 ? -8.297 10.789 -8.859 1 98.19 99 ARG B C 1
ATOM 2970 O O . ARG B 1 99 ? -7.738 11.664 -8.188 1 98.19 99 ARG B O 1
ATOM 2977 N N . TYR B 1 100 ? -7.871 10.406 -10.039 1 97 100 TYR B N 1
ATOM 2978 C CA . TYR B 1 100 ? -6.723 11.023 -10.68 1 97 100 TYR B CA 1
ATOM 2979 C C . TYR B 1 100 ? -7.008 11.305 -12.156 1 97 100 TYR B C 1
ATOM 2981 O O . TYR B 1 100 ? -7.887 10.672 -12.75 1 97 100 TYR B O 1
ATOM 2989 N N . SER B 1 101 ? -6.289 12.219 -12.719 1 96 101 SER B N 1
ATOM 2990 C CA . SER B 1 101 ? -6.395 12.547 -14.141 1 96 101 SER B CA 1
ATOM 2991 C C . SER B 1 101 ? -5.629 11.539 -14.992 1 96 101 SER B C 1
ATOM 2993 O O . SER B 1 101 ? -4.418 11.367 -14.828 1 96 101 SER B O 1
ATOM 2995 N N . THR B 1 102 ? -6.266 10.898 -15.961 1 91.88 102 THR B N 1
ATOM 2996 C CA . THR B 1 102 ? -5.59 9.945 -16.828 1 91.88 102 THR B CA 1
ATOM 2997 C C . THR B 1 102 ? -4.695 10.664 -17.828 1 91.88 102 THR B C 1
ATOM 2999 O O . THR B 1 102 ? -3.834 10.047 -18.453 1 91.88 102 THR B O 1
ATOM 3002 N N . GLU B 1 103 ? -4.926 11.906 -17.922 1 91.81 103 GLU B N 1
ATOM 3003 C CA . GLU B 1 103 ? -4.121 12.703 -18.844 1 91.81 103 GLU B CA 1
ATOM 3004 C C . GLU B 1 103 ? -2.816 13.148 -18.203 1 91.81 103 GLU B C 1
ATOM 3006 O O . GLU B 1 103 ? -1.733 12.922 -18.734 1 91.81 103 GLU B O 1
ATOM 3011 N N . SER B 1 104 ? -2.902 13.664 -17.016 1 92.38 104 SER B N 1
ATOM 3012 C CA . SER B 1 104 ? -1.732 14.273 -16.391 1 92.38 104 SER B CA 1
ATOM 3013 C C . SER B 1 104 ? -1.169 13.375 -15.297 1 92.38 104 SER B C 1
ATOM 3015 O O . SER B 1 104 ? -0.019 13.539 -14.883 1 92.38 104 SER B O 1
ATOM 3017 N N . GLY B 1 105 ? -2.016 12.523 -14.781 1 94.38 105 GLY B N 1
ATOM 3018 C CA . GLY B 1 105 ? -1.631 11.75 -13.609 1 94.38 105 GLY B CA 1
ATOM 3019 C C . GLY B 1 105 ? -1.873 12.484 -12.305 1 94.38 105 GLY B C 1
ATOM 3020 O O . GLY B 1 105 ? -1.711 11.906 -11.227 1 94.38 105 GLY B O 1
ATOM 3021 N N . GLY B 1 106 ? -2.244 13.695 -12.445 1 97.12 106 GLY B N 1
ATOM 3022 C CA . GLY B 1 106 ? -2.473 14.492 -11.242 1 97.12 106 GLY B CA 1
ATOM 3023 C C . GLY B 1 106 ? -3.58 13.938 -10.367 1 97.12 106 GLY B C 1
ATOM 3024 O O . GLY B 1 106 ? -4.59 13.438 -10.875 1 97.12 106 GLY B O 1
ATOM 3025 N N . LEU B 1 107 ? -3.408 14.102 -9.078 1 98.38 107 LEU B N 1
ATOM 3026 C CA . LEU B 1 107 ? -4.422 13.656 -8.125 1 98.38 107 LEU B CA 1
ATOM 3027 C C . LEU B 1 107 ? -5.512 14.711 -7.957 1 98.38 107 LEU B C 1
ATOM 3029 O O . LEU B 1 107 ? -5.223 15.852 -7.602 1 98.38 107 LEU B O 1
ATOM 3033 N N . LEU B 1 108 ? -6.738 14.297 -8.141 1 98.69 108 LEU B N 1
ATOM 3034 C CA . LEU B 1 108 ? -7.844 15.242 -8.203 1 98.69 108 LEU B CA 1
ATOM 3035 C C . LEU B 1 108 ? -8.523 15.375 -6.844 1 98.69 108 LEU B C 1
ATOM 3037 O O . LEU B 1 108 ? -8.773 16.484 -6.375 1 98.69 108 LEU B O 1
ATOM 3041 N N . ASP B 1 109 ? -8.898 14.258 -6.312 1 98.81 109 ASP B N 1
ATOM 3042 C CA . ASP B 1 109 ? -9.648 14.258 -5.059 1 98.81 109 ASP B CA 1
ATOM 3043 C C . ASP B 1 109 ? -9.719 12.852 -4.465 1 98.81 109 ASP B C 1
ATOM 3045 O O . ASP B 1 109 ? -9.352 11.875 -5.121 1 98.81 109 ASP B O 1
ATOM 3049 N N . TYR B 1 110 ? -10.109 12.781 -3.184 1 98.75 110 TYR B N 1
ATOM 3050 C CA . TYR B 1 110 ? -10.508 11.469 -2.682 1 98.75 110 TYR B CA 1
ATOM 3051 C C . TYR B 1 110 ? -11.727 11.586 -1.775 1 98.75 110 TYR B C 1
ATOM 3053 O O . TYR B 1 110 ? -11.984 12.641 -1.195 1 98.75 110 TYR B O 1
ATOM 3061 N N . THR B 1 111 ? -12.484 10.555 -1.776 1 98.81 111 THR B N 1
ATOM 3062 C CA . THR B 1 111 ? -13.57 10.367 -0.825 1 98.81 111 THR B CA 1
ATOM 3063 C C . THR B 1 111 ? -13.266 9.211 0.123 1 98.81 111 THR B C 1
ATOM 3065 O O . THR B 1 111 ? -12.852 8.141 -0.313 1 98.81 111 THR B O 1
ATOM 3068 N N . GLN B 1 112 ? -13.398 9.539 1.383 1 98.56 112 GLN B N 1
ATOM 3069 C CA . GLN B 1 112 ? -13.273 8.492 2.396 1 98.56 112 GLN B CA 1
ATOM 3070 C C . GLN B 1 112 ? -14.625 7.863 2.701 1 98.56 112 GLN B C 1
ATOM 3072 O O . GLN B 1 112 ? -15.578 8.562 3.059 1 98.56 112 GLN B O 1
ATOM 3077 N N . PHE B 1 113 ? -14.727 6.59 2.508 1 98.38 113 PHE B N 1
ATOM 3078 C CA . PHE B 1 113 ? -15.898 5.832 2.934 1 98.38 113 PHE B CA 1
ATOM 3079 C C . PHE B 1 113 ? -15.633 5.117 4.254 1 98.38 113 PHE B C 1
ATOM 3081 O O . PHE B 1 113 ? -14.508 4.695 4.52 1 98.38 113 PHE B O 1
ATOM 3088 N N . TYR B 1 114 ? -16.641 5.039 5.059 1 97.94 114 TYR B N 1
ATOM 3089 C CA . TYR B 1 114 ? -16.422 4.387 6.348 1 97.94 114 TYR B CA 1
ATOM 3090 C C . TYR B 1 114 ? -17.656 3.621 6.793 1 97.94 114 TYR B C 1
ATOM 3092 O O . TYR B 1 114 ? -18.734 3.793 6.223 1 97.94 114 TYR B O 1
ATOM 3100 N N . LEU B 1 115 ? -17.469 2.703 7.648 1 97.44 115 LEU B N 1
ATOM 3101 C CA . LEU B 1 115 ? -18.516 1.998 8.375 1 97.44 115 LEU B CA 1
ATOM 3102 C C . LEU B 1 115 ? -18.578 2.465 9.828 1 97.44 115 LEU B C 1
ATOM 3104 O O . LEU B 1 115 ? -17.641 2.223 10.602 1 97.44 115 LEU B O 1
ATOM 3108 N N . ASP B 1 116 ? -19.625 3.146 10.117 1 96.44 116 ASP B N 1
ATOM 3109 C CA . ASP B 1 116 ? -19.812 3.525 11.516 1 96.44 116 ASP B CA 1
ATOM 3110 C C . ASP B 1 116 ? -20.141 2.309 12.375 1 96.44 116 ASP B C 1
ATOM 3112 O O . ASP B 1 116 ? -21.297 1.854 12.391 1 96.44 116 ASP B O 1
ATOM 3116 N N . LEU B 1 117 ? -19.234 1.876 13.109 1 95 117 LEU B N 1
ATOM 3117 C CA . LEU B 1 117 ? -19.391 0.623 13.844 1 95 117 LEU B CA 1
ATOM 3118 C C . LEU B 1 117 ? -20.469 0.747 14.914 1 95 117 LEU B C 1
ATOM 3120 O O . LEU B 1 117 ? -21.203 -0.204 15.164 1 95 117 LEU B O 1
ATOM 3124 N N . ASP B 1 118 ? -20.469 1.874 15.562 1 93.56 118 ASP B N 1
ATOM 3125 C CA . ASP B 1 118 ? -21.484 2.059 16.609 1 93.56 118 ASP B CA 1
ATOM 3126 C C . ASP B 1 118 ? -22.891 1.945 16.031 1 93.56 118 ASP B C 1
ATOM 3128 O O . ASP B 1 118 ? -23.734 1.221 16.562 1 93.56 118 ASP B O 1
ATOM 3132 N N . THR B 1 119 ? -23.109 2.615 14.977 1 95.12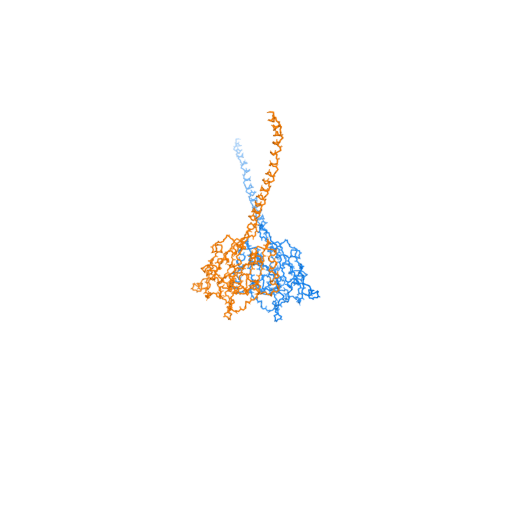 119 THR B N 1
ATOM 3133 C CA . THR B 1 119 ? -24.406 2.562 14.32 1 95.12 119 THR B CA 1
ATOM 3134 C C . THR B 1 119 ? -24.688 1.163 13.781 1 95.12 119 THR B C 1
ATOM 3136 O O . THR B 1 119 ? -25.797 0.65 13.914 1 95.12 119 THR B O 1
ATOM 3139 N N . ALA B 1 120 ? -23.75 0.561 13.125 1 95.44 120 ALA B N 1
ATOM 3140 C CA . ALA B 1 120 ? -23.906 -0.777 12.562 1 95.44 120 ALA B CA 1
ATOM 3141 C C . ALA B 1 120 ? -24.281 -1.787 13.641 1 95.44 120 ALA B C 1
ATOM 3143 O O . ALA B 1 120 ? -25.141 -2.641 13.43 1 95.44 120 ALA B O 1
ATOM 3144 N N . ASN B 1 121 ? -23.641 -1.713 14.766 1 93.88 121 ASN B N 1
ATOM 3145 C CA . ASN B 1 121 ? -23.922 -2.617 15.875 1 93.88 121 ASN B CA 1
ATOM 3146 C C . ASN B 1 121 ? -25.328 -2.402 16.422 1 93.88 121 ASN B C 1
ATOM 3148 O O . ASN B 1 121 ? -26.016 -3.363 16.766 1 93.88 121 ASN B O 1
ATOM 3152 N N . CYS B 1 122 ? -25.594 -1.165 16.516 1 95.88 122 CYS B N 1
ATOM 3153 C CA . CYS B 1 122 ? -26.922 -0.82 17.031 1 95.88 122 CYS B CA 1
ATOM 3154 C C . CYS B 1 122 ? -28.016 -1.305 16.078 1 95.88 122 CYS B C 1
ATOM 3156 O O . CYS B 1 122 ? -29 -1.901 16.516 1 95.88 122 CYS B O 1
ATOM 3158 N N . LYS B 1 123 ? -27.828 -1.151 14.852 1 96.06 123 LYS B N 1
ATOM 3159 C CA . LYS B 1 123 ? -28.844 -1.472 13.859 1 96.06 123 LYS B CA 1
ATOM 3160 C C . LYS B 1 123 ? -28.688 -2.898 13.336 1 96.06 123 LYS B C 1
ATOM 3162 O O . LYS B 1 123 ? -29.531 -3.398 12.602 1 96.06 123 LYS B O 1
ATOM 3167 N N . GLN B 1 124 ? -27.516 -3.451 13.672 1 95 124 GLN B N 1
ATOM 3168 C CA . GLN B 1 124 ? -27.172 -4.797 13.234 1 95 124 GLN B CA 1
ATOM 3169 C C . GLN B 1 124 ? -27.141 -4.883 11.711 1 95 124 GLN B C 1
ATOM 3171 O O . GLN B 1 124 ? -27.672 -5.832 11.125 1 95 124 GLN B O 1
ATOM 3176 N N . LYS B 1 125 ? -26.75 -3.896 11.195 1 94.25 125 LYS B N 1
ATOM 3177 C CA . LYS B 1 125 ? -26.609 -3.807 9.742 1 94.25 125 LYS B CA 1
ATOM 3178 C C . LYS B 1 125 ? -25.391 -2.969 9.359 1 94.25 125 LYS B C 1
ATOM 3180 O O . LYS B 1 125 ? -25.266 -1.822 9.797 1 94.25 125 LYS B O 1
ATOM 3185 N N . ALA B 1 126 ? -24.562 -3.58 8.555 1 91.38 126 ALA B N 1
ATOM 3186 C CA . ALA B 1 126 ? -23.359 -2.877 8.078 1 91.38 126 ALA B CA 1
ATOM 3187 C C . ALA B 1 126 ? -23.641 -2.145 6.773 1 91.38 126 ALA B C 1
ATOM 3189 O O . ALA B 1 126 ? -24.172 -2.729 5.828 1 91.38 126 ALA B O 1
ATOM 3190 N N . SER B 1 127 ? -23.359 -0.847 6.801 1 93.56 127 SER B N 1
ATOM 3191 C CA . SER B 1 127 ? -23.5 -0.037 5.594 1 93.56 127 SER B CA 1
ATOM 3192 C C . SER B 1 127 ? -22.391 0.997 5.48 1 93.56 127 SER B C 1
ATOM 3194 O O . SER B 1 127 ? -22.281 1.896 6.316 1 93.56 127 SER B O 1
ATOM 3196 N N . TYR B 1 128 ? -21.625 0.858 4.473 1 95.94 128 TYR B N 1
ATOM 3197 C CA . TYR B 1 128 ? -20.609 1.863 4.207 1 95.94 128 TYR B CA 1
ATOM 3198 C C . TYR B 1 128 ? -21.219 3.125 3.611 1 95.94 128 TYR B C 1
ATOM 3200 O O . TYR B 1 128 ? -22.125 3.047 2.783 1 95.94 128 TYR B O 1
ATOM 3208 N N . GLN B 1 129 ? -20.703 4.223 4.074 1 97.31 129 GLN B N 1
ATOM 3209 C CA . GLN B 1 129 ? -21.188 5.508 3.582 1 97.31 129 GLN B CA 1
ATOM 3210 C C . GLN B 1 129 ? -20.047 6.504 3.428 1 97.31 129 GLN B C 1
ATOM 3212 O O . GLN B 1 129 ? -19 6.355 4.062 1 97.31 129 GLN B O 1
ATOM 3217 N N . PRO B 1 130 ? -20.234 7.508 2.549 1 98.19 130 PRO B N 1
ATOM 3218 C CA . PRO B 1 130 ? -19.203 8.547 2.463 1 98.19 130 PRO B CA 1
ATOM 3219 C C . PRO B 1 130 ? -19.062 9.336 3.758 1 98.19 130 PRO B C 1
ATOM 3221 O O . PRO B 1 130 ? -20.062 9.727 4.367 1 98.19 130 PRO B O 1
ATOM 3224 N N . LEU B 1 131 ? -17.922 9.477 4.215 1 98.19 131 LEU B N 1
ATOM 3225 C CA . LEU B 1 131 ? -17.609 10.297 5.387 1 98.19 131 LEU B CA 1
ATOM 3226 C C . LEU B 1 131 ? -17.359 11.742 4.988 1 98.19 131 LEU B C 1
ATOM 3228 O O . LEU B 1 131 ? -17.984 12.656 5.52 1 98.19 131 LEU B O 1
ATOM 3232 N N . TYR B 1 132 ? -16.391 11.938 4.102 1 98.38 132 TYR B N 1
ATOM 3233 C CA . TYR B 1 132 ? -16.109 13.281 3.596 1 98.38 132 TYR B CA 1
ATOM 3234 C C . TYR B 1 132 ? -15.328 13.211 2.287 1 98.38 132 TYR B C 1
ATOM 3236 O O . TYR B 1 132 ? -14.828 12.148 1.91 1 98.38 132 TYR B O 1
ATOM 3244 N N . THR B 1 133 ? -15.32 14.25 1.61 1 98.75 133 THR B N 1
ATOM 3245 C CA . THR B 1 133 ? -14.5 14.484 0.428 1 98.75 133 THR B CA 1
ATOM 3246 C C . THR B 1 133 ? -13.469 15.578 0.693 1 98.75 133 THR B C 1
ATOM 3248 O O . THR B 1 133 ? -13.805 16.641 1.212 1 98.75 133 THR B O 1
ATOM 3251 N N . PHE B 1 134 ? -12.266 15.336 0.314 1 98.81 134 PHE B N 1
ATOM 3252 C CA . PHE B 1 134 ? -11.156 16.156 0.789 1 98.81 134 PHE B CA 1
ATOM 3253 C C . PHE B 1 134 ? -11.289 17.594 0.285 1 98.81 134 PHE B C 1
ATOM 3255 O O . PHE B 1 134 ? -11.219 18.531 1.069 1 98.81 134 PHE B O 1
ATOM 3262 N N . THR B 1 135 ? -11.414 17.797 -1.042 1 98.81 135 THR B N 1
ATOM 3263 C CA . THR B 1 135 ? -11.445 19.125 -1.631 1 98.81 135 THR B CA 1
ATOM 3264 C C . THR B 1 135 ? -12.594 19.953 -1.06 1 98.81 135 THR B C 1
ATOM 3266 O O . THR B 1 135 ? -12.445 21.156 -0.807 1 98.81 135 THR B O 1
ATOM 3269 N N . GLU B 1 136 ? -13.695 19.328 -0.872 1 98.5 136 GLU B N 1
ATOM 3270 C CA . GLU B 1 136 ? -14.852 20.031 -0.295 1 98.5 136 GLU B CA 1
ATOM 3271 C C . GLU B 1 136 ? -14.578 20.438 1.151 1 98.5 136 GLU B C 1
ATOM 3273 O O . GLU B 1 136 ? -14.852 21.562 1.543 1 98.5 136 GLU B O 1
ATOM 3278 N N . THR B 1 137 ? -14.055 19.562 1.879 1 97.94 137 THR B N 1
ATOM 3279 C CA . THR B 1 137 ? -13.836 19.781 3.303 1 97.94 137 THR B CA 1
ATOM 3280 C C . THR B 1 137 ? -12.789 20.875 3.525 1 97.94 137 THR B C 1
ATOM 3282 O O . THR B 1 137 ? -12.961 21.734 4.387 1 97.94 137 THR B O 1
ATOM 3285 N N . PHE B 1 138 ? -11.797 20.891 2.732 1 98.19 138 PHE B N 1
ATOM 3286 C CA . PHE B 1 138 ? -10.688 21.797 3.002 1 98.19 138 PHE B CA 1
ATOM 3287 C C . PHE B 1 138 ? -10.711 22.984 2.053 1 98.19 138 PHE B C 1
ATOM 3289 O O . PHE B 1 138 ? -9.898 23.906 2.184 1 98.19 138 PHE B O 1
ATOM 3296 N N . GLY B 1 139 ? -11.594 23 1.135 1 98.12 139 GLY B N 1
ATOM 3297 C CA . GLY B 1 139 ? -11.75 24.125 0.227 1 98.12 139 GLY B CA 1
ATOM 3298 C C . GLY B 1 139 ? -10.547 24.328 -0.684 1 98.12 139 GLY B C 1
ATOM 3299 O O . GLY B 1 139 ? -10.047 25.453 -0.819 1 98.12 139 GLY B O 1
ATOM 3300 N N . VAL B 1 140 ? -10.023 23.281 -1.246 1 98.62 140 VAL B N 1
ATOM 3301 C CA . VAL B 1 140 ? -8.906 23.328 -2.18 1 98.62 140 VAL B CA 1
ATOM 3302 C C . VAL B 1 140 ? -9.289 22.641 -3.488 1 98.62 140 VAL B C 1
ATOM 3304 O O . VAL B 1 140 ? -10.211 21.828 -3.518 1 98.62 140 VAL B O 1
ATOM 3307 N N . PRO B 1 141 ? -8.656 22.922 -4.547 1 98.62 141 PRO B N 1
ATOM 3308 C CA . PRO B 1 141 ? -9.148 22.5 -5.855 1 98.62 141 PRO B CA 1
ATOM 3309 C C . PRO B 1 141 ? -8.758 21.047 -6.184 1 98.62 141 PRO B C 1
ATOM 3311 O O . PRO B 1 141 ? -9.336 20.438 -7.082 1 98.62 141 PRO B O 1
ATOM 3314 N N . ASP B 1 142 ? -7.695 20.5 -5.547 1 98.69 142 ASP B N 1
ATOM 3315 C CA . ASP B 1 142 ? -7.172 19.172 -5.875 1 98.69 142 ASP B CA 1
ATOM 3316 C C . ASP B 1 142 ? -6.309 18.625 -4.738 1 98.69 142 ASP B C 1
ATOM 3318 O O . ASP B 1 142 ? -6.387 19.109 -3.605 1 98.69 142 ASP B O 1
ATOM 3322 N N . LEU B 1 143 ? -5.562 17.547 -5.062 1 98.69 143 LEU B N 1
ATOM 3323 C CA . LEU B 1 143 ? -4.711 16.938 -4.047 1 98.69 143 LEU B CA 1
ATOM 3324 C C . LEU B 1 143 ? -3.238 17.219 -4.332 1 98.69 143 LEU B C 1
ATOM 3326 O O . LEU B 1 143 ? -2.375 16.391 -4.016 1 98.69 143 LEU B O 1
ATOM 3330 N N . SER B 1 144 ? -2.945 18.312 -5.027 1 97.06 144 SER B N 1
ATOM 3331 C CA . SER B 1 144 ? -1.556 18.688 -5.27 1 97.06 144 SER B CA 1
ATOM 3332 C C . SER B 1 144 ? -0.851 19.078 -3.975 1 97.06 144 SER B C 1
ATOM 3334 O O . SER B 1 144 ? -1.502 19.406 -2.982 1 97.06 144 SER B O 1
ATOM 3336 N N . THR B 1 145 ? 0.459 19.047 -4.02 1 96 145 THR B N 1
ATOM 3337 C CA . THR B 1 145 ? 1.235 19.469 -2.857 1 96 145 THR B CA 1
ATOM 3338 C C . THR B 1 145 ? 0.882 20.906 -2.461 1 96 145 THR B C 1
ATOM 3340 O O . THR B 1 145 ? 0.813 21.219 -1.273 1 96 145 THR B O 1
ATOM 3343 N N . THR B 1 146 ? 0.653 21.719 -3.416 1 94.88 146 THR B N 1
ATOM 3344 C CA . THR B 1 146 ? 0.244 23.094 -3.146 1 94.88 146 THR B CA 1
ATOM 3345 C C . THR B 1 146 ? -1.075 23.125 -2.381 1 94.88 146 THR B C 1
ATOM 3347 O O . THR B 1 146 ? -1.198 23.828 -1.371 1 94.88 146 THR B O 1
ATOM 3350 N N . SER B 1 147 ? -2.043 22.406 -2.854 1 97.62 147 SER B N 1
ATOM 3351 C CA . SER B 1 147 ? -3.344 22.328 -2.195 1 97.62 147 SER B CA 1
ATOM 3352 C C . SER B 1 147 ? -3.221 21.766 -0.787 1 97.62 147 SER B C 1
ATOM 3354 O O . SER B 1 147 ? -3.828 22.281 0.153 1 97.62 147 SER B O 1
ATOM 3356 N N . LEU B 1 148 ? -2.406 20.734 -0.639 1 98 148 LEU B N 1
ATOM 3357 C CA . LEU B 1 148 ? -2.232 20.109 0.669 1 98 148 LEU B CA 1
ATOM 3358 C C . LEU B 1 148 ? -1.521 21.062 1.631 1 98 148 LEU B C 1
ATOM 3360 O O . LEU B 1 148 ? -1.795 21.047 2.832 1 98 148 LEU B O 1
ATOM 3364 N N . THR B 1 149 ? -0.639 21.797 1.104 1 95 149 THR B N 1
ATOM 3365 C CA . THR B 1 149 ? 0.037 22.797 1.934 1 95 149 THR B CA 1
ATOM 3366 C C . THR B 1 149 ? -0.952 23.828 2.439 1 95 149 THR B C 1
ATOM 3368 O O . THR B 1 149 ? -0.924 24.203 3.615 1 95 149 THR B O 1
ATOM 3371 N N . LYS B 1 150 ? -1.802 24.25 1.601 1 96.19 150 LYS B N 1
ATOM 3372 C CA . LYS B 1 150 ? -2.842 25.188 2.014 1 96.19 150 LYS B CA 1
ATOM 3373 C C . LYS B 1 150 ? -3.736 24.578 3.09 1 96.19 150 LYS B C 1
ATOM 3375 O O . LYS B 1 150 ? -4.09 25.25 4.066 1 96.19 150 LYS B O 1
ATOM 3380 N N . ALA B 1 151 ? -4.125 23.391 2.869 1 97.62 151 ALA B N 1
ATOM 3381 C CA . ALA B 1 151 ? -4.93 22.688 3.869 1 97.62 151 ALA B CA 1
ATOM 3382 C C . ALA B 1 151 ? -4.191 22.609 5.203 1 97.62 151 ALA B C 1
ATOM 3384 O O . ALA B 1 151 ? -4.785 22.812 6.262 1 97.62 151 ALA B O 1
ATOM 3385 N N . PHE B 1 152 ? -2.938 22.312 5.141 1 96.12 152 PHE B N 1
ATOM 3386 C CA . PHE B 1 152 ? -2.125 22.203 6.348 1 96.12 152 PHE B CA 1
ATOM 3387 C C . PHE B 1 152 ? -2.088 23.516 7.105 1 96.12 152 PHE B C 1
ATOM 3389 O O . PHE B 1 152 ? -2.219 23.547 8.328 1 96.12 152 PHE B O 1
ATOM 3396 N N . ILE B 1 153 ? -1.917 24.547 6.414 1 93.5 153 ILE B N 1
ATOM 3397 C CA . ILE B 1 153 ? -1.896 25.875 7.027 1 93.5 153 ILE B CA 1
ATOM 3398 C C . ILE B 1 153 ? -3.23 26.141 7.719 1 93.5 153 ILE B C 1
ATOM 3400 O O . ILE B 1 153 ? -3.266 26.688 8.828 1 93.5 153 ILE B O 1
ATOM 3404 N N . LYS B 1 154 ? -4.285 25.75 7.098 1 95.75 154 LYS B N 1
ATOM 3405 C CA . LYS B 1 154 ? -5.598 25.906 7.711 1 95.75 154 LYS B CA 1
ATOM 3406 C C . LYS B 1 154 ? -5.691 25.125 9.023 1 95.75 154 LYS B C 1
ATOM 3408 O O . LYS B 1 154 ? -6.312 25.594 9.984 1 95.75 154 LYS B O 1
ATOM 3413 N N . LEU B 1 155 ? -5.09 23.984 9.062 1 95.88 155 LEU B N 1
ATOM 3414 C CA . LEU B 1 155 ? -5.125 23.172 10.266 1 95.88 155 LEU B CA 1
ATOM 3415 C C . LEU B 1 155 ? -4.363 23.844 11.406 1 95.88 155 LEU B C 1
ATOM 3417 O O . LEU B 1 155 ? -4.691 23.656 12.578 1 95.88 155 LEU B O 1
ATOM 3421 N N . GLN B 1 156 ? -3.43 24.609 11.016 1 92.94 156 GLN B N 1
ATOM 3422 C CA . GLN B 1 156 ? -2.621 25.297 12.023 1 92.94 156 GLN B CA 1
ATOM 3423 C C . GLN B 1 156 ? -3.359 26.5 12.594 1 92.94 156 GLN B C 1
ATOM 3425 O O . GLN B 1 156 ? -3.227 26.812 13.773 1 92.94 156 GLN B O 1
ATOM 3430 N N . THR B 1 157 ? -4.176 27.109 11.773 1 92.25 157 THR B N 1
ATOM 3431 C CA . THR B 1 157 ? -4.652 28.453 12.125 1 92.25 157 THR B CA 1
ATOM 3432 C C . THR B 1 157 ? -6.141 28.422 12.445 1 92.25 157 THR B C 1
ATOM 3434 O O . THR B 1 157 ? -6.676 29.375 13.016 1 92.25 157 THR B O 1
ATOM 3437 N N . ASN B 1 158 ? -6.777 27.422 12.07 1 94.38 158 ASN B N 1
ATOM 3438 C CA . ASN B 1 158 ? -8.219 27.297 12.25 1 94.38 158 ASN B CA 1
ATOM 3439 C C . ASN B 1 158 ? -8.57 26.094 13.125 1 94.38 158 ASN B C 1
ATOM 3441 O O . ASN B 1 158 ? -8.562 24.953 12.648 1 94.38 158 ASN B O 1
ATOM 3445 N N . SER B 1 159 ? -8.984 26.312 14.344 1 92.5 159 SER B N 1
ATOM 3446 C CA . SER B 1 159 ? -9.234 25.25 15.312 1 92.5 159 SER B CA 1
ATOM 3447 C C . SER B 1 159 ? -10.406 24.375 14.875 1 92.5 159 SER B C 1
ATOM 3449 O O . SER B 1 159 ? -10.414 23.172 15.117 1 92.5 159 SER B O 1
ATOM 3451 N N . ALA B 1 160 ? -11.406 25.047 14.32 1 94.25 160 ALA B N 1
ATOM 3452 C CA . ALA B 1 160 ? -12.555 24.281 13.859 1 94.25 160 ALA B CA 1
ATOM 3453 C C . ALA B 1 160 ? -12.141 23.297 12.766 1 94.25 160 ALA B C 1
ATOM 3455 O O . ALA B 1 160 ? -12.602 22.141 12.758 1 94.25 160 ALA B O 1
ATOM 3456 N N . MET B 1 161 ? -11.328 23.734 11.859 1 96.12 161 MET B N 1
ATOM 3457 C CA . MET B 1 161 ? -10.836 22.859 10.797 1 96.12 161 MET B CA 1
ATOM 3458 C C . MET B 1 161 ? -9.961 21.75 11.359 1 96.12 161 MET B C 1
ATOM 3460 O O . MET B 1 161 ? -10.039 20.594 10.922 1 96.12 161 MET B O 1
ATOM 3464 N N . PHE B 1 162 ? -9.141 22.109 12.297 1 95 162 PHE B N 1
ATOM 3465 C CA . PHE B 1 162 ? -8.32 21.078 12.922 1 95 162 PHE B CA 1
ATOM 3466 C C . PHE B 1 162 ? -9.195 20.031 13.594 1 95 162 PHE B C 1
ATOM 3468 O O . PHE B 1 162 ? -8.938 18.828 13.469 1 95 162 PHE B O 1
ATOM 3475 N N . ASN B 1 163 ? -10.18 20.516 14.32 1 93.12 163 ASN B N 1
ATOM 3476 C CA . ASN B 1 163 ? -11.062 19.578 15.008 1 93.12 163 ASN B CA 1
ATOM 3477 C C . ASN B 1 163 ? -11.766 18.641 14.023 1 93.12 163 ASN B C 1
ATOM 3479 O O . ASN B 1 163 ? -11.945 17.469 14.305 1 93.12 163 ASN B O 1
ATOM 3483 N N . GLU B 1 164 ? -12.18 19.172 12.922 1 94.38 164 GLU B N 1
ATOM 3484 C CA . GLU B 1 164 ? -12.805 18.344 11.891 1 94.38 164 GLU B CA 1
ATOM 3485 C C . GLU B 1 164 ? -11.82 17.328 11.328 1 94.38 164 GLU B C 1
ATOM 3487 O O . GLU B 1 164 ? -12.156 16.141 11.195 1 94.38 164 GLU B O 1
ATOM 3492 N N . PHE B 1 165 ? -10.664 17.844 10.992 1 96.06 165 PHE B N 1
ATOM 3493 C CA . PHE B 1 165 ? -9.602 16.953 10.523 1 96.06 165 PHE B CA 1
ATOM 3494 C C . PHE B 1 165 ? -9.328 15.859 11.547 1 96.06 165 PHE B C 1
ATOM 3496 O O . PHE B 1 165 ? -9.211 14.688 11.188 1 96.06 165 PHE B O 1
ATOM 3503 N N . PHE B 1 166 ? -9.211 16.203 12.742 1 92.94 166 PHE B N 1
ATOM 3504 C CA . PHE B 1 166 ? -8.859 15.266 13.797 1 92.94 166 PHE B CA 1
ATOM 3505 C C . PHE B 1 166 ? -9.961 14.227 13.984 1 92.94 166 PHE B C 1
ATOM 3507 O O . PHE B 1 166 ? -9.68 13.07 14.289 1 92.94 166 PHE B O 1
ATOM 3514 N N . ARG B 1 167 ? -11.172 14.633 13.867 1 92.62 167 ARG B N 1
ATOM 3515 C CA . ARG B 1 167 ? -12.266 13.664 13.875 1 92.62 167 ARG B CA 1
ATOM 3516 C C . ARG B 1 167 ? -12.133 12.672 12.719 1 92.62 167 ARG B C 1
ATOM 3518 O O . ARG B 1 167 ? -12.305 11.469 12.906 1 92.62 167 ARG B O 1
ATOM 3525 N N . HIS B 1 168 ? -11.789 13.148 11.523 1 94.88 168 HIS B N 1
ATOM 3526 C CA . HIS B 1 168 ? -11.664 12.305 10.344 1 94.88 168 HIS B CA 1
ATOM 3527 C C . HIS B 1 168 ? -10.438 11.406 10.43 1 94.88 168 HIS B C 1
ATOM 3529 O O . HIS B 1 168 ? -10.375 10.367 9.766 1 94.88 168 HIS B O 1
ATOM 3535 N N . LEU B 1 169 ? -9.523 11.82 11.289 1 93.44 169 LEU B N 1
ATOM 3536 C CA . LEU B 1 169 ? -8.289 11.062 11.492 1 93.44 169 LEU B CA 1
ATOM 3537 C C . LEU B 1 169 ? -8.602 9.609 11.852 1 93.44 169 LEU B C 1
ATOM 3539 O O . LEU B 1 169 ? -7.898 8.695 11.414 1 93.44 169 LEU B O 1
ATOM 3543 N N . THR B 1 170 ? -9.672 9.383 12.625 1 93.19 170 THR B N 1
ATOM 3544 C CA . THR B 1 170 ? -10.062 8.047 13.062 1 93.19 170 THR B CA 1
ATOM 3545 C C . THR B 1 170 ? -11.328 7.586 12.344 1 93.19 170 THR B C 1
ATOM 3547 O O . THR B 1 170 ? -12.102 6.789 12.883 1 93.19 170 THR B O 1
ATOM 3550 N N . ALA B 1 171 ? -11.562 8.211 11.219 1 95.75 171 ALA B N 1
ATOM 3551 C CA . ALA B 1 171 ? -12.805 7.957 10.492 1 95.75 171 ALA B CA 1
ATOM 3552 C C . ALA B 1 171 ? -14.016 8.141 11.398 1 95.75 171 ALA B C 1
ATOM 3554 O O . ALA B 1 171 ? -14.906 7.289 11.445 1 95.75 171 ALA B O 1
ATOM 3555 N N . ASP B 1 172 ? -13.93 9.039 12.25 1 93.5 172 ASP B N 1
ATOM 3556 C CA . ASP B 1 172 ? -14.984 9.57 13.109 1 93.5 172 ASP B CA 1
ATOM 3557 C C . ASP B 1 172 ? -15.32 8.586 14.227 1 93.5 172 ASP B C 1
ATOM 3559 O O . ASP B 1 172 ? -16.438 8.594 14.75 1 93.5 172 ASP B O 1
ATOM 3563 N N . LYS B 1 173 ? -14.562 7.551 14.609 1 89.94 173 LYS B N 1
ATOM 3564 C CA . LYS B 1 173 ? -14.773 6.699 15.781 1 89.94 173 LYS B CA 1
ATOM 3565 C C . LYS B 1 173 ? -14.617 7.496 17.078 1 89.94 173 LYS B C 1
ATOM 3567 O O . LYS B 1 173 ? -15.211 7.152 18.094 1 89.94 173 LYS B O 1
ATOM 3572 N N . ARG B 1 174 ? -14.328 8.852 17.109 1 71.81 174 ARG B N 1
ATOM 3573 C CA . ARG B 1 174 ? -14.18 9.93 18.078 1 71.81 174 ARG B CA 1
ATOM 3574 C C . ARG B 1 174 ? -13.812 9.383 19.453 1 71.81 174 ARG B C 1
ATOM 3576 O O . ARG B 1 174 ? -14.688 9.117 20.281 1 71.81 174 ARG B O 1
ATOM 3583 N N . THR B 1 175 ? -12.633 9.141 19.719 1 67.56 175 THR B N 1
ATOM 3584 C CA . THR B 1 175 ? -12.375 8.477 20.984 1 67.56 175 THR B CA 1
ATOM 3585 C C . THR B 1 175 ? -11.57 9.383 21.922 1 67.56 175 THR B C 1
ATOM 3587 O O . THR B 1 175 ? -11.547 9.164 23.141 1 67.56 175 THR B O 1
ATOM 3590 N N . LYS B 1 176 ? -10.914 10.289 21.375 1 73.12 176 LYS B N 1
ATOM 3591 C CA . LYS B 1 176 ? -10.078 11.086 22.266 1 73.12 176 LYS B CA 1
ATOM 3592 C C . LYS B 1 176 ? -10.141 12.57 21.906 1 73.12 176 LYS B C 1
ATOM 3594 O O . LYS B 1 176 ? -10.391 12.922 20.75 1 73.12 176 LYS B O 1
ATOM 3599 N N . PHE B 1 177 ? -10 13.352 22.938 1 78.38 177 PHE B N 1
ATOM 3600 C CA . PHE B 1 177 ? -9.844 14.789 22.734 1 78.38 177 PHE B CA 1
ATOM 3601 C C . PHE B 1 177 ? -8.375 15.148 22.516 1 78.38 177 PHE B C 1
ATOM 3603 O O . PHE B 1 177 ? -7.488 14.547 23.125 1 78.38 177 PHE B O 1
ATOM 3610 N N . CYS B 1 178 ? -8.219 16.078 21.672 1 84.5 178 CYS B N 1
ATOM 3611 C CA . CYS B 1 178 ? -6.863 16.516 21.375 1 84.5 178 CYS B CA 1
ATOM 3612 C C . CYS B 1 178 ? -6.59 17.891 21.984 1 84.5 178 CYS B C 1
ATOM 3614 O O . CYS B 1 178 ? -7.18 18.891 21.578 1 84.5 178 CYS B O 1
ATOM 3616 N N . ASN B 1 179 ? -5.727 17.844 23 1 84.56 179 ASN B N 1
ATOM 3617 C CA . ASN B 1 179 ? -5.32 19.109 23.609 1 84.56 179 ASN B CA 1
ATOM 3618 C C . ASN B 1 179 ? -4.219 19.797 22.797 1 84.56 179 ASN B C 1
ATOM 3620 O O . ASN B 1 179 ? -3.91 19.359 21.672 1 84.56 179 ASN B O 1
ATOM 3624 N N . LYS B 1 180 ? -3.676 20.812 23.328 1 84.31 180 LYS B N 1
ATOM 3625 C CA . LYS B 1 180 ? -2.693 21.609 22.609 1 84.31 180 LYS B CA 1
ATOM 3626 C C . LYS B 1 180 ? -1.454 20.781 22.266 1 84.31 180 LYS B C 1
ATOM 3628 O O . LYS B 1 180 ? -0.919 20.891 21.156 1 84.31 180 LYS B O 1
ATOM 3633 N N . ASP B 1 181 ? -0.984 20 23.156 1 83.19 181 ASP B N 1
ATOM 3634 C CA . ASP B 1 181 ? 0.19 19.156 22.922 1 83.19 181 ASP B CA 1
ATOM 3635 C C . ASP B 1 181 ? -0.087 18.109 21.844 1 83.19 181 ASP B C 1
ATOM 3637 O O . ASP B 1 181 ? 0.77 17.828 21 1 83.19 181 ASP B O 1
ATOM 3641 N N . CYS B 1 182 ? -1.258 17.562 21.922 1 84.88 182 CYS B N 1
ATOM 3642 C CA . CYS B 1 182 ? -1.699 16.609 20.922 1 84.88 182 CYS B CA 1
ATOM 3643 C C . CYS B 1 182 ? -1.724 17.25 19.531 1 84.88 182 CYS B C 1
ATOM 3645 O O . CYS B 1 182 ? -1.233 16.656 18.562 1 84.88 182 CYS B O 1
ATOM 3647 N N . LYS B 1 183 ? -2.34 18.406 19.516 1 89.12 183 LYS B N 1
ATOM 3648 C CA . LYS B 1 183 ? -2.404 19.109 18.234 1 89.12 183 LYS B CA 1
ATOM 3649 C C . LYS B 1 183 ? -1.007 19.375 17.688 1 89.12 183 LYS B C 1
ATOM 3651 O O . LYS B 1 183 ? -0.748 19.156 16.5 1 89.12 183 LYS B O 1
ATOM 3656 N N . THR B 1 184 ? -0.135 19.828 18.516 1 88.5 184 THR B N 1
ATOM 3657 C CA . THR B 1 184 ? 1.23 20.125 18.094 1 88.5 184 THR B CA 1
ATOM 3658 C C . THR B 1 184 ? 1.919 18.875 17.562 1 88.5 184 THR B C 1
ATOM 3660 O O . THR B 1 184 ? 2.531 18.891 16.5 1 88.5 184 THR B O 1
ATOM 3663 N N . SER B 1 185 ? 1.816 17.797 18.281 1 88.38 185 SER B N 1
ATOM 3664 C CA . SER B 1 185 ? 2.445 16.547 17.875 1 88.38 185 SER B CA 1
ATOM 3665 C C . SER B 1 185 ? 1.867 16.047 16.562 1 88.38 185 SER B C 1
ATOM 3667 O O . SER B 1 185 ? 2.602 15.547 15.703 1 88.38 185 SER B O 1
ATOM 3669 N N . GLN B 1 186 ? 0.549 16.188 16.5 1 90.94 186 GLN B N 1
ATOM 3670 C CA . GLN B 1 186 ? -0.115 15.758 15.273 1 90.94 186 GLN B CA 1
ATOM 3671 C C . GLN B 1 186 ? 0.386 16.547 14.07 1 90.94 186 GLN B C 1
ATOM 3673 O O . GLN B 1 186 ? 0.75 15.977 13.047 1 90.94 186 GLN B O 1
ATOM 3678 N N . LEU B 1 187 ? 0.417 17.797 14.234 1 92.88 187 LEU B N 1
ATOM 3679 C CA . LEU B 1 187 ? 0.846 18.656 13.133 1 92.88 187 LEU B CA 1
ATOM 3680 C C . LEU B 1 187 ? 2.316 18.422 12.805 1 92.88 187 LEU B C 1
ATOM 3682 O O . LEU B 1 187 ? 2.697 18.375 11.633 1 92.88 187 LEU B O 1
ATOM 3686 N N . CYS B 1 188 ? 3.15 18.266 13.797 1 92.06 188 CYS B N 1
ATOM 3687 C CA . CYS B 1 188 ? 4.574 18.031 13.57 1 92.06 188 CYS B CA 1
ATOM 3688 C C . CYS B 1 188 ? 4.797 16.719 12.852 1 92.06 188 CYS B C 1
ATOM 3690 O O . CYS B 1 188 ? 5.684 16.609 12 1 92.06 188 CYS B O 1
ATOM 3692 N N . SER B 1 189 ? 3.998 15.742 13.156 1 93 189 SER B N 1
ATOM 3693 C CA . SER B 1 189 ? 4.133 14.445 12.508 1 93 189 SER B CA 1
ATOM 3694 C C . SER B 1 189 ? 3.766 14.523 11.031 1 93 189 SER B C 1
ATOM 3696 O O . SER B 1 189 ? 4.109 13.633 10.25 1 93 189 SER B O 1
ATOM 3698 N N . MET B 1 190 ? 3.074 15.555 10.648 1 95.31 190 MET B N 1
ATOM 3699 C CA . MET B 1 190 ? 2.598 15.695 9.273 1 95.31 190 MET B CA 1
ATOM 3700 C C . MET B 1 190 ? 3.605 16.453 8.43 1 95.31 190 MET B C 1
ATOM 3702 O O . MET B 1 190 ? 3.52 16.453 7.195 1 95.31 190 MET B O 1
ATOM 3706 N N . CYS B 1 191 ? 4.617 17.094 9.086 1 93.06 191 CYS B N 1
ATOM 3707 C CA . CYS B 1 191 ? 5.461 17.953 8.266 1 93.06 191 CYS B CA 1
ATOM 3708 C C . CYS B 1 191 ? 6.934 17.75 8.602 1 93.06 191 CYS B C 1
ATOM 3710 O O . CYS B 1 191 ? 7.805 18.344 7.961 1 93.06 191 CYS B O 1
ATOM 3712 N N . SER B 1 192 ? 7.254 16.969 9.617 1 91.12 192 SER B N 1
ATOM 3713 C CA . SER B 1 192 ? 8.641 16.734 9.992 1 91.12 192 SER B CA 1
ATOM 3714 C C . SER B 1 192 ? 9.016 15.266 9.828 1 91.12 192 SER B C 1
ATOM 3716 O O . SER B 1 192 ? 8.242 14.375 10.188 1 91.12 192 SER B O 1
ATOM 3718 N N . PHE B 1 193 ? 10.25 15.039 9.359 1 92.38 193 PHE B N 1
ATOM 3719 C CA . PHE B 1 193 ? 10.594 13.672 9 1 92.38 193 PHE B CA 1
ATOM 3720 C C . PHE B 1 193 ? 11.938 13.266 9.609 1 92.38 193 PHE B C 1
ATOM 3722 O O . PHE B 1 193 ? 12.281 12.086 9.641 1 92.38 193 PHE B O 1
ATOM 3729 N N . THR B 1 194 ? 12.664 14.211 10.055 1 90.31 194 THR B N 1
ATOM 3730 C CA . THR B 1 194 ? 13.914 13.945 10.766 1 90.31 194 THR B CA 1
ATOM 3731 C C . THR B 1 194 ? 13.766 14.258 12.25 1 90.31 194 THR B C 1
ATOM 3733 O O . THR B 1 194 ? 12.922 15.07 12.641 1 90.31 194 THR B O 1
ATOM 3736 N N . ASN B 1 195 ? 14.672 13.648 13.016 1 89.31 195 ASN B N 1
ATOM 3737 C CA . ASN B 1 195 ? 14.633 13.914 14.453 1 89.31 195 ASN B CA 1
ATOM 3738 C C . ASN B 1 195 ? 14.82 15.398 14.75 1 89.31 195 ASN B C 1
ATOM 3740 O O . ASN B 1 195 ? 14.094 15.969 15.57 1 89.31 195 ASN B O 1
ATOM 3744 N N . GLY B 1 196 ? 15.797 15.969 14.211 1 87.19 196 GLY B N 1
ATOM 3745 C CA . GLY B 1 196 ? 16.016 17.391 14.398 1 87.19 196 GLY B CA 1
ATOM 3746 C C . GLY B 1 196 ? 14.82 18.234 14.016 1 87.19 196 GLY B C 1
ATOM 3747 O O . GLY B 1 196 ? 14.422 19.141 14.766 1 87.19 196 GLY B O 1
ATOM 3748 N N . GLY B 1 197 ? 14.227 17.984 12.859 1 87.25 197 GLY B N 1
ATOM 3749 C CA . GLY B 1 197 ? 13.055 18.719 12.414 1 87.25 197 GLY B CA 1
ATOM 3750 C C . GLY B 1 197 ? 11.852 18.547 13.328 1 87.25 197 GLY B C 1
ATOM 3751 O O . GLY B 1 197 ? 11.148 19.516 13.625 1 87.25 197 GLY B O 1
ATOM 3752 N N . TYR B 1 198 ? 11.617 17.375 13.734 1 90.19 198 TYR B N 1
ATOM 3753 C CA . TYR B 1 198 ? 10.492 17.094 14.609 1 90.19 198 TYR B CA 1
ATOM 3754 C C . TYR B 1 198 ? 10.656 17.797 15.953 1 90.19 198 TYR B C 1
ATOM 3756 O O . TYR B 1 198 ? 9.711 18.406 16.469 1 90.19 198 TYR B O 1
ATOM 3764 N N . ASN B 1 199 ? 11.852 17.703 16.5 1 87.62 199 ASN B N 1
ATOM 3765 C CA . ASN B 1 199 ? 12.125 18.359 17.766 1 87.62 199 ASN B CA 1
ATOM 3766 C C . ASN B 1 199 ? 11.961 19.875 17.656 1 87.62 199 ASN B C 1
ATOM 3768 O O . ASN B 1 199 ? 11.406 20.516 18.562 1 87.62 199 ASN B O 1
ATOM 3772 N N . LYS B 1 200 ? 12.43 20.422 16.672 1 87.75 200 LYS B N 1
ATOM 3773 C CA . LYS B 1 200 ? 12.266 21.844 16.453 1 87.75 200 LYS B CA 1
ATOM 3774 C C . LYS B 1 200 ? 10.789 22.219 16.328 1 87.75 200 LYS B C 1
ATOM 3776 O O . LYS B 1 200 ? 10.359 23.234 16.875 1 87.75 200 LYS B O 1
ATOM 3781 N N . CYS B 1 201 ? 10.086 21.438 15.586 1 88.75 201 CYS B N 1
ATOM 3782 C CA . CYS B 1 201 ? 8.656 21.656 15.422 1 88.75 201 CYS B CA 1
ATOM 3783 C C . CYS B 1 201 ? 7.941 21.641 16.766 1 88.75 201 CYS B C 1
ATOM 3785 O O . CYS B 1 201 ? 7.105 22.5 17.062 1 88.75 201 CYS B O 1
ATOM 3787 N N . LEU B 1 202 ? 8.266 20.672 17.609 1 87.44 202 LEU B N 1
ATOM 3788 C CA . LEU B 1 202 ? 7.629 20.547 18.922 1 87.44 202 LEU B CA 1
ATOM 3789 C C . LEU B 1 202 ? 7.922 21.75 19.797 1 87.44 202 LEU B C 1
ATOM 3791 O O . LEU B 1 202 ? 7.066 22.188 20.578 1 87.44 202 LEU B O 1
ATOM 3795 N N . MET B 1 203 ? 9.109 22.234 19.688 1 85.06 203 MET B N 1
ATOM 3796 C CA . MET B 1 203 ? 9.531 23.359 20.516 1 85.06 203 MET B CA 1
ATOM 3797 C C . MET B 1 203 ? 8.867 24.656 20.047 1 85.06 203 MET B C 1
ATOM 3799 O O . MET B 1 203 ? 8.562 25.516 20.875 1 85.06 203 MET B O 1
ATOM 3803 N N . THR B 1 204 ? 8.664 24.734 18.781 1 79.69 204 THR B N 1
ATOM 3804 C CA . THR B 1 204 ? 8.109 25.969 18.25 1 79.69 204 THR B CA 1
ATOM 3805 C C . THR B 1 204 ? 6.59 26 18.406 1 79.69 204 THR B C 1
ATOM 3807 O O . THR B 1 204 ? 5.992 27.062 18.547 1 79.69 204 THR B O 1
ATOM 3810 N N . GLY B 1 205 ? 6.066 24.828 18.562 1 65.12 205 GLY B N 1
ATOM 3811 C CA . GLY B 1 205 ? 4.625 24.719 18.688 1 65.12 205 GLY B CA 1
ATOM 3812 C C . GLY B 1 205 ? 3.875 25.234 17.469 1 65.12 205 GLY B C 1
ATOM 3813 O O . GLY B 1 205 ? 4.297 25.016 16.344 1 65.12 205 GLY B O 1
ATOM 3814 N N . GLU B 1 206 ? 2.65 25.969 17.719 1 56.91 206 GLU B N 1
ATOM 3815 C CA . GLU B 1 206 ? 1.733 26.469 16.703 1 56.91 206 GLU B CA 1
ATOM 3816 C C . GLU B 1 206 ? 2.434 27.453 15.758 1 56.91 206 GLU B C 1
ATOM 3818 O O . GLU B 1 206 ? 2.037 27.594 14.602 1 56.91 206 GLU B O 1
ATOM 3823 N N . GLY B 1 207 ? 3.566 27.969 16.203 1 52.59 207 GLY B N 1
ATOM 3824 C CA . GLY B 1 207 ? 4.242 28.969 15.391 1 52.59 207 GLY B CA 1
ATOM 3825 C C . GLY B 1 207 ? 5.262 28.375 14.445 1 52.59 207 GLY B C 1
ATOM 3826 O O . GLY B 1 207 ? 5.895 29.094 13.664 1 52.59 207 GLY B O 1
ATOM 3827 N N . TYR B 1 208 ? 5.422 27.156 14.453 1 48.97 208 TYR B N 1
ATOM 3828 C CA . TYR B 1 208 ? 6.52 26.547 13.703 1 48.97 208 TYR B CA 1
ATOM 3829 C C . TYR B 1 208 ? 6.344 26.766 12.203 1 48.97 208 TYR B C 1
ATOM 3831 O O . TYR B 1 208 ? 7.277 27.188 11.516 1 48.97 208 TYR B O 1
ATOM 3839 N N . TYR B 1 209 ? 5.172 26.406 11.648 1 50.28 209 TYR B N 1
ATOM 3840 C CA . TYR B 1 209 ? 5.012 26.547 10.203 1 50.28 209 TYR B CA 1
ATOM 3841 C C . TYR B 1 209 ? 4.688 27.984 9.836 1 50.28 209 TYR B C 1
ATOM 3843 O O . TYR B 1 209 ? 4.805 28.375 8.672 1 50.28 209 TYR B O 1
ATOM 3851 N N . GLN B 1 210 ? 4.176 28.797 10.789 1 44.41 210 GLN B N 1
ATOM 3852 C CA . GLN B 1 210 ? 3.971 30.188 10.438 1 44.41 210 GLN B CA 1
ATOM 3853 C C . GLN B 1 210 ? 5.289 30.875 10.078 1 44.41 210 GLN B C 1
ATOM 3855 O O . GLN B 1 210 ? 5.328 31.75 9.219 1 44.41 210 GLN B O 1
ATOM 3860 N N . LYS B 1 211 ? 6.203 30.688 10.922 1 42.78 211 LYS B N 1
ATOM 3861 C CA . LYS B 1 211 ? 7.457 31.391 10.688 1 42.78 211 LYS B CA 1
ATOM 3862 C C . LYS B 1 211 ? 8.094 30.953 9.375 1 42.78 211 LYS B C 1
ATOM 3864 O O . LYS B 1 211 ? 8.867 31.688 8.766 1 42.78 211 LYS B O 1
ATOM 3869 N N . TYR B 1 212 ? 8.023 29.75 9.109 1 39.06 212 TYR B N 1
ATOM 3870 C CA . TYR B 1 212 ? 8.516 29.438 7.773 1 39.06 212 TYR B CA 1
ATOM 3871 C C . TYR B 1 212 ? 7.508 29.875 6.711 1 39.06 212 TYR B C 1
ATOM 3873 O O . TYR B 1 212 ? 6.664 29.094 6.289 1 39.06 212 TYR B O 1
ATOM 3881 N N . ASN B 1 213 ? 6.684 30.781 7.039 1 35.84 213 ASN B N 1
ATOM 3882 C CA . ASN B 1 213 ? 5.871 31.469 6.039 1 35.84 213 ASN B CA 1
ATOM 3883 C C . ASN B 1 213 ? 6.582 31.531 4.688 1 35.84 213 ASN B C 1
ATOM 3885 O O . ASN B 1 213 ? 7.707 32.031 4.602 1 35.84 213 ASN B O 1
ATOM 3889 N N . PHE B 1 214 ? 6.133 30.688 3.863 1 34.09 214 PHE B N 1
ATOM 3890 C CA . PHE B 1 214 ? 6.391 30.594 2.432 1 34.09 214 PHE B CA 1
ATOM 3891 C C . PHE B 1 214 ? 6.477 31.984 1.811 1 34.09 214 PHE B C 1
ATOM 3893 O O . PHE B 1 214 ? 5.465 32.688 1.673 1 34.09 214 PHE B O 1
ATOM 3900 N N . GLU B 1 215 ? 7.387 32.719 2.141 1 33.34 215 GLU B N 1
ATOM 3901 C CA . GLU B 1 215 ? 7.547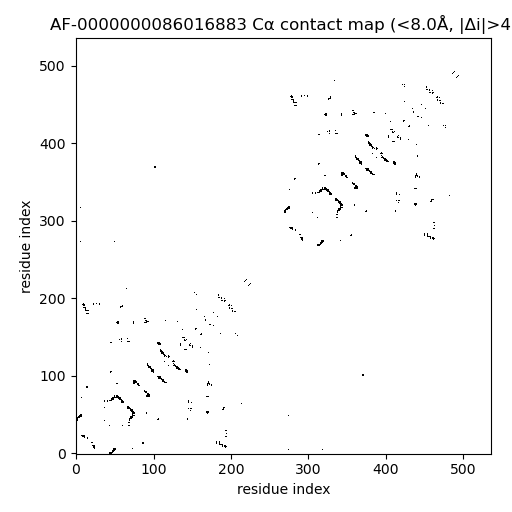 33.844 1.224 1 33.34 215 GLU B CA 1
ATOM 3902 C C . GLU B 1 215 ? 7.039 33.5 -0.172 1 33.34 215 GLU B C 1
ATOM 3904 O O . GLU B 1 215 ? 7.371 32.438 -0.714 1 33.34 215 GLU B O 1
ATOM 3909 N N . SER B 1 216 ? 5.781 33.812 -0.41 1 34.34 216 SER B N 1
ATOM 3910 C CA . SER B 1 216 ? 5.434 33.75 -1.827 1 34.34 216 SER B CA 1
ATOM 3911 C C . SER B 1 216 ? 6.676 33.875 -2.705 1 34.34 216 SER B C 1
ATOM 3913 O O . SER B 1 216 ? 7.582 34.656 -2.414 1 34.34 216 SER B O 1
ATOM 3915 N N . PRO B 1 217 ? 7.078 32.844 -3.359 1 33.09 217 PRO B N 1
ATOM 3916 C CA . PRO B 1 217 ? 8.172 33.219 -4.246 1 33.09 217 PRO B CA 1
ATOM 3917 C C . PRO B 1 217 ? 8.062 34.688 -4.707 1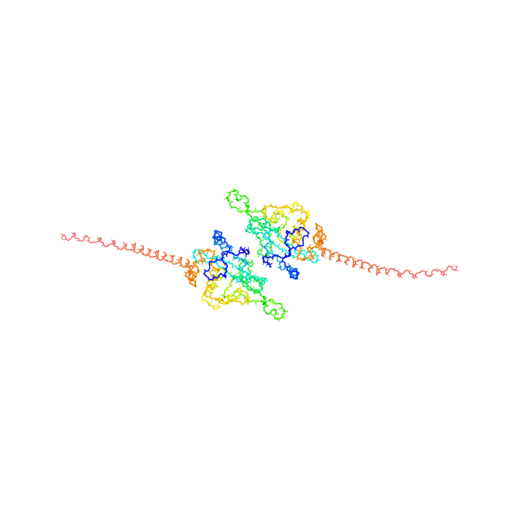 33.09 217 PRO B C 1
ATOM 3919 O O . PRO B 1 217 ? 6.98 35.125 -5.094 1 33.09 217 PRO B O 1
ATOM 3922 N N . VAL B 1 218 ? 8.602 35.594 -4.086 1 34.44 218 VAL B N 1
ATOM 3923 C CA . VAL B 1 218 ? 8.703 36.875 -4.824 1 34.44 218 VAL B CA 1
ATOM 3924 C C . VAL B 1 218 ? 8.609 36.594 -6.324 1 34.44 218 VAL B C 1
ATOM 3926 O O . VAL B 1 218 ? 9.25 35.656 -6.832 1 34.44 218 VAL B O 1
ATOM 3929 N N . ASN B 1 219 ? 7.41 36.625 -6.844 1 36.88 219 ASN B N 1
ATOM 3930 C CA . ASN B 1 219 ? 7.285 36.531 -8.289 1 36.88 219 ASN B CA 1
ATOM 3931 C C . ASN B 1 219 ? 8.57 36.969 -9 1 36.88 219 ASN B C 1
ATOM 3933 O O . ASN B 1 219 ? 8.859 38.156 -9.094 1 36.88 219 ASN B O 1
ATOM 3937 N N . ASP B 1 220 ? 9.484 36.125 -8.836 1 42.03 220 ASP B N 1
ATOM 3938 C CA . ASP B 1 220 ? 10.75 36.375 -9.523 1 42.03 220 ASP B CA 1
ATOM 3939 C C . ASP B 1 220 ? 10.516 37.094 -10.852 1 42.03 220 ASP B C 1
ATOM 3941 O O . ASP B 1 220 ? 11.344 37.875 -11.289 1 42.03 220 ASP B O 1
ATOM 3945 N N . VAL B 1 221 ? 9.32 36.844 -11.328 1 45.44 221 VAL B N 1
ATOM 3946 C CA . VAL B 1 221 ? 8.945 37.562 -12.531 1 45.44 221 VAL B CA 1
ATOM 3947 C C . VAL B 1 221 ? 8.734 39.031 -12.195 1 45.44 221 VAL B C 1
ATOM 3949 O O . VAL B 1 221 ? 9.203 39.938 -12.914 1 45.44 221 VAL B O 1
ATOM 3952 N N . LEU B 1 222 ? 8.07 39.219 -11.031 1 47.91 222 LEU B N 1
ATOM 3953 C CA . LEU B 1 222 ? 7.859 40.594 -10.641 1 47.91 222 LEU B CA 1
ATOM 3954 C C . LEU B 1 222 ? 9.164 41.25 -10.18 1 47.91 222 LEU B C 1
ATOM 3956 O O . LEU B 1 222 ? 9.43 42.406 -10.484 1 47.91 222 LEU B O 1
ATOM 3960 N N . LEU B 1 223 ? 9.906 40.438 -9.531 1 49.69 223 LEU B N 1
ATOM 3961 C CA . LEU B 1 223 ? 11.234 40.906 -9.18 1 49.69 223 LEU B CA 1
ATOM 3962 C C . LEU B 1 223 ? 12.109 41.031 -10.422 1 49.69 223 LEU B C 1
ATOM 3964 O O . LEU B 1 223 ? 12.82 42.031 -10.578 1 49.69 223 LEU B O 1
ATOM 3968 N N . TYR B 1 224 ? 11.93 40.094 -11.305 1 54.28 224 TYR B N 1
ATOM 3969 C CA . TYR B 1 224 ? 12.617 40.188 -12.586 1 54.28 224 TYR B CA 1
ATOM 3970 C C . TYR B 1 224 ? 12.078 41.344 -13.414 1 54.28 224 TYR B C 1
ATOM 3972 O O . TYR B 1 224 ? 12.844 42.094 -14.031 1 54.28 224 TYR B O 1
ATOM 3980 N N . ILE B 1 225 ? 10.797 41.594 -13.312 1 57.69 225 ILE B N 1
ATOM 3981 C CA . ILE B 1 225 ? 10.188 42.719 -14 1 57.69 225 ILE B CA 1
ATOM 3982 C C . ILE B 1 225 ? 10.578 44.031 -13.305 1 57.69 225 ILE B C 1
ATOM 3984 O O . ILE B 1 225 ? 10.93 45 -13.969 1 57.69 225 ILE B O 1
ATOM 3988 N N . SER B 1 226 ? 10.656 43.969 -12.055 1 59.69 226 SER B N 1
ATOM 3989 C CA . SER B 1 226 ? 11.023 45.156 -11.312 1 59.69 226 SER B CA 1
ATOM 3990 C C . SER B 1 226 ? 12.5 45.5 -11.477 1 59.69 226 SER B C 1
ATOM 3992 O O . SER B 1 226 ? 12.867 46.656 -11.68 1 59.69 226 SER B O 1
ATOM 3994 N N . VAL B 1 227 ? 13.242 44.438 -11.469 1 62.78 227 VAL B N 1
ATOM 3995 C CA . VAL B 1 227 ? 14.672 44.625 -11.703 1 62.78 227 VAL B CA 1
ATOM 3996 C C . VAL B 1 227 ? 14.906 45.031 -13.148 1 62.78 227 VAL B C 1
ATOM 3998 O O . VAL B 1 227 ? 15.703 45.938 -13.422 1 62.78 227 VAL B O 1
ATOM 4001 N N . THR B 1 228 ? 14.156 44.438 -14.086 1 64.56 228 THR B N 1
ATOM 4002 C CA . THR B 1 228 ? 14.242 44.812 -15.492 1 64.56 228 THR B CA 1
ATOM 4003 C C . THR B 1 228 ? 13.727 46.25 -15.695 1 64.56 228 THR B C 1
ATOM 4005 O O . THR B 1 228 ? 14.328 47.031 -16.438 1 64.56 228 THR B O 1
ATOM 4008 N N . LEU B 1 229 ? 12.672 46.531 -14.969 1 69.38 229 LEU B N 1
ATOM 4009 C CA . LEU B 1 229 ? 12.133 47.906 -15.047 1 69.38 229 LEU B CA 1
ATOM 4010 C C . LEU B 1 229 ? 13.086 48.906 -14.406 1 69.38 229 LEU B C 1
ATOM 4012 O O . LEU B 1 229 ? 13.297 50 -14.938 1 69.38 229 LEU B O 1
ATOM 4016 N N . LEU B 1 230 ? 13.711 48.469 -13.391 1 72.44 230 LEU B N 1
ATOM 4017 C CA . LEU B 1 230 ? 14.703 49.312 -12.734 1 72.44 230 LEU B CA 1
ATOM 4018 C C . LEU B 1 230 ? 15.93 49.5 -13.625 1 72.44 230 LEU B C 1
ATOM 4020 O O . LEU B 1 230 ? 16.438 50.594 -13.75 1 72.44 230 LEU B O 1
ATOM 4024 N N . VAL B 1 231 ? 16.281 48.438 -14.289 1 73.25 231 VAL B N 1
ATOM 4025 C CA . VAL B 1 231 ? 17.406 48.5 -15.227 1 73.25 231 VAL B CA 1
ATOM 4026 C C . VAL B 1 231 ? 17.031 49.375 -16.406 1 73.25 231 VAL B C 1
ATOM 4028 O O . VAL B 1 231 ? 17.844 50.219 -16.844 1 73.25 231 VAL B O 1
ATOM 4031 N N . ILE B 1 232 ? 15.773 49.281 -16.844 1 73.25 232 ILE B N 1
ATOM 4032 C CA . ILE B 1 232 ? 15.289 50.094 -17.938 1 73.25 232 ILE B CA 1
ATOM 4033 C C . ILE B 1 232 ? 15.203 51.562 -17.5 1 73.25 232 ILE B C 1
ATOM 4035 O O . ILE B 1 232 ? 15.617 52.469 -18.234 1 73.25 232 ILE B O 1
ATOM 4039 N N . VAL B 1 233 ? 14.742 51.781 -16.297 1 75.94 233 VAL B N 1
ATOM 4040 C CA . VAL B 1 233 ? 14.625 53.125 -15.773 1 75.94 233 VAL B CA 1
ATOM 4041 C C . VAL B 1 233 ? 16.016 53.719 -15.586 1 75.94 233 VAL B C 1
ATOM 4043 O O . VAL B 1 233 ? 16.25 54.875 -15.945 1 75.94 233 VAL B O 1
ATOM 4046 N N . VAL B 1 234 ? 16.891 52.906 -15.133 1 75.44 234 VAL B N 1
ATOM 4047 C CA . VAL B 1 234 ? 18.266 53.375 -14.945 1 75.44 234 VAL B CA 1
ATOM 4048 C C . VAL B 1 234 ? 18.906 53.656 -16.297 1 75.44 234 VAL B C 1
ATOM 4050 O O . VAL B 1 234 ? 19.578 54.656 -16.484 1 75.44 234 VAL B O 1
ATOM 4053 N N . ALA B 1 235 ? 18.609 52.781 -17.25 1 75.75 235 ALA B N 1
ATOM 4054 C CA . ALA B 1 235 ? 19.125 52.938 -18.609 1 75.75 235 ALA B CA 1
ATOM 4055 C C . ALA B 1 235 ? 18.547 54.188 -19.266 1 75.75 235 ALA B C 1
ATOM 4057 O O . ALA B 1 235 ? 19.266 54.938 -19.938 1 75.75 235 ALA B O 1
ATOM 4058 N N . LEU B 1 236 ? 17.297 54.438 -19 1 76.19 236 LEU B N 1
ATOM 4059 C CA . LEU B 1 236 ? 16.625 55.625 -19.531 1 76.19 236 LEU B CA 1
ATOM 4060 C C . LEU B 1 236 ? 17.156 56.875 -18.875 1 76.19 236 LEU B C 1
ATOM 4062 O O . LEU B 1 236 ? 17.391 57.875 -19.562 1 76.19 236 LEU B O 1
ATOM 4066 N N . LEU B 1 237 ? 17.391 56.781 -17.625 1 76.88 237 LEU B N 1
ATOM 4067 C CA . LEU B 1 237 ? 17.953 57.906 -16.891 1 76.88 237 LEU B CA 1
ATOM 4068 C C . LEU B 1 237 ? 19.375 58.188 -17.344 1 76.88 237 LEU B C 1
ATOM 4070 O O . LEU B 1 237 ? 19.75 59.375 -17.547 1 76.88 237 LEU B O 1
ATOM 4074 N N . MET B 1 238 ? 20.062 57.156 -17.562 1 75.25 238 MET B N 1
ATOM 4075 C CA . MET B 1 238 ? 21.422 57.312 -18.062 1 75.25 238 MET B CA 1
ATOM 4076 C C . MET B 1 238 ? 21.422 57.875 -19.469 1 75.25 238 MET B C 1
ATOM 4078 O O . MET B 1 238 ? 22.281 58.688 -19.828 1 75.25 238 MET B O 1
ATOM 4082 N N . PHE B 1 239 ? 20.453 57.469 -20.266 1 75.19 239 PHE B N 1
ATOM 4083 C CA . PHE B 1 239 ? 20.281 57.969 -21.625 1 75.19 239 PHE B CA 1
ATOM 4084 C C . PHE B 1 239 ? 19.906 59.438 -21.609 1 75.19 239 PHE B C 1
ATOM 4086 O O . PHE B 1 239 ? 20.453 60.25 -22.375 1 75.19 239 PHE B O 1
ATOM 4093 N N . ILE B 1 240 ? 19.125 59.875 -20.703 1 74 240 ILE B N 1
ATOM 4094 C CA . ILE B 1 240 ? 18.703 61.25 -20.547 1 74 240 ILE B CA 1
ATOM 4095 C C . ILE B 1 240 ? 19.875 62.094 -20.078 1 74 240 ILE B C 1
ATOM 4097 O O . ILE B 1 240 ? 20.109 63.188 -20.594 1 74 240 ILE B O 1
ATOM 4101 N N . LEU B 1 241 ? 20.578 61.594 -19.188 1 72.75 241 LEU B N 1
ATOM 4102 C CA . LEU B 1 241 ? 21.75 62.281 -18.688 1 72.75 241 LEU B CA 1
ATOM 4103 C C . LEU B 1 241 ? 22.812 62.406 -19.75 1 72.75 241 LEU B C 1
ATOM 4105 O O . LEU B 1 241 ? 23.469 63.438 -19.891 1 72.75 241 LEU B O 1
ATOM 4109 N N . TYR B 1 242 ? 22.953 61.312 -20.516 1 70.5 242 TYR B N 1
ATOM 4110 C CA . TYR B 1 242 ? 23.891 61.281 -21.641 1 70.5 242 TYR B CA 1
ATOM 4111 C C . TYR B 1 242 ? 23.5 62.281 -22.703 1 70.5 242 TYR B C 1
ATOM 4113 O O . TYR B 1 242 ? 24.344 63.031 -23.203 1 70.5 242 TYR B O 1
ATOM 4121 N N . LYS B 1 243 ? 22.266 62.438 -23 1 70 243 LYS B N 1
ATOM 4122 C CA . LYS B 1 243 ? 21.781 63.406 -23.984 1 70 243 LYS B CA 1
ATOM 4123 C C . LYS B 1 243 ? 21.875 64.812 -23.453 1 70 243 LYS B C 1
ATOM 4125 O O . LYS B 1 243 ? 22.125 65.75 -24.203 1 70 243 LYS B O 1
ATOM 4130 N N . GLY B 1 244 ? 21.578 65 -22.203 1 65.12 244 GLY B N 1
ATOM 4131 C CA . GLY B 1 244 ? 21.719 66.312 -21.594 1 65.12 244 GLY B CA 1
ATOM 4132 C C . GLY B 1 244 ? 23.156 66.812 -21.562 1 65.12 244 GLY B C 1
ATOM 4133 O O . GLY B 1 244 ? 23.422 68 -21.766 1 65.12 244 GLY B O 1
ATOM 4134 N N . PHE B 1 245 ? 24.109 66 -21.266 1 62.66 245 PHE B N 1
ATOM 4135 C CA . PHE B 1 245 ? 25.516 66.312 -21.219 1 62.66 245 PHE B CA 1
ATOM 4136 C C . PHE B 1 245 ? 26.031 66.688 -22.625 1 62.66 245 PHE B C 1
ATOM 4138 O O . PHE B 1 245 ? 26.781 67.625 -22.797 1 62.66 245 PHE B O 1
ATOM 4145 N N . TRP B 1 246 ? 25.719 65.938 -23.625 1 58.56 246 TRP B N 1
ATOM 4146 C CA . TRP B 1 246 ? 26.234 66.188 -24.969 1 58.56 246 TRP B CA 1
ATOM 4147 C C . TRP B 1 246 ? 25.438 67.312 -25.656 1 58.56 246 TRP B C 1
ATOM 4149 O O . TRP B 1 246 ? 25.922 67.938 -26.594 1 58.56 246 TRP B O 1
ATOM 4159 N N . GLY B 1 247 ? 24.266 67.562 -25.25 1 57.44 247 GLY B N 1
ATOM 4160 C CA . GLY B 1 247 ? 23.5 68.688 -25.859 1 57.44 247 GLY B CA 1
ATOM 4161 C C . GLY B 1 247 ? 23.906 70.062 -25.344 1 57.44 247 GLY B C 1
ATOM 4162 O O . GLY B 1 247 ? 23.625 71.062 -25.984 1 57.44 247 GLY B O 1
ATOM 4163 N N . SER B 1 248 ? 24.344 70.188 -24.141 1 53.59 248 SER B N 1
ATOM 4164 C CA . SER B 1 248 ? 24.641 71.5 -23.594 1 53.59 248 SER B CA 1
ATOM 4165 C C . SER B 1 248 ? 25.906 72.062 -24.203 1 53.59 248 SER B C 1
ATOM 4167 O O . SER B 1 248 ? 26.141 73.312 -24.094 1 53.59 248 SER B O 1
ATOM 4169 N N . ASP B 1 249 ? 26.859 71.375 -24.656 1 48.91 249 ASP B N 1
ATOM 4170 C CA . ASP B 1 249 ? 28.094 72 -25.078 1 48.91 249 ASP B CA 1
ATOM 4171 C C . ASP B 1 249 ? 27.875 72.812 -26.375 1 48.91 249 ASP B C 1
ATOM 4173 O O . ASP B 1 249 ? 28.797 73.438 -26.906 1 48.91 249 ASP B O 1
ATOM 4177 N N . ARG B 1 250 ? 26.859 72.625 -27.094 1 44.81 250 ARG B N 1
ATOM 4178 C CA . ARG B 1 250 ? 26.906 73.375 -28.359 1 44.81 250 ARG B CA 1
ATOM 4179 C C . ARG B 1 250 ? 26.547 74.812 -28.156 1 44.81 250 ARG B C 1
ATOM 4181 O O . ARG B 1 250 ? 26.641 75.625 -29.078 1 44.81 250 ARG B O 1
ATOM 4188 N N . LYS B 1 251 ? 26 75.25 -27.094 1 45.28 251 LYS B N 1
ATOM 4189 C CA . LYS B 1 251 ? 25.531 76.625 -27.203 1 45.28 251 LYS B CA 1
ATOM 4190 C C . LYS B 1 251 ? 26.625 77.625 -26.766 1 45.28 251 LYS B C 1
ATOM 4192 O O . LYS B 1 251 ? 26.453 78.812 -26.891 1 45.28 251 LYS B O 1
ATOM 4197 N N . GLY B 1 252 ? 27.719 77.25 -26.094 1 40.59 252 GLY B N 1
ATOM 4198 C CA . GLY B 1 252 ? 28.484 78.375 -25.484 1 40.59 252 GLY B CA 1
ATOM 4199 C C . GLY B 1 252 ? 29.484 79 -26.438 1 40.59 252 GLY B C 1
ATOM 4200 O O . GLY B 1 252 ? 30.234 79.875 -26.047 1 40.59 252 GLY B O 1
ATOM 4201 N N . GLY B 1 253 ? 29.828 78.438 -27.531 1 36.31 253 GLY B N 1
ATOM 4202 C CA . GLY B 1 253 ? 31.031 78.938 -28.172 1 36.31 253 GLY B CA 1
ATOM 4203 C C . GLY B 1 253 ? 30.859 80.312 -28.828 1 36.31 253 GLY B C 1
ATOM 4204 O O . GLY B 1 253 ? 31.812 80.875 -29.359 1 36.31 253 GLY B O 1
ATOM 4205 N N . LYS B 1 254 ? 29.688 80.625 -29.281 1 38.84 254 LYS B N 1
ATOM 4206 C CA . LYS B 1 254 ? 29.797 81.688 -30.281 1 38.84 254 LYS B CA 1
ATOM 4207 C C . LYS B 1 254 ? 29.922 83.062 -29.609 1 38.84 254 LYS B C 1
ATOM 4209 O O . LYS B 1 254 ? 30 84.062 -30.297 1 38.84 254 LYS B O 1
ATOM 4214 N N . LYS B 1 255 ? 29.656 83.188 -28.391 1 38.38 255 LYS B N 1
ATOM 4215 C CA . LYS B 1 255 ? 29.344 84.625 -28.109 1 38.38 255 LYS B CA 1
ATOM 4216 C C . LYS B 1 255 ? 30.609 85.438 -27.906 1 38.38 255 LYS B C 1
ATOM 4218 O O . LYS B 1 255 ? 30.531 86.688 -27.766 1 38.38 255 LYS B O 1
ATOM 4223 N N . ASP B 1 256 ? 31.766 85 -27.594 1 37.22 256 ASP B N 1
ATOM 4224 C CA . ASP B 1 256 ? 32.719 85.875 -26.984 1 37.22 256 ASP B CA 1
ATOM 4225 C C . ASP B 1 256 ? 33.406 86.75 -28.031 1 37.22 256 ASP B C 1
ATOM 4227 O O . ASP B 1 256 ? 34.281 87.562 -27.703 1 37.22 256 ASP B O 1
ATOM 4231 N N . GLU B 1 257 ? 33.344 86.625 -29.266 1 38.81 257 GLU B N 1
ATOM 4232 C CA . GLU B 1 257 ? 34.312 87.312 -30.109 1 38.81 257 GLU B CA 1
ATOM 4233 C C . GLU B 1 257 ? 34 88.812 -30.203 1 38.81 257 GLU B C 1
ATOM 4235 O O . GLU B 1 257 ? 34.875 89.562 -30.562 1 38.81 257 GLU B O 1
ATOM 4240 N N . GLU B 1 258 ? 32.781 89.25 -30.125 1 39.66 258 GLU B N 1
ATOM 4241 C CA . GLU B 1 258 ? 32.531 90.562 -30.734 1 39.66 258 GLU B CA 1
ATOM 4242 C C . GLU B 1 258 ? 32.906 91.688 -29.781 1 39.66 258 GLU B C 1
ATOM 4244 O O . GLU B 1 258 ? 32.844 92.875 -30.156 1 39.66 258 GLU B O 1
ATOM 4249 N N . GLY B 1 259 ? 33.125 91.5 -28.469 1 35.41 259 GLY B N 1
ATOM 4250 C CA . GLY B 1 259 ? 33.125 92.688 -27.594 1 35.41 259 GLY B CA 1
ATOM 4251 C C . GLY B 1 259 ? 34.438 93.438 -27.609 1 35.41 259 GLY B C 1
ATOM 4252 O O . GLY B 1 259 ? 34.562 94.438 -26.875 1 35.41 259 GLY B O 1
ATOM 4253 N N . GLU B 1 260 ? 35.5 93.062 -28.125 1 38.78 260 GLU B N 1
ATOM 4254 C CA . GLU B 1 260 ? 36.781 93.688 -27.859 1 38.78 260 GLU B CA 1
ATOM 4255 C C . GLU B 1 260 ? 36.875 95 -28.641 1 38.78 260 GLU B C 1
ATOM 4257 O O . GLU B 1 260 ? 37.719 95.875 -28.328 1 38.78 260 GLU B O 1
ATOM 4262 N N . GLU B 1 261 ? 36.25 95.25 -29.719 1 40.41 261 GLU B N 1
ATOM 4263 C CA . GLU B 1 261 ? 36.75 96.312 -30.578 1 40.41 261 GLU B CA 1
ATOM 4264 C C . GLU B 1 261 ? 36.312 97.688 -30.062 1 40.41 261 GLU B C 1
ATOM 4266 O O . GLU B 1 261 ? 36.844 98.688 -30.5 1 40.41 261 GLU B O 1
ATOM 4271 N N . LYS B 1 262 ? 35.281 97.812 -29.172 1 39.97 262 LYS B N 1
ATOM 4272 C CA . LYS B 1 262 ? 34.75 99.125 -29.078 1 39.97 262 LYS B CA 1
ATOM 4273 C C . LYS B 1 262 ? 35.562 100 -28.109 1 39.97 262 LYS B C 1
ATOM 4275 O O . LYS B 1 262 ? 35.25 101.188 -27.891 1 39.97 262 LYS B O 1
ATOM 4280 N N . GLU B 1 263 ? 36.375 99.5 -27.281 1 36.44 263 GLU B N 1
ATOM 4281 C CA . GLU B 1 263 ? 36.844 100.5 -26.281 1 36.44 263 GLU B CA 1
ATOM 4282 C C . GLU B 1 263 ? 37.875 101.438 -26.844 1 36.44 263 GLU B C 1
ATOM 4284 O O . GLU B 1 263 ? 38.25 102.438 -26.188 1 36.44 263 GLU B O 1
ATOM 4289 N N . GLU B 1 264 ? 38.5 101.25 -27.922 1 34.38 264 GLU B N 1
ATOM 4290 C CA . GLU B 1 264 ? 39.625 102.125 -28.281 1 34.38 264 GLU B CA 1
ATOM 4291 C C . GLU B 1 264 ? 39.188 103.5 -28.688 1 34.38 264 GLU B C 1
ATOM 4293 O O . GLU B 1 264 ? 40.031 104.438 -28.734 1 34.38 264 GLU B O 1
ATOM 4298 N N . LYS B 1 265 ? 37.906 103.688 -29.219 1 39.12 265 LYS B N 1
ATOM 4299 C CA . LYS B 1 265 ? 37.719 104.938 -29.922 1 39.12 265 LYS B CA 1
ATOM 4300 C C . LYS B 1 265 ? 37.562 106.125 -28.953 1 39.12 265 LYS B C 1
ATOM 4302 O O . LYS B 1 265 ? 37.375 107.25 -29.375 1 39.12 265 LYS B O 1
ATOM 4307 N N . ARG B 1 266 ? 37.094 105.875 -27.734 1 34.03 266 ARG B N 1
ATOM 4308 C CA . ARG B 1 266 ? 36.625 107.062 -27.062 1 34.03 266 ARG B CA 1
ATOM 4309 C C . ARG B 1 266 ? 37.781 107.875 -26.578 1 34.03 266 ARG B C 1
ATOM 4311 O O . ARG B 1 266 ? 37.594 108.938 -25.938 1 34.03 266 ARG B O 1
ATOM 4318 N N . ASP B 1 267 ? 39.031 107.5 -26.625 1 36.03 267 ASP B N 1
ATOM 4319 C CA . ASP B 1 267 ? 40.094 108.438 -26.25 1 36.03 267 ASP B CA 1
ATOM 4320 C C . ASP B 1 267 ? 40.156 109.625 -27.219 1 36.03 267 ASP B C 1
ATOM 4322 O O . ASP B 1 267 ? 41.031 110.5 -27.078 1 36.03 267 ASP B O 1
ATOM 4326 N N . LYS B 1 268 ? 39.375 109.625 -28.359 1 28.2 268 LYS B N 1
ATOM 4327 C CA . LYS B 1 268 ? 39.406 110.938 -29.016 1 28.2 268 LYS B CA 1
ATOM 4328 C C . LYS B 1 268 ? 38.469 111.875 -28.344 1 28.2 268 LYS B C 1
ATOM 4330 O O . LYS B 1 268 ? 37.344 111.562 -27.969 1 28.2 268 LYS B O 1
#

InterPro domains:
  IPR029052 Metallo-dependent phosphatase-like [SSF56300] (3-125)
  IPR045473 Sphingomyelin phosphodiesterase, C-terminal domain [PF19272] (70-204)

Solvent-accessible surface area (backbone atoms only — not comparable to full-atom values): 29165 Å² total; per-residue (Å²): 83,74,46,76,52,51,74,52,79,16,31,58,42,52,44,57,72,95,47,76,69,49,65,65,50,58,62,77,57,41,56,54,48,50,49,50,47,53,76,38,27,91,53,44,63,39,30,40,24,33,78,75,45,28,38,48,60,33,42,39,63,40,98,84,46,46,62,44,32,36,35,39,28,42,42,33,64,60,51,77,53,45,87,86,39,87,63,43,54,61,24,27,24,29,52,74,48,73,42,60,38,59,84,78,60,44,48,44,39,40,36,39,29,30,33,56,56,68,58,20,62,72,69,70,46,87,61,75,41,80,71,52,40,52,30,76,74,59,71,34,90,32,54,40,44,67,35,47,50,53,41,50,50,42,42,65,74,31,66,69,55,29,52,51,49,56,37,46,22,21,57,58,39,79,78,76,85,74,52,71,55,44,48,36,37,36,52,28,30,27,54,24,58,42,70,70,50,32,52,51,30,61,72,47,35,83,50,39,65,59,70,48,52,56,64,63,71,68,49,56,60,55,51,46,46,48,49,49,47,48,50,48,51,50,51,50,50,50,48,50,51,51,51,53,62,66,59,60,67,70,72,71,75,76,74,75,75,75,71,68,74,68,70,69,67,70,76,113,83,76,46,76,52,52,75,52,79,15,32,56,44,53,41,57,72,94,48,75,69,49,65,65,49,59,62,77,57,41,56,52,48,50,47,50,45,53,77,38,28,90,53,43,64,39,31,40,26,33,78,76,46,28,38,49,59,34,42,38,64,40,96,85,45,45,62,44,33,36,35,39,30,42,42,32,64,60,49,78,55,45,86,86,38,88,62,43,54,65,23,26,24,28,54,74,49,75,43,60,39,60,84,77,60,45,48,42,39,40,36,38,29,30,31,57,56,70,58,20,61,72,68,70,47,87,62,76,41,79,73,53,40,52,30,74,74,59,71,34,89,33,55,40,45,69,36,48,50,53,42,50,51,41,42,67,75,31,66,70,53,29,52,52,50,57,34,46,21,25,57,56,51,67,84,74,84,73,52,72,56,43,49,36,36,36,53,28,30,27,52,23,58,41,69,68,50,32,53,50,30,59,73,46,36,81,50,39,66,57,71,50,52,57,65,64,71,67,49,55,59,53,50,46,45,48,49,48,46,47,50,47,49,50,48,48,50,50,49,51,50,51,50,53,60,67,59,58,67,71,70,70,73,74,71,75,73,76,72,72,72,69,71,71,64,70,84,107

Foldseek 3Di:
DEAEDAFDFFFQLQDDFPDQTDTPDDQVVLVVVLVVCQVCLVPYQEYEYEHQLWWDKAFEADPLLDTSYMYTYDHAQDQDWDPPDSRTDGAFHKDKDWDADPVPRHTFWIWIKGWDPVVCVVVVHTDIDTLDIDCVLQVFGGDGSVRVVSSLLCLLPPVVSVVVNVCCGRPNPDDDDADQSSSQSNSLRRYPRHSVSSVQSSVCGSCRSVVSPPPPPPCVVVVVVVVVVVVVVVVVVVVVVVCVVVVPPPPPPPDDDPPPPPPPPVPD/DEAEDAFDFFFQLQDDFPDQTDTPDDQVVLVVVLVVCQVCLVPYQEYEYEHSLWWDKAFEADPLLDTSYMYTYDHAQDQDWDPPDSRTDGAFHKDKDWDADPVPRHTFWIWIKGWDPVVCVVVVHTDIDTLDIDCVLQVFGGDGSVRVVSSLLCLLPPVVSVVVNVCCGRPNNPDDDADQSSSQSNSLRRYPRHSVSSVQSSVCGSCPSVVSPPPPPPCVVVVVVVVVVVVVVVVVVVVVVVCVVVVPVPPPPPDDPPPPPPPPPPVD

Radius of gyration: 39.23 Å; Cα contacts (8 Å, |Δi|>4): 827; chains: 2; bounding box: 114×159×112 Å

Sequence (536 aa):
VYITGHIPPGFYPRTTPKQNGIPMYHQHFVEHFQSIVNNYSDVIIGQFYGHFHLDMFQIFEYKTGTSKGSSFIAPPVSPRYDDQSSYSLPVNPSVRLVRYSTESGGLLDYTQFYLDLDTANCKQKASYQPLYTFTETFGVPDLSTTSLTKAFIKLQTNSAMFNEFFRHLTADKRTKFCNKDCKTSQLCSMCSFTNGGYNKCLMTGEGYYQKYNFESPVNDVLLYISVTLLVIVVALLMFILYKGFWGSDRKGGKKDEEGEEKEEKRDKVYITGHIPPGFYPRTTPKQNGIPMYHQHFVEHFQSIVNNYSDVIIGQFYGHFHLDMFQIFEYKTGTSKGSSFIAPPVSPRYDDQSSYSLPVNPSVRLVRYSTESGGLLDYTQFYLDLDTANCKQKASYQPLYTFTETFGVPDLSTTSLTKAFIKLQTNSAMFNEFFRHLTADKRTKFCNKDCKTSQLCSMCSFTNGGYNKCLMTGEGYYQKYNFESPVNDVLLYISVTLLVIVVALLMFILYKGFWGSDRKGGKKDEEGEEKEEKRDK